Protein 7WVT (pdb70)

InterPro domains:
  IPR001251 CRAL-TRIO lipid binding domain [PF00650] (166-311)
  IPR001251 CRAL-TRIO lipid binding domain [PS50191] (157-317)
  IPR001251 CRAL-TRIO lipid binding domain [SM00516] (163-314)
  IPR001251 CRAL-TRIO lipid binding domain [cd00170] (171-312)
  IPR011074 CRAL/TRIO, N-terminal domain [PF03765] (83-130)
  IPR011074 CRAL/TRIO, N-terminal domain [SM01100] (108-133)
  IPR036273 CRAL/TRIO, N-terminal domain superfamily [SSF46938] (5-139)
  IPR036865 CRAL-TRIO lipid binding domain superfamily [G3DSA:3.40.525.10] (35-350)
  IPR036865 CRAL-TRIO lipid binding domain superfamily [SSF52087] (162-326)
  IPR052432 Phosphatidylinositol transfer protein/CRAL-TRIO domain [PTHR46590] (6-407)

Nearest PDB structures (foldseek):
  7wvt-assembly1_A  TM=1.003E+00  e=1.029E-65  Saccharomyces cerevisiae S288C
  7wwg-assembly1_A  TM=9.730E-01  e=5.328E-55  Saccharomyces cerevisiae S288C
  6sld-assembly1_A  TM=7.954E-01  e=5.433E-10  Saccharomyces cerevisiae S288C
  3q8g-assembly1_A  TM=7.957E-01  e=5.433E-10  Saccharomyces cerevisiae
  6w32-assembly1_B  TM=6.820E-01  e=3.862E-09  Saccharomyces cerevisiae YJM789

Organism: Saccharomyces cerevisiae (strain ATCC 204508 / S288c) (NCBI:txid559292)

Secondary structure (DSSP, 8-state):
---HHHHHHHHHHHHHHHHHHT-----GGG-----TTPPPGGGTTS-HHHHHHHHHHH--SS-HHHHHHHHHHHTTT-HHHHHHHHHHHHHHHTTHHHHHHHHHHHHHHHTT-HHHHHHHHHTSEEEEEE-TTS-EEEEE-GGG--GGGS-HHHHHHHHHHHHHHHHHT--TTS---EEEEEE-TT--GGG--HHHHHHIIIIIHHHSTT-EEEEEEES--TTHHHHHHHHGGGS-HHHHHTEEEE-SHHHHHTTS-TTTSBGGGTSSB---SSS-----STT-TTTT-HHHHHHHHHHHHHHHHHHHHHHHHHHH--STTSHHHHHHHHHHHHHHHHHHHHHHHHHHHHSPPPHHHHTT----

Sequence (364 aa):
QLTEDQEVVLKQIWTHLFHLWQVPVDGTHIFHLYEKGKIHKALANLDPQTTKKQFWHDIKNETPDATILKFIRARKWNADKTIAMLGHDLYWRKDTINKIINGGERAVYENNETGVIKNLELQKATIQGYDNDMRPVILVRPRLHHSSDQTEQELEKFSLLVIEQSKLFFKENYPASTTILFDLNGFSMSNMDYAPVKFLITCFEAHYPESLGHLLIHKAPWIFNPIWNIIKNWLDPVVASKIVFTKNIDELHKFIQPQYIPRYLGGENDNDLDHYTPPDGSLDVHLKDTETRAMIEKEREELVEQFLTVTAQWIEHQPLNDPAYIQLQEKRVQLSTALCENYSKLDPYIRSRSVYDYNGSLKV

B-factor: mean 21.2,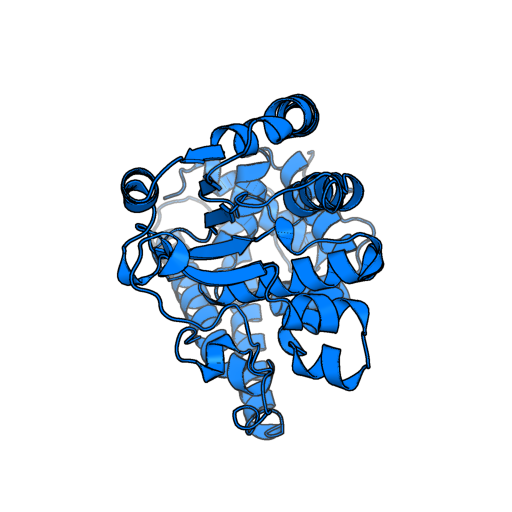 std 10.66, range [7.85, 59.89]

Solvent-accessible surface area: 17771 Å² total; per-residue (Å²): 220,39,77,110,117,50,20,52,20,4,3,27,0,0,0,4,0,0,14,0,9,133,9,117,10,44,0,72,108,22,74,93,170,44,113,130,43,142,50,8,159,34,0,60,152,15,68,26,126,61,4,66,127,29,9,15,85,35,6,13,40,30,46,0,30,38,39,0,18,31,15,0,106,12,70,126,63,70,18,39,119,0,0,31,21,4,2,132,7,14,140,72,18,93,54,73,3,25,134,17,3,26,20,3,1,80,43,4,56,128,100,117,28,103,2,1,34,84,0,12,74,41,18,11,15,10,6,15,7,20,6,66,62,59,30,0,5,8,0,24,6,21,101,31,14,72,72,105,41,18,65,65,119,42,13,51,62,6,19,8,0,7,15,5,3,0,42,7,2,22,83,143,142,121,52,31,12,2,0,22,1,47,2,6,68,53,22,40,149,75,8,73,34,61,51,10,39,111,26,62,25,92,31,36,55,38,18,17,10,69,16,34,11,49,24,0,9,1,82,21,38,220,93,16,68,86,10,47,79,79,19,86,114,88,28,41,110,66,29,41,91,48,26,55,71,1,93,62,45,96,63,0,62,160,36,2,79,42,112,79,0,5,126,106,17,44,1,93,16,118,74,76,19,112,133,31,111,47,6,98,17,71,80,22,84,76,66,162,50,87,150,38,76,52,105,7,48,110,54,18,79,80,31,11,104,74,0,6,83,15,0,9,94,4,1,62,42,110,91,63,108,42,98,48,5,103,122,22,76,83,82,12,89,95,5,11,81,33,2,33,102,2,4,42,97,4,1,38,35,36,1,9,22,2,22,13,23,68,88,40,53,8,167,59

Structure (mmCIF, N/CA/C/O backbone):
data_7WVT
#
_entry.id   7WVT
#
_cell.length_a   74.541
_cell.length_b   117.132
_cell.length_c   42.555
_cell.angle_alpha   90.000
_cell.angle_beta   90.000
_cell.angle_gamma   90.000
#
_symmetry.space_group_name_H-M   'P 21 21 2'
#
loop_
_entity.id
_entity.type
_entity.pdbx_description
1 polymer 'Phosphatidylinositol transfer protein CSR1'
2 non-polymer '(1R)-2-{[(S)-hydroxy{[(1S,2R,3R,4S,5S,6R)-2,3,4,5,6-pentahydroxycyclohexyl]oxy}phosphoryl]oxy}-1-[(octadecanoyloxy)methyl]ethyl (9Z)-octadec-9-enoate'
3 water water
#
loop_
_atom_site.group_PDB
_atom_site.id
_atom_site.type_symbol
_atom_site.label_atom_id
_atom_site.label_alt_id
_atom_site.label_comp_id
_atom_site.label_asym_id
_atom_site.label_entity_id
_atom_site.label_seq_id
_atom_site.pdbx_PDB_ins_code
_atom_site.Cartn_x
_atom_site.Cartn_y
_atom_site.Cartn_z
_atom_site.occupancy
_atom_site.B_iso_or_equiv
_atom_site.auth_seq_id
_atom_site.auth_comp_id
_atom_site.auth_asym_id
_atom_site.auth_atom_id
_atom_site.pdbx_PDB_model_num
ATOM 1 N N . GLN A 1 10 ? -10.64500 16.80500 -1.20300 1.000 39.68739 6 GLN A N 1
ATOM 2 C CA . GLN A 1 10 ? -10.76000 15.42400 -0.74500 1.000 39.90912 6 GLN A CA 1
ATOM 3 C C . GLN A 1 10 ? -12.18600 15.11500 -0.30000 1.000 37.84975 6 GLN A C 1
ATOM 4 O O . GLN A 1 10 ? -12.77400 15.84800 0.49800 1.000 38.67036 6 GLN A O 1
ATOM 10 N N . LEU A 1 11 ? -12.73800 14.02400 -0.82200 1.000 32.80345 7 LEU A N 1
ATOM 11 C CA . LEU A 1 11 ? -14.10500 13.64100 -0.50500 1.000 29.03950 7 LEU A CA 1
ATOM 12 C C . LEU A 1 11 ? -14.17600 12.98500 0.86700 1.000 32.02749 7 LEU A C 1
ATOM 13 O O . LEU A 1 11 ? -13.32000 12.17200 1.22900 1.000 35.11299 7 LEU A O 1
ATOM 18 N N . THR A 1 12 ? -15.21000 13.34200 1.62500 1.000 30.31888 8 THR A N 1
ATOM 19 C CA . THR A 1 12 ? -15.53600 12.63200 2.84600 1.000 30.50064 8 THR A CA 1
ATOM 20 C C . THR A 1 12 ? -16.15400 11.27600 2.49900 1.000 30.42472 8 THR A C 1
ATOM 21 O O . THR A 1 12 ? -16.45600 10.97800 1.34100 1.000 28.87574 8 THR A O 1
ATOM 25 N N . GLU A 1 13 ? -16.33000 10.43900 3.52300 1.000 31.66319 9 GLU A N 1
ATOM 26 C CA . GLU A 1 13 ? -16.94200 9.11800 3.38600 1.000 33.08812 9 GLU A CA 1
ATOM 27 C C . GLU A 1 13 ? -18.34100 9.21100 2.78800 1.000 31.29394 9 GLU A C 1
ATOM 28 O O . GLU A 1 13 ? -18.70100 8.42500 1.90000 1.000 29.69797 9 GLU A O 1
ATOM 34 N N . ASP A 1 14 ? -19.14000 10.10500 3.37800 1.000 30.30217 10 ASP A N 1
ATOM 35 C CA . ASP A 1 14 ? -20.51000 10.32900 2.91700 1.000 30.04855 10 ASP A CA 1
ATOM 36 C C . ASP A 1 14 ? -20.54400 10.83000 1.47200 1.000 26.56375 10 ASP A C 1
ATOM 37 O O . ASP A 1 14 ? -21.42900 10.46000 0.69600 1.000 26.73871 10 ASP A O 1
ATOM 42 N N . GLN A 1 15 ? -19.60400 11.69600 1.09600 1.000 21.80004 11 GLN A N 1
ATOM 43 C CA . GLN A 1 15 ? -19.55400 12.17900 -0.28000 1.000 20.63951 11 GLN A CA 1
ATOM 44 C C . GLN A 1 15 ? -19.10800 11.07400 -1.22500 1.000 18.13526 11 GLN A C 1
ATOM 45 O O . GLN A 1 15 ? -19.57700 10.99600 -2.36500 1.000 16.68550 11 GLN A O 1
ATOM 51 N N . GLU A 1 16 ? -18.20200 10.21100 -0.76300 1.000 19.51668 12 GLU A N 1
ATOM 52 C CA . GLU A 1 16 ? -17.79300 9.14500 -1.66800 1.000 21.51162 12 GLU A CA 1
ATOM 53 C C . GLU A 1 16 ? -18.94000 8.18100 -1.92800 1.000 18.10190 12 GLU A C 1
ATOM 54 O O . GLU A 1 16 ? -19.12600 7.70600 -3.06100 1.000 17.46303 12 GLU A O 1
ATOM 60 N N . VAL A 1 17 ? -19.85600 7.98200 -0.97900 1.000 17.60615 13 VAL A N 1
ATOM 61 C CA . VAL A 1 17 ? -21.05200 7.18300 -1.21400 1.000 17.68334 13 VAL A CA 1
ATOM 62 C C . VAL A 1 17 ? -21.86500 7.74700 -2.37200 1.000 17.18979 13 VAL A C 1
ATOM 63 O O . VAL A 1 17 ? -22.29900 7.01300 -3.26600 1.000 16.02449 13 VAL A O 1
ATOM 67 N N . VAL A 1 18 ? -22.08200 9.06300 -2.38000 1.000 15.91077 14 VAL A N 1
ATOM 68 C CA . VAL A 1 18 ? -22.86200 9.67800 -3.45500 1.000 13.80518 14 VAL A CA 1
ATOM 69 C C . VAL A 1 18 ? -22.17300 9.48500 -4.79700 1.000 13.08873 14 VAL A C 1
ATOM 70 O O . VAL A 1 18 ? -22.82400 9.18900 -5.80800 1.000 13.14979 14 VAL A O 1
ATOM 74 N N . LEU A 1 19 ? -20.85400 9.70600 -4.84200 1.000 12.27858 15 LEU A N 1
ATOM 75 C CA . LEU A 1 19 ? -20.10300 9.48300 -6.07400 1.000 12.01583 15 LEU A CA 1
ATOM 76 C C . LEU A 1 19 ? -20.29200 8.05400 -6.57600 1.000 14.03165 15 LEU A C 1
ATOM 77 O O . LEU A 1 19 ? -20.57300 7.83900 -7.76400 1.000 13.22666 15 LEU A O 1
ATOM 82 N N . LYS A 1 20 ? -20.16700 7.06900 -5.67300 1.000 12.74172 16 LYS A N 1
ATOM 83 C CA . LYS A 1 20 ? -20.38200 5.66900 -6.05400 1.000 13.23098 16 LYS A CA 1
ATOM 84 C C . LYS A 1 20 ? -21.80400 5.43400 -6.55700 1.000 13.18196 16 LYS A C 1
ATOM 85 O O . LYS A 1 20 ? -22.00800 4.69400 -7.52600 1.000 14.28061 16 LYS A O 1
ATOM 91 N N . GLN A 1 21 ? -22.80200 6.06200 -5.92600 1.000 13.31776 17 GLN A N 1
ATOM 92 C CA . GLN A 1 21 ? -24.17600 5.90600 -6.39800 1.000 13.68188 17 GLN A CA 1
ATOM 93 C C . GLN A 1 21 ? -24.34200 6.41800 -7.82400 1.000 13.78448 17 GLN A C 1
ATOM 94 O O . GLN A 1 21 ? -25.01600 5.78100 -8.64200 1.000 13.66583 17 GLN A O 1
ATOM 100 N N . ILE A 1 22 ? -23.75200 7.57000 -8.14400 1.000 13.09692 18 ILE A N 1
ATOM 101 C CA . ILE A 1 22 ? -23.90600 8.10500 -9.49400 1.000 12.16642 18 ILE A CA 1
ATOM 102 C C . ILE A 1 22 ? -23.26500 7.17700 -10.51500 1.000 12.53546 18 ILE A C 1
ATOM 103 O O . ILE A 1 22 ? -23.84500 6.89600 -11.57200 1.000 12.66045 18 ILE A O 1
ATOM 108 N N . TRP A 1 23 ? -22.04700 6.70200 -10.23200 1.000 12.26835 19 TRP A N 1
ATOM 109 C CA . TRP A 1 23 ? -21.41200 5.79000 -11.17600 1.000 9.86005 19 TRP A CA 1
ATOM 110 C C . TRP A 1 23 ? -22.26600 4.54800 -11.36800 1.000 11.39767 19 TRP A C 1
ATOM 111 O O . TRP A 1 23 ? -22.40000 4.05000 -12.49300 1.000 12.39768 19 TRP A O 1
ATOM 122 N N . THR A 1 24 ? -22.88100 4.05000 -10.28200 1.000 12.29043 20 THR A N 1
ATOM 123 C CA . THR A 1 24 ? -23.71000 2.84900 -10.37600 1.000 13.17951 20 THR A CA 1
ATOM 124 C C . THR A 1 24 ? -24.87200 3.06800 -11.33100 1.000 14.29384 20 THR A C 1
ATOM 125 O O . THR A 1 24 ? -25.15600 2.21500 -12.17900 1.000 14.60578 20 THR A O 1
ATOM 129 N N . HIS A 1 25 ? -25.54600 4.21700 -11.22000 1.000 12.23101 21 HIS A N 1
ATOM 130 C CA . HIS A 1 25 ? -26.65000 4.49900 -12.12900 1.000 12.52670 21 HIS A CA 1
ATOM 131 C C . HIS A 1 25 ? -26.17000 4.53500 -13.57300 1.000 12.60953 21 HIS A C 1
ATOM 132 O O . HIS A 1 25 ? -26.81900 3.98000 -14.47200 1.000 14.24468 21 HIS A O 1
ATOM 139 N N . LEU A 1 26 ? -25.04200 5.19400 -13.82000 1.000 13.20060 22 LEU A N 1
ATOM 140 C CA . LEU A 1 26 ? -24.51400 5.24900 -15.17300 1.000 13.11311 22 LEU A CA 1
ATOM 141 C C . LEU A 1 26 ? -24.13300 3.85500 -15.65900 1.000 13.15057 22 LEU A C 1
ATOM 142 O O . LEU A 1 26 ? -24.38500 3.50600 -16.81800 1.000 12.98019 22 LEU A O 1
ATOM 147 N N . PHE A 1 27 ? -23.54800 3.04500 -14.77200 1.000 15.02465 23 PHE A N 1
ATOM 148 C CA . PHE A 1 27 ? -23.14400 1.69300 -15.14500 1.000 14.26982 23 PHE A CA 1
ATOM 149 C C . PHE A 1 27 ? -24.35200 0.83700 -15.50900 1.000 14.63581 23 PHE A C 1
ATOM 150 O O . PHE A 1 27 ? -24.30100 0.06800 -16.47500 1.000 15.85585 23 PHE A O 1
ATOM 158 N N . HIS A 1 28 ? -25.46100 0.96500 -14.76700 1.000 15.45761 24 HIS A N 1
ATOM 159 C CA . HIS A 1 28 ? -26.64500 0.17900 -15.11300 1.000 15.76019 24 HIS A CA 1
ATOM 160 C C . HIS A 1 28 ? -27.22200 0.59400 -16.46300 1.000 18.75852 24 HIS A C 1
ATOM 161 O O . HIS A 1 28 ? -27.65900 -0.26100 -17.24400 1.000 20.91357 24 HIS A O 1
ATOM 168 N N . LEU A 1 29 ? -27.25000 1.89900 -16.75000 1.000 17.16737 25 LEU A N 1
ATOM 169 C CA . LEU A 1 29 ? -27.64300 2.35900 -18.08100 1.000 19.18948 25 LEU A CA 1
ATOM 170 C C . LEU A 1 29 ? -26.75200 1.74400 -19.15100 1.000 16.62803 25 LEU A C 1
ATOM 171 O O . LEU A 1 29 ? -27.23400 1.23600 -20.16700 1.000 18.31699 25 LEU A O 1
ATOM 176 N N . TRP A 1 30 ? -25.43800 1.79900 -18.94100 1.000 15.55624 26 TRP A N 1
ATOM 177 C CA . TRP A 1 30 ? -24.46700 1.34400 -19.92500 1.000 15.54012 26 TRP A CA 1
ATOM 178 C C . TRP A 1 30 ? -24.29800 -0.17100 -19.94500 1.000 17.98926 26 TRP A C 1
ATOM 179 O O . TRP A 1 30 ? -23.59700 -0.67400 -20.82800 1.000 20.88210 26 TRP A O 1
ATOM 190 N N . GLN A 1 31 ? -24.91400 -0.88900 -19.00100 1.000 18.82275 27 GLN A N 1
ATOM 191 C CA . GLN A 1 31 ? -24.78400 -2.34600 -18.87400 1.000 19.01015 27 GLN A CA 1
ATOM 192 C C . GLN A 1 31 ? -23.35900 -2.77600 -18.53700 1.000 16.92755 27 GLN A C 1
ATOM 193 O O . GLN A 1 31 ? -22.88500 -3.83100 -18.97600 1.000 22.51910 27 GLN A O 1
ATOM 199 N N . VAL A 1 32 ? -22.67300 -1.94500 -17.75800 1.000 14.39467 28 VAL A N 1
ATOM 200 C CA . VAL A 1 32 ? -21.38600 -2.24900 -17.13900 1.000 14.13113 28 VAL A CA 1
ATOM 201 C C . VAL A 1 32 ? -21.71500 -3.02100 -15.86500 1.000 14.76237 28 VAL A C 1
ATOM 202 O O . VAL A 1 32 ? -22.41000 -2.48500 -14.98800 1.000 17.36835 28 VAL A O 1
ATOM 206 N N . PRO A 1 33 ? -21.27200 -4.26900 -15.72200 1.000 14.73268 29 PRO A N 1
ATOM 207 C CA . PRO A 1 33 ? -21.62300 -5.05000 -14.52800 1.000 15.63163 29 PRO A CA 1
ATOM 208 C C . PRO A 1 33 ? -21.14300 -4.38500 -13.24500 1.000 15.14699 29 PRO A C 1
ATOM 209 O O . PRO A 1 33 ? -19.97600 -4.01400 -13.11400 1.000 16.37877 29 PRO A O 1
ATOM 213 N N . VAL A 1 34 ? -22.05200 -4.26800 -12.28300 1.000 16.28020 30 VAL A N 1
ATOM 214 C CA . VAL A 1 34 ? -21.75800 -3.68000 -10.98000 1.000 17.66658 30 VAL A CA 1
ATOM 215 C C . VAL A 1 34 ? -22.83100 -4.07600 -9.97000 1.000 19.32654 30 VAL A C 1
ATOM 216 O O . VAL A 1 34 ? -23.99100 -4.31000 -10.33200 1.000 20.40871 30 VAL A O 1
ATOM 220 N N . ASP A 1 35 ? -22.45200 -4.17900 -8.69800 1.000 19.94999 31 ASP A N 1
ATOM 221 C CA . ASP A 1 35 ? -23.39300 -4.40000 -7.60700 1.000 20.60007 31 ASP A CA 1
ATOM 222 C C . ASP A 1 35 ? -23.24300 -3.25700 -6.61300 1.000 21.58203 31 ASP A C 1
ATOM 223 O O . ASP A 1 35 ? -22.28900 -3.23600 -5.82900 1.000 23.09053 31 ASP A O 1
ATOM 228 N N . GLY A 1 36 ? -24.19800 -2.33000 -6.62600 1.000 21.03007 32 GLY A N 1
ATOM 229 C CA . GLY A 1 36 ? -24.20800 -1.20700 -5.71200 1.000 20.16098 32 GLY A CA 1
ATOM 230 C C . GLY A 1 36 ? -25.00100 -1.42300 -4.44300 1.000 22.50674 32 GLY A C 1
ATOM 231 O O . GLY A 1 36 ? -25.28200 -0.44300 -3.74300 1.000 23.99329 32 GLY A O 1
ATOM 232 N N . THR A 1 37 ? -25.35700 -2.66900 -4.11700 1.000 24.08861 33 THR A N 1
ATOM 233 C CA . THR A 1 37 ? -26.24100 -2.93700 -2.98300 1.000 26.94926 33 THR A CA 1
ATOM 234 C C . THR A 1 37 ? -25.71100 -2.32000 -1.69200 1.000 29.69821 33 THR A C 1
ATOM 235 O O . THR A 1 37 ? -26.45300 -1.65900 -0.95600 1.000 30.74716 33 THR A O 1
ATOM 239 N N . HIS A 1 38 ? -24.41800 -2.49200 -1.41800 1.000 30.46939 34 HIS A N 1
ATOM 240 C CA . HIS A 1 38 ? -23.79100 -2.06000 -0.17200 1.000 33.01174 34 HIS A CA 1
ATOM 241 C C . HIS A 1 38 ? -23.74300 -0.54100 0.00300 1.000 30.69912 34 HIS A C 1
ATOM 242 O O . HIS A 1 38 ? -23.47800 -0.07900 1.11900 1.000 31.51040 34 HIS A O 1
ATOM 249 N N . ILE A 1 39 ? -23.89900 0.23100 -1.07300 1.000 25.58143 35 ILE A N 1
ATOM 250 C CA . ILE A 1 39 ? -23.78500 1.68600 -0.99500 1.000 26.89065 35 ILE A CA 1
ATOM 251 C C . ILE A 1 39 ? -25.11100 2.39100 -1.25600 1.000 26.05856 35 ILE A C 1
ATOM 252 O O . ILE A 1 39 ? -25.14300 3.62100 -1.37100 1.000 28.89470 35 ILE A O 1
ATOM 257 N N . PHE A 1 40 ? -26.20500 1.64400 -1.33900 1.000 25.54880 36 PHE A N 1
ATOM 258 C CA . PHE A 1 40 ? -27.54100 2.22600 -1.32100 1.000 26.00558 36 PHE A CA 1
ATOM 259 C C . PHE A 1 40 ? -28.27000 1.82600 -0.04100 1.000 28.24818 36 PHE A C 1
ATOM 260 O O . PHE A 1 40 ? -27.85300 0.90000 0.65700 1.000 30.47087 36 PHE A O 1
ATOM 268 N N . HIS A 1 68 ? -34.44300 7.03700 -3.69900 1.000 49.22136 76 HIS A N 1
ATOM 269 C CA . HIS A 1 68 ? -34.32400 5.94400 -4.65900 1.000 47.60575 76 HIS A CA 1
ATOM 270 C C . HIS A 1 68 ? -34.24800 4.59100 -3.96500 1.000 45.63423 76 HIS A C 1
ATOM 271 O O . HIS A 1 68 ? -33.45100 4.39300 -3.04400 1.000 45.18030 76 HIS A O 1
ATOM 278 N N . LEU A 1 69 ? -35.08500 3.66100 -4.41600 1.000 43.05303 77 LEU A N 1
ATOM 279 C CA . LEU A 1 69 ? -35.03400 2.28600 -3.93700 1.000 41.49668 77 LEU A CA 1
ATOM 280 C C . LEU A 1 69 ? -34.16300 1.50100 -4.90700 1.000 39.62642 77 LEU A C 1
ATOM 281 O O . LEU A 1 69 ? -34.59100 1.19400 -6.02500 1.000 39.88963 77 LEU A O 1
ATOM 286 N N . TYR A 1 70 ? -32.94200 1.19000 -4.47100 1.000 37.13043 78 TYR A N 1
ATOM 287 C CA . TYR A 1 70 ? -31.97000 0.56800 -5.35700 1.000 36.11827 78 TYR A CA 1
ATOM 288 C C . TYR A 1 70 ? -32.42000 -0.83200 -5.69700 1.000 38.82557 78 TYR A C 1
ATOM 289 O O . TYR A 1 70 ? -32.71800 -1.63700 -4.80900 1.000 38.03053 78 TYR A O 1
ATOM 298 N N . GLU A 1 71 ? -32.49900 -1.08900 -7.00500 1.000 42.70095 79 GLU A N 1
ATOM 299 C CA . GLU A 1 71 ? -32.76600 -2.46000 -7.50700 1.000 45.38983 79 GLU A CA 1
ATOM 300 C C . GLU A 1 71 ? -31.66800 -2.74200 -8.53400 1.000 43.34758 79 GLU A C 1
ATOM 301 O O . GLU A 1 71 ? -31.67600 -2.07600 -9.58500 1.000 43.83501 79 GLU A O 1
ATOM 307 N N . LYS A 1 72 ? -30.85500 -3.73900 -8.18000 1.000 40.22052 80 LYS A N 1
ATOM 308 C CA . LYS A 1 72 ? -29.65100 -4.04700 -8.99800 1.000 39.00154 80 LYS A CA 1
ATOM 309 C C . LYS A 1 72 ? -30.02900 -4.27100 -10.46600 1.000 37.88578 80 LYS A C 1
ATOM 310 O O . LYS A 1 72 ? -30.88600 -5.12800 -10.73200 1.000 37.95660 80 LYS A O 1
ATOM 316 N N . GLY A 1 73 ? -29.34900 -3.52500 -11.34100 1.000 35.63521 81 GLY A N 1
ATOM 317 C CA . GLY A 1 73 ? -29.55000 -3.60500 -12.80100 1.000 36.24568 81 GLY A CA 1
ATOM 318 C C . GLY A 1 73 ? -30.69400 -2.75200 -13.32200 1.000 36.25847 81 GLY A C 1
ATOM 319 O O . GLY A 1 73 ? -30.82300 -2.64800 -14.54300 1.000 34.62577 81 GLY A O 1
ATOM 320 N N . LYS A 1 74 ? -31.50100 -2.15700 -12.44100 1.000 38.64522 82 LYS A N 1
ATOM 321 C CA . LYS A 1 74 ? -32.60300 -1.39900 -13.09600 1.000 41.31039 82 LYS A CA 1
ATOM 322 C C . LYS A 1 74 ? -32.14900 0.03700 -13.37900 1.000 40.01395 82 LYS A C 1
ATOM 323 O O . LYS A 1 74 ? -31.67600 0.69400 -12.44500 1.000 42.70372 82 LYS A O 1
ATOM 329 N N . ILE A 1 75 ? -32.50400 0.43500 -14.60300 1.000 38.22279 83 ILE A N 1
ATOM 330 C CA . ILE A 1 75 ? -32.09400 1.76100 -15.15400 1.000 35.55128 83 ILE A CA 1
ATOM 331 C C . ILE A 1 75 ? -32.93700 2.85300 -14.48600 1.000 33.43810 83 ILE A C 1
ATOM 332 O O . ILE A 1 75 ? -34.17600 2.73400 -14.49700 1.000 34.36909 83 ILE A O 1
ATOM 337 N N . HIS A 1 76 ? -32.27300 3.87700 -13.94100 1.000 31.78513 84 HIS A N 1
ATOM 338 C CA . HIS A 1 76 ? -32.94000 5.01500 -13.25000 1.000 29.91244 84 HIS A CA 1
ATOM 339 C C . HIS A 1 76 ? -33.90600 5.71300 -14.21000 1.000 29.27237 84 HIS A C 1
ATOM 340 O O . HIS A 1 76 ? -33.56800 5.86800 -15.39300 1.000 30.37942 84 HIS A O 1
ATOM 347 N N . LYS A 1 77 ? -35.05500 6.15800 -13.69700 1.000 30.28652 85 LYS A N 1
ATOM 348 C CA . LYS A 1 77 ? -36.05600 6.81600 -14.57500 1.000 31.91345 85 LYS A CA 1
ATOM 349 C C . LYS A 1 77 ? -35.42200 8.01600 -15.28500 1.000 30.46120 85 LYS A C 1
ATOM 350 O O . LYS A 1 77 ? -35.76600 8.25500 -16.44900 1.000 33.14136 85 LYS A O 1
ATOM 356 N N . ALA A 1 78 ? -34.43800 8.68200 -14.67600 1.000 28.40112 86 ALA A N 1
ATOM 357 C CA . ALA A 1 78 ? -33.81400 9.82300 -15.32000 1.000 29.78826 86 ALA A CA 1
ATOM 358 C C . ALA A 1 78 ? -33.05200 9.40000 -16.56200 1.000 31.53119 86 ALA A C 1
ATOM 359 O O . ALA A 1 78 ? -32.81200 10.22600 -17.44800 1.000 33.82966 86 ALA A O 1
ATOM 361 N N . LEU A 1 79 ? -32.71600 8.11600 -16.66000 1.000 30.48174 87 LEU A N 1
ATOM 362 C CA . LEU A 1 79 ? -31.90900 7.58000 -17.74000 1.000 28.38780 87 LEU A CA 1
ATOM 363 C C . LEU A 1 79 ? -32.65100 6.57700 -18.61000 1.000 31.78723 87 LEU A C 1
ATOM 364 O O . LEU A 1 79 ? -32.06900 6.07600 -19.57900 1.000 32.13965 87 LEU A O 1
ATOM 369 N N . ALA A 1 80 ? -33.91600 6.27700 -18.30100 1.000 34.78609 88 ALA A N 1
ATOM 370 C CA . ALA A 1 80 ? -34.57300 5.09500 -18.85300 1.000 36.60460 88 ALA A CA 1
ATOM 371 C C . ALA A 1 80 ? -34.75300 5.14300 -20.36600 1.000 38.69583 88 ALA A C 1
ATOM 372 O O . ALA A 1 80 ? -34.95500 4.08900 -20.97900 1.000 39.24403 88 ALA A O 1
ATOM 374 N N . ASN A 1 81 ? -34.68400 6.31700 -20.99100 1.000 38.40330 89 ASN A N 1
ATOM 375 C CA . ASN A 1 81 ? -34.89700 6.41000 -22.43000 1.000 39.20670 89 ASN A CA 1
ATOM 376 C C . ASN A 1 81 ? -33.65100 6.81500 -23.21600 1.000 34.13729 89 ASN A C 1
ATOM 377 O O . ASN A 1 81 ? -33.76100 7.16500 -24.39500 1.000 34.95786 89 ASN A O 1
ATOM 382 N N . LEU A 1 82 ? -32.47300 6.76000 -22.60400 1.000 27.02804 90 LEU A N 1
ATOM 383 C CA . LEU A 1 82 ? -31.23100 6.93300 -23.34100 1.000 24.74442 90 LEU A CA 1
ATOM 384 C C . LEU A 1 82 ? -30.75700 5.57800 -23.84500 1.000 25.17245 90 LEU A C 1
ATOM 385 O O . LEU A 1 82 ? -30.94900 4.54900 -23.19000 1.000 26.58793 90 LEU A O 1
ATOM 390 N N . ASP A 1 83 ? -30.13700 5.58600 -25.01800 1.000 23.51944 91 ASP A N 1
ATOM 391 C CA . ASP A 1 83 ? -29.66200 4.32200 -25.56200 1.000 24.41923 91 ASP A CA 1
ATOM 392 C C . ASP A 1 83 ? -28.37500 3.91700 -24.86100 1.000 23.10555 91 ASP A C 1
ATOM 393 O O . ASP A 1 83 ? -27.40900 4.69600 -24.85300 1.000 21.20375 91 ASP A O 1
ATOM 398 N N . PRO A 1 84 ? -28.32800 2.71400 -24.29300 1.000 22.09208 92 PRO A N 1
ATOM 399 C CA . PRO A 1 84 ? -27.13200 2.26100 -23.56900 1.000 20.87492 92 PRO A CA 1
ATOM 400 C C . PRO A 1 84 ? -25.82300 2.41100 -24.33300 1.000 21.80725 92 PRO A C 1
ATOM 401 O O . PRO A 1 84 ? -24.88300 3.03500 -23.83100 1.000 21.26538 92 PRO A O 1
ATOM 405 N N . GLN A 1 85 ? -25.73800 1.84200 -25.53800 1.000 23.75945 93 GLN A N 1
ATOM 406 C CA . GLN A 1 85 ? -24.46200 1.83400 -26.24900 1.000 25.51249 93 GLN A CA 1
ATOM 407 C C . GLN A 1 85 ? -24.08400 3.21800 -26.76500 1.000 24.87200 93 GLN A C 1
ATOM 408 O O . GLN A 1 85 ? -22.90400 3.58700 -26.75600 1.000 23.12218 93 GLN A O 1
ATOM 414 N N . THR A 1 86 ? -25.06200 3.99500 -27.23100 1.000 23.99997 94 THR A N 1
ATOM 415 C CA . THR A 1 86 ? -24.80200 5.33200 -27.75500 1.000 25.29913 94 THR A CA 1
ATOM 416 C C . THR A 1 86 ? -24.25000 6.24600 -26.67200 1.000 23.66983 94 THR A C 1
ATOM 417 O O . THR A 1 86 ? -23.25400 6.94400 -26.88300 1.000 24.32628 94 THR A O 1
ATOM 421 N N . THR A 1 87 ? -24.95300 6.29800 -25.54000 1.000 22.02775 95 THR A N 1
ATOM 422 C CA . THR A 1 87 ? -24.52900 7.19100 -24.46800 1.000 21.64168 95 THR A CA 1
ATOM 423 C C . THR A 1 87 ? -23.21600 6.74500 -23.84200 1.000 22.01969 95 THR A C 1
ATOM 424 O O . THR A 1 87 ? -22.42400 7.58900 -23.40700 1.000 21.59485 95 THR A O 1
ATOM 428 N N . LYS A 1 88 ? -22.96600 5.43700 -23.76700 1.000 21.00586 96 LYS A N 1
ATOM 429 C CA . LYS A 1 88 ? -21.68600 4.99500 -23.22700 1.000 23.50316 96 LYS A CA 1
ATOM 430 C C . LYS A 1 88 ? -20.53200 5.53100 -24.06800 1.000 24.77471 96 LYS A C 1
ATOM 431 O O . LYS A 1 88 ? -19.56600 6.09500 -23.53400 1.000 25.74276 96 LYS A O 1
ATOM 437 N N . LYS A 1 89 ? -20.64100 5.40800 -25.39800 1.000 23.21628 97 LYS A N 1
ATOM 438 C CA . LYS A 1 89 ? -19.56900 5.92300 -26.24500 1.000 24.54698 97 LYS A CA 1
ATOM 439 C C . LYS A 1 89 ? -19.52300 7.44800 -26.22600 1.000 26.19814 97 LYS A C 1
ATOM 440 O O . LYS A 1 89 ? -18.44300 8.04200 -26.12100 1.000 26.65112 97 LYS A O 1
ATOM 446 N N . GLN A 1 90 ? -20.67500 8.12600 -26.27800 1.000 24.60443 98 GLN A N 1
ATOM 447 C CA . GLN A 1 90 ? -20.66100 9.59000 -26.28500 1.000 25.29078 98 GLN A CA 1
ATOM 448 C C . GLN A 1 90 ? -20.04200 10.15900 -25.01100 1.000 22.71183 98 GLN A C 1
ATOM 449 O O . GLN A 1 90 ? -19.26200 11.11200 -25.07000 1.000 22.79680 98 GLN A O 1
ATOM 455 N N . PHE A 1 91 ? -20.37400 9.58700 -23.85100 1.000 21.67579 99 PHE A N 1
ATOM 456 C CA . PHE A 1 91 ? -19.83500 10.08900 -22.58900 1.000 19.13803 99 PHE A CA 1
ATOM 457 C C . PHE A 1 91 ? -18.31500 10.11700 -22.62300 1.000 18.23712 99 PHE A C 1
ATOM 458 O O . PHE A 1 91 ? -17.69100 11.11300 -22.24300 1.000 17.64251 99 PHE A O 1
ATOM 466 N N . TRP A 1 92 ? -17.70200 9.03700 -23.10000 1.000 18.74128 100 TRP A N 1
ATOM 467 C CA . TRP A 1 92 ? -16.25000 8.92700 -23.07900 1.000 21.66676 100 TRP A CA 1
ATOM 468 C C . TRP A 1 92 ? -15.57100 9.74900 -24.17100 1.000 24.42534 100 TRP A C 1
ATOM 469 O O . TRP A 1 92 ? -14.37400 10.03000 -24.05900 1.000 28.62963 100 TRP A O 1
ATOM 480 N N . HIS A 1 93 ? -16.31300 10.17000 -25.20500 1.000 22.69073 101 HIS A N 1
ATOM 481 C CA . HIS A 1 93 ? -15.71900 11.12600 -26.13500 1.000 26.07823 101 HIS A CA 1
ATOM 482 C C . HIS A 1 93 ? -15.81200 12.55300 -25.62200 1.000 27.41951 101 HIS A C 1
ATOM 483 O O . HIS A 1 93 ? -14.95100 13.37700 -25.94600 1.000 28.89901 101 HIS A O 1
ATOM 490 N N . ASP A 1 94 ? -16.77800 12.86600 -24.75500 1.000 25.57562 102 ASP A N 1
ATOM 491 C CA . ASP A 1 94 ? -16.83700 14.19800 -24.16300 1.000 27.69558 102 ASP A CA 1
ATOM 492 C C . ASP A 1 94 ? -15.76600 14.38200 -23.09300 1.000 29.87793 102 ASP A C 1
ATOM 493 O O . ASP A 1 94 ? -15.31300 15.50800 -22.85800 1.000 34.75296 102 ASP A O 1
ATOM 498 N N . ILE A 1 95 ? -15.33700 13.29700 -22.45400 1.000 26.22034 103 ILE A N 1
ATOM 499 C CA . ILE A 1 95 ? -14.25400 13.23500 -21.47500 1.000 28.26525 103 ILE A CA 1
ATOM 500 C C . ILE A 1 95 ? -12.96200 13.65700 -22.16900 1.000 27.23643 103 ILE A C 1
ATOM 501 O O . ILE A 1 95 ? -12.45500 12.92900 -23.02400 1.000 30.29364 103 ILE A O 1
ATOM 506 N N . LYS A 1 96 ? -12.41400 14.85900 -21.97700 1.000 21.50561 104 LYS A N 1
ATOM 507 C CA . LYS A 1 96 ? -11.12800 15.08700 -22.62400 1.000 20.09362 104 LYS A CA 1
ATOM 508 C C . LYS A 1 96 ? -9.99200 15.33500 -21.63700 1.000 14.95395 104 LYS A C 1
ATOM 509 O O . LYS A 1 96 ? -9.30300 14.38300 -21.26000 1.000 19.17846 104 LYS A O 1
ATOM 515 N N . ASN A 1 97 ? -9.91400 16.53300 -21.05800 1.000 15.55809 105 ASN A N 1
ATOM 516 C CA . ASN A 1 97 ? -8.79800 16.93000 -20.21700 1.000 15.79339 105 ASN A CA 1
ATOM 517 C C . ASN A 1 97 ? -9.14400 17.00300 -18.73500 1.000 16.25248 105 ASN A C 1
ATOM 518 O O . ASN A 1 97 ? -8.33000 17.47600 -17.93900 1.000 19.57524 105 ASN A O 1
ATOM 523 N N . GLU A 1 98 ? -10.33000 16.56600 -18.34300 1.000 15.36756 106 GLU A N 1
ATOM 524 C CA . GLU A 1 98 ? -10.71100 16.50500 -16.94400 1.000 14.49439 106 GLU A CA 1
ATOM 525 C C . GLU A 1 98 ? -10.94400 15.04600 -16.58700 1.000 13.14378 106 GLU A C 1
ATOM 526 O O . GLU A 1 98 ? -11.32800 14.24000 -17.43900 1.000 16.86445 106 GLU A O 1
ATOM 532 N N . THR A 1 99 ? -10.73800 14.71300 -15.31900 1.000 12.09155 107 THR A N 1
ATOM 533 C CA . THR A 1 99 ? -10.90300 13.32200 -14.91800 1.000 12.71655 107 THR A CA 1
ATOM 534 C C . THR A 1 99 ? -12.37400 12.91700 -14.93700 1.000 12.40413 107 THR A C 1
ATOM 535 O O . THR A 1 99 ? -13.27000 13.75500 -14.83700 1.000 13.17679 107 THR A O 1
ATOM 539 N N . PRO A 1 100 ? -12.64800 11.62300 -15.05400 1.000 10.69043 108 PRO A N 1
ATOM 540 C CA . PRO A 1 100 ? -14.05000 11.18100 -14.94900 1.000 10.98821 108 PRO A CA 1
ATOM 541 C C . PRO A 1 100 ? -14.72700 11.58800 -13.65400 1.000 10.50242 108 PRO A C 1
ATOM 542 O O . PRO A 1 100 ? -15.86900 12.07300 -13.69500 1.000 10.98327 108 PRO A O 1
ATOM 546 N N . ASP A 1 101 ? -14.06900 11.40700 -12.50200 1.000 10.09030 109 ASP A N 1
ATOM 547 C CA . ASP A 1 101 ? -14.68100 11.82300 -11.24400 1.000 9.62108 109 ASP A CA 1
ATOM 548 C C . ASP A 1 101 ? -14.94800 13.32100 -11.21600 1.000 12.58887 109 ASP A C 1
ATOM 549 O O . ASP A 1 101 ? -16.01800 13.75100 -10.77300 1.000 12.03269 109 ASP A O 1
ATOM 554 N N . ALA A 1 102 ? -13.99500 14.13300 -11.69700 1.000 12.04495 110 ALA A N 1
ATOM 555 C CA . ALA A 1 102 ? -14.20000 15.58400 -11.67300 1.000 11.07796 110 ALA A CA 1
ATOM 556 C C . ALA A 1 102 ? -15.39100 15.98700 -12.53400 1.000 10.15375 110 ALA A C 1
ATOM 557 O O . ALA A 1 102 ? -16.15300 16.90200 -12.17400 1.000 12.34526 110 ALA A O 1
ATOM 559 N N . THR A 1 103 ? -15.58400 15.29900 -13.65900 1.000 11.53125 111 THR A N 1
ATOM 560 C CA . THR A 1 103 ? -16.69800 15.59600 -14.55700 1.000 10.85441 111 THR A CA 1
ATOM 561 C C . THR A 1 103 ? -18.03900 15.37700 -13.86700 1.000 11.27709 111 THR A C 1
ATOM 562 O O . THR A 1 103 ? -18.92000 16.24800 -13.92000 1.000 13.77330 111 THR A O 1
ATOM 566 N N . ILE A 1 104 ? -18.19200 14.24200 -13.17500 1.000 11.48310 112 ILE A N 1
ATOM 567 C CA . ILE A 1 104 ? -19.43800 13.91800 -12.48400 1.000 13.37996 112 ILE A CA 1
ATOM 568 C C . ILE A 1 104 ? -19.62200 14.80400 -11.26100 1.000 11.53345 112 ILE A C 1
ATOM 569 O O . ILE A 1 104 ? -20.75000 15.19700 -10.92000 1.000 10.84604 112 ILE A O 1
ATOM 574 N N . LEU A 1 105 ? -18.53000 15.09100 -10.54500 1.000 9.58643 113 LEU A N 1
ATOM 575 C CA . LEU A 1 105 ? -18.63700 15.87200 -9.31500 1.000 11.06916 113 LEU A CA 1
ATOM 576 C C . LEU A 1 105 ? -19.18800 17.26700 -9.55600 1.000 11.05529 113 LEU A C 1
ATOM 577 O O . LEU A 1 105 ? -19.77800 17.84100 -8.63900 1.000 11.65426 113 LEU A O 1
ATOM 582 N N . LYS A 1 106 ? -19.03200 17.81400 -10.75900 1.000 10.98945 114 LYS A N 1
ATOM 583 C CA . LYS A 1 106 ? -19.61400 19.12200 -11.04500 1.000 10.04690 114 LYS A CA 1
ATOM 584 C C . LYS A 1 106 ? -21.13900 19.06000 -11.01000 1.000 10.28347 114 LYS A C 1
ATOM 585 O O . LYS A 1 106 ? -21.79000 19.99900 -10.53600 1.000 12.13412 114 LYS A O 1
ATOM 591 N N . PHE A 1 107 ? -21.72500 17.95100 -11.48000 1.000 11.45513 115 PHE A N 1
ATOM 592 C CA . PHE A 1 107 ? -23.18000 17.78900 -11.39500 1.000 11.63132 115 PHE A CA 1
ATOM 593 C C . PHE A 1 107 ? -23.62100 17.50300 -9.97000 1.000 13.07036 115 PHE A C 1
ATOM 594 O O . PHE A 1 107 ? -24.65300 18.01800 -9.52000 1.000 12.83230 115 PHE A O 1
ATOM 602 N N . ILE A 1 108 ? -22.84000 16.69500 -9.24800 1.000 11.39985 116 ILE A N 1
ATOM 603 C CA . ILE A 1 108 ? -23.14000 16.36800 -7.85900 1.000 11.99060 116 ILE A CA 1
ATOM 604 C C . ILE A 1 108 ? -23.14300 17.62300 -6.99900 1.000 12.30685 116 ILE A C 1
ATOM 605 O O . ILE A 1 108 ? -24.05600 17.84800 -6.19700 1.000 14.02593 116 ILE A O 1
ATOM 610 N N . ARG A 1 109 ? -22.11200 18.45800 -7.14400 1.000 12.40407 117 ARG A N 1
ATOM 611 C CA . ARG A 1 109 ? -22.05500 19.66500 -6.33000 1.000 13.15321 117 ARG A CA 1
ATOM 612 C C . ARG A 1 109 ? -23.14000 20.65200 -6.72500 1.000 14.38525 117 ARG A C 1
ATOM 613 O O . ARG A 1 109 ? -23.66700 21.35300 -5.85600 1.000 13.67784 117 ARG A O 1
ATOM 621 N N . ALA A 1 110 ? -23.50300 20.69400 -8.01400 1.000 12.96422 118 ALA A N 1
ATOM 622 C CA . ALA A 1 110 ? -24.56000 21.59700 -8.46500 1.000 13.47964 118 ALA A CA 1
ATOM 623 C C . ALA A 1 110 ? -25.89400 21.24400 -7.82500 1.000 14.76798 118 ALA A C 1
ATOM 624 O O . ALA A 1 110 ? -26.69200 22.13200 -7.51300 1.000 14.39795 118 ALA A O 1
ATOM 626 N N . ARG A 1 111 ? -26.10700 19.94300 -7.60600 1.000 14.59454 119 ARG A N 1
ATOM 627 C CA . ARG A 1 111 ? -27.38100 19.44900 -7.02200 1.000 16.21267 119 ARG A CA 1
ATOM 628 C C . ARG A 1 111 ? -27.25000 19.21200 -5.51100 1.000 17.58215 119 ARG A C 1
ATOM 629 O O . ARG A 1 111 ? -28.08300 18.47500 -4.97100 1.000 18.91923 119 ARG A O 1
ATOM 637 N N . LYS A 1 112 ? -26.20000 19.75400 -4.88600 1.000 17.33000 120 LYS A N 1
ATOM 638 C CA . LYS A 1 112 ? -26.07500 19.77700 -3.42700 1.000 18.63343 120 LYS A CA 1
ATOM 639 C C . LYS A 1 112 ? -25.99300 18.37500 -2.82200 1.000 17.40666 120 LYS A C 1
ATOM 640 O O . LYS A 1 112 ? -26.54100 18.09900 -1.75100 1.000 20.27547 120 LYS A O 1
ATOM 646 N N . TRP A 1 113 ? -25.30100 17.47600 -3.51400 1.000 15.26735 121 TRP A N 1
ATOM 647 C CA . TRP A 1 113 ? -25.04700 16.12300 -3.02600 1.000 14.63035 121 TRP A CA 1
ATOM 648 C C . TRP A 1 113 ? -26.30100 15.26200 -2.93400 1.000 15.10725 121 TRP A C 1
ATOM 649 O O . TRP A 1 113 ? -26.29900 14.23700 -2.24100 1.000 16.81683 121 TRP A O 1
ATOM 660 N N . ASN A 1 114 ? -27.36700 15.65300 -3.63400 1.000 16.89506 122 ASN A N 1
ATOM 661 C CA . ASN A 1 114 ? -28.57600 14.84600 -3.74600 1.000 16.49547 122 ASN A CA 1
ATOM 662 C C . ASN A 1 114 ? -28.40100 13.94000 -4.95900 1.000 15.73593 122 ASN A C 1
ATOM 663 O O . ASN A 1 114 ? -28.30300 14.43000 -6.09100 1.000 17.36502 122 ASN A O 1
ATOM 668 N N . ALA A 1 115 ? -28.35600 12.62400 -4.72700 1.000 15.33556 123 ALA A N 1
ATOM 669 C CA . ALA A 1 115 ? -28.05300 11.70900 -5.82200 1.000 14.62359 123 ALA A CA 1
ATOM 670 C C . ALA A 1 115 ? -29.17800 11.67300 -6.84900 1.000 15.53220 123 ALA A C 1
ATOM 671 O O . ALA A 1 115 ? -28.92100 11.66000 -8.06000 1.000 15.20468 123 ALA A O 1
ATOM 673 N N . ASP A 1 116 ? -30.43200 11.64200 -6.39100 1.000 19.14203 124 ASP A N 1
ATOM 674 C CA . ASP A 1 116 ? -31.54300 11.56400 -7.33300 1.000 19.52790 124 ASP A CA 1
ATOM 675 C C . ASP A 1 116 ? -31.63000 12.81500 -8.20600 1.000 19.57772 124 ASP A C 1
ATOM 676 O O . ASP A 1 116 ? -31.85700 12.71600 -9.41800 1.000 18.71216 124 ASP A O 1
ATOM 681 N N . LYS A 1 117 ? -31.43500 14.00200 -7.61900 1.000 17.84663 125 LYS A N 1
ATOM 682 C CA . LYS A 1 117 ? -31.47400 15.19500 -8.45800 1.000 17.85625 125 LYS A CA 1
ATOM 683 C C . LYS A 1 117 ? -30.23200 15.31100 -9.33300 1.000 15.13315 125 LYS A C 1
ATOM 684 O O . LYS A 1 117 ? -30.31900 15.80400 -10.46600 1.000 14.98891 125 LYS A O 1
ATOM 690 N N . THR A 1 118 ? -29.07500 14.81300 -8.87300 1.000 13.98613 126 THR A N 1
ATOM 691 C CA . THR A 1 118 ? -27.87200 14.83200 -9.70400 1.000 12.74989 126 THR A CA 1
ATOM 692 C C . THR A 1 118 ? -28.06300 13.96400 -10.93700 1.000 13.70680 126 THR A C 1
ATOM 693 O O . THR A 1 118 ? -27.72700 14.36900 -12.05500 1.000 14.35175 126 THR A O 1
ATOM 697 N N . ILE A 1 119 ? -28.59900 12.75400 -10.74900 1.000 13.50473 127 ILE A N 1
ATOM 698 C CA . ILE A 1 119 ? -28.72200 11.85000 -11.88300 1.000 14.47936 127 ILE A CA 1
ATOM 699 C C . ILE A 1 119 ? -29.77300 12.35900 -12.85100 1.000 15.77775 127 ILE A C 1
ATOM 700 O O . ILE A 1 119 ? -29.64400 12.16800 -14.06200 1.000 15.49171 127 ILE A O 1
ATOM 705 N N . ALA A 1 120 ? -30.79300 13.06900 -12.35200 1.000 14.55632 128 ALA A N 1
ATOM 706 C CA . ALA A 1 120 ? -31.73700 13.71000 -13.25800 1.000 15.77421 128 ALA A CA 1
ATOM 707 C C . ALA A 1 120 ? -31.03700 14.75000 -14.12500 1.000 16.43928 128 ALA A C 1
ATOM 708 O O . ALA A 1 120 ? -31.24000 14.79700 -15.34500 1.000 17.58795 128 ALA A O 1
ATOM 710 N N . MET A 1 121 ? -30.18900 15.57800 -13.50500 1.000 14.87067 129 MET A N 1
ATOM 711 C CA . MET A 1 121 ? -29.46300 16.61900 -14.22600 1.000 14.34705 129 MET A CA 1
ATOM 712 C C . MET A 1 121 ? -28.51200 16.01400 -15.25100 1.000 15.05283 129 MET A C 1
ATOM 713 O O . MET A 1 121 ? -28.41700 16.49900 -16.38800 1.000 14.15057 129 MET A O 1
ATOM 718 N N . LEU A 1 122 ? -27.80100 14.94900 -14.87200 1.000 15.28433 130 LEU A N 1
ATOM 719 C CA . LEU A 1 122 ? -26.89600 14.27900 -15.80100 1.000 16.87337 130 LEU A CA 1
ATOM 720 C C . LEU A 1 122 ? -27.66500 13.67400 -16.96400 1.000 16.06641 130 LEU A C 1
ATOM 721 O O . LEU A 1 122 ? -27.22100 13.74900 -18.11400 1.000 14.97746 130 LEU A O 1
ATOM 726 N N . GLY A 1 123 ? -28.81500 13.06600 -16.67600 1.000 16.50106 131 GLY A N 1
ATOM 727 C CA . GLY A 1 123 ? -29.61400 12.48300 -17.74000 1.000 17.31994 131 GLY A CA 1
ATOM 728 C C . GLY A 1 123 ? -30.09400 13.51500 -18.74700 1.000 17.83774 131 GLY A C 1
ATOM 729 O O . GLY A 1 123 ? -30.02900 13.29400 -19.95900 1.000 19.40893 131 GLY A O 1
ATOM 730 N N . HIS A 1 124 ? -30.59900 14.64400 -18.25800 1.000 16.72705 132 HIS A N 1
ATOM 731 C CA . HIS A 1 124 ? -31.01000 15.70900 -19.17000 1.000 18.97866 132 HIS A CA 1
ATOM 732 C C . HIS A 1 124 ? -29.82200 16.21600 -19.97400 1.000 17.62666 132 HIS A C 1
ATOM 733 O O . HIS A 1 124 ? -29.95500 16.55400 -21.15600 1.000 18.36825 132 HIS A O 1
ATOM 740 N N . ASP A 1 125 ? -28.64700 16.27100 -19.35500 1.000 14.99022 133 ASP A N 1
ATOM 741 C CA . ASP A 1 125 ? -27.49100 16.74200 -20.09900 1.000 14.28240 133 ASP A CA 1
ATOM 742 C C . ASP A 1 125 ? -27.11300 15.77400 -21.20700 1.000 16.44625 133 ASP A C 1
ATOM 743 O O . ASP A 1 125 ? -26.83900 16.19500 -22.33500 1.000 16.15352 133 ASP A O 1
ATOM 748 N N . LEU A 1 126 ? -27.09600 14.47300 -20.90800 1.000 15.76363 134 LEU A N 1
ATOM 749 C CA . LEU A 1 126 ? -26.73400 13.49300 -21.92700 1.000 18.93972 134 LEU A CA 1
ATOM 750 C C . LEU A 1 126 ? -27.75000 13.46600 -23.06300 1.000 17.76670 134 LEU A C 1
ATOM 751 O O . LEU A 1 126 ? -27.38500 13.28700 -24.22900 1.000 19.88167 134 LEU A O 1
ATOM 756 N N . TYR A 1 127 ? -29.03000 13.64900 -22.75000 1.000 18.80509 135 TYR A N 1
ATOM 757 C CA . TYR A 1 127 ? -30.02200 13.70800 -23.81600 1.000 20.26257 135 TYR A CA 1
ATOM 758 C C . TYR A 1 127 ? -29.80300 14.92400 -24.71400 1.000 20.34417 135 TYR A C 1
ATOM 759 O O . TYR A 1 127 ? -29.93200 14.83400 -25.93900 1.000 21.67323 135 TYR A O 1
ATOM 768 N N . TRP A 1 128 ? -29.47200 16.07000 -24.11700 1.000 17.35523 136 TRP A N 1
ATOM 769 C CA . TRP A 1 128 ? -29.32900 17.31000 -24.87100 1.000 16.96431 136 TRP A CA 1
ATOM 770 C C . TRP A 1 128 ? -28.04700 17.32300 -25.69200 1.000 16.68685 136 TRP A C 1
ATOM 771 O O . TRP A 1 128 ? -28.01500 17.88900 -26.79000 1.000 20.44737 136 TRP A O 1
ATOM 782 N N . ARG A 1 129 ? -26.97600 16.83000 -25.07200 1.000 15.92689 137 ARG A N 1
ATOM 783 C CA . ARG A 1 129 ? -25.60200 16.91000 -25.62500 1.000 17.09884 137 ARG A CA 1
ATOM 784 C C . ARG A 1 129 ? -25.40800 15.96800 -26.81100 1.000 18.10405 137 ARG A C 1
ATOM 785 O O . ARG A 1 129 ? -24.97400 16.45500 -27.87100 1.000 19.42963 137 ARG A O 1
ATOM 793 N N . LYS A 1 130 ? -25.68700 14.67800 -26.59800 1.000 20.58714 138 LYS A N 1
ATOM 794 C CA . LYS A 1 130 ? -25.47600 13.61700 -27.61800 1.000 22.32044 138 LYS A CA 1
ATOM 795 C C . LYS A 1 130 ? -24.07200 13.80000 -28.20700 1.000 20.40860 138 LYS A C 1
ATOM 796 O O . LYS A 1 130 ? -23.11300 13.79500 -27.42400 1.000 20.17505 138 LYS A O 1
ATOM 802 N N . ASP A 1 131 ? -23.96700 13.98600 -29.52200 1.000 18.91777 139 ASP A N 1
ATOM 803 C CA . ASP A 1 131 ? -22.64000 14.19400 -30.15700 1.000 17.15283 139 ASP A CA 1
ATOM 804 C C . ASP A 1 131 ? -22.55100 15.60800 -30.73900 1.000 16.65741 139 ASP A C 1
ATOM 805 O O . ASP A 1 131 ? -21.58700 15.86300 -31.47500 1.000 17.52740 139 ASP A O 1
ATOM 810 N N . THR A 1 132 ? -23.51600 16.48600 -30.44300 1.000 16.76167 140 THR A N 1
ATOM 811 C CA . THR A 1 132 ? -23.56700 17.81900 -31.03000 1.000 18.65371 140 THR A CA 1
ATOM 812 C C . THR A 1 132 ? -22.37000 18.65400 -30.60300 1.000 15.13753 140 THR A C 1
ATOM 813 O O . THR A 1 132 ? -21.80400 19.40100 -31.41200 1.000 16.47848 140 THR A O 1
ATOM 817 N N . ILE A 1 133 ? -22.06900 18.59900 -29.30800 1.000 14.12495 141 ILE A N 1
ATOM 818 C CA . ILE A 1 133 ? -21.04700 19.47800 -28.75200 1.000 14.40278 141 ILE A CA 1
ATOM 819 C C . ILE A 1 133 ? -19.65600 18.99600 -29.13900 1.000 14.14706 141 ILE A C 1
ATOM 820 O O . ILE A 1 133 ? -18.78000 19.79600 -29.48100 1.000 14.45134 141 ILE A O 1
ATOM 825 N N . ASN A 1 134 ? -19.43100 17.68300 -29.09800 1.000 14.25229 142 ASN A N 1
ATOM 826 C CA . ASN A 1 134 ? -18.14800 17.14900 -29.53700 1.000 16.18867 142 ASN A CA 1
ATOM 827 C C . ASN A 1 134 ? -17.86000 17.53800 -30.98100 1.000 13.96567 142 ASN A C 1
ATOM 828 O O . ASN A 1 134 ? -16.72900 17.90600 -31.32500 1.000 14.02838 142 ASN A O 1
ATOM 833 N N . LYS A 1 135 ? -18.87700 17.47500 -31.84100 1.000 12.93972 143 LYS A N 1
ATOM 834 C CA . LYS A 1 135 ? -18.68000 17.88200 -33.22300 1.000 11.46080 143 LYS A CA 1
ATOM 835 C C . LYS A 1 135 ? -18.33200 19.36200 -33.32500 1.000 11.68368 143 LYS A C 1
ATOM 836 O O . LYS A 1 135 ? -17.51800 19.75400 -34.16600 1.000 13.10261 143 LYS A O 1
ATOM 842 N N . ILE A 1 136 ? -18.93400 20.20400 -32.48600 1.000 11.41680 144 ILE A N 1
ATOM 843 C CA . ILE A 1 136 ? -18.63600 21.62900 -32.56900 1.000 12.17066 144 ILE A CA 1
ATOM 844 C C . ILE A 1 136 ? -17.16900 21.88700 -32.25400 1.000 10.96009 144 ILE A C 1
ATOM 845 O O . ILE A 1 136 ? -16.47100 22.57300 -33.01100 1.000 10.81907 144 ILE A O 1
ATOM 850 N N . ILE A 1 137 ? -16.67400 21.34200 -31.13700 1.000 10.71422 145 ILE A N 1
ATOM 851 C CA . ILE A 1 137 ? -15.32000 21.68200 -30.71400 1.000 9.46626 145 ILE A CA 1
ATOM 852 C C . ILE A 1 137 ? -14.28300 21.01500 -31.60900 1.000 10.38939 145 ILE A C 1
ATOM 853 O O . ILE A 1 137 ? -13.25100 21.61300 -31.92700 1.000 9.92278 145 ILE A O 1
ATOM 858 N N . ASN A 1 138 ? -14.53100 19.77400 -32.03900 1.000 10.95785 146 ASN A N 1
ATOM 859 C CA . ASN A 1 138 ? -13.58700 19.13000 -32.94700 1.000 11.45293 146 ASN A CA 1
ATOM 860 C C . ASN A 1 138 ? -13.57100 19.80200 -34.31300 1.000 10.79926 146 ASN A C 1
ATOM 861 O O . ASN A 1 138 ? -12.52600 19.83800 -34.97200 1.000 11.61443 146 ASN A O 1
ATOM 866 N N . GLY A 1 139 ? -14.70000 20.34700 -34.75700 1.000 10.66589 147 GLY A N 1
ATOM 867 C CA . GLY A 1 139 ? -14.71300 21.02100 -36.04600 1.000 11.47210 147 GLY A CA 1
ATOM 868 C C . GLY A 1 139 ? -14.07400 22.38800 -35.99900 1.000 10.90322 147 GLY A C 1
ATOM 869 O O . GLY A 1 139 ? -13.50600 22.84600 -36.99900 1.000 11.23168 147 GLY A O 1
ATOM 870 N N . GLY A 1 140 ? -14.16300 23.05700 -34.85700 1.000 11.63454 148 GLY A N 1
ATOM 871 C CA . GLY A 1 140 ? -13.55700 24.35100 -34.65700 1.000 11.29049 148 GLY A CA 1
ATOM 872 C C . GLY A 1 140 ? -14.13300 25.41800 -35.56900 1.000 10.71327 148 GLY A C 1
ATOM 873 O O . GLY A 1 140 ? -15.17300 25.25800 -36.21700 1.000 12.10225 148 GLY A O 1
ATOM 874 N N . GLU A 1 141 ? -13.41000 26.54000 -35.61100 1.000 11.00924 149 GLU A N 1
ATOM 875 C CA . GLU A 1 141 ? -13.78900 27.63600 -36.50100 1.000 10.08287 149 GLU A CA 1
ATOM 876 C C . GLU A 1 141 ? -13.77600 27.20500 -37.95800 1.000 12.91589 149 GLU A C 1
ATOM 877 O O . GLU A 1 141 ? -14.60400 27.66700 -38.75000 1.000 12.86662 149 GLU A O 1
ATOM 883 N N . ARG A 1 142 ? -12.84000 26.33500 -38.33600 1.000 14.27410 150 ARG A N 1
ATOM 884 C CA . ARG A 1 142 ? -12.72600 25.93500 -39.73600 1.000 14.98697 150 ARG A CA 1
ATOM 885 C C . ARG A 1 142 ? -14.02500 25.33100 -40.23900 1.000 13.33044 150 ARG A C 1
ATOM 886 O O . ARG A 1 142 ? -14.47500 25.65200 -41.34100 1.000 15.69699 150 ARG A O 1
ATOM 894 N N . ALA A 1 143 ? -14.66000 24.46700 -39.43900 1.000 13.59787 151 ALA A N 1
ATOM 895 C CA . ALA A 1 143 ? -15.91000 23.85900 -39.89500 1.000 14.99435 151 ALA A CA 1
ATOM 896 C C . ALA A 1 143 ? -16.99700 24.90900 -40.09000 1.000 15.11564 151 ALA A C 1
ATOM 897 O O . ALA A 1 143 ? -17.76700 24.84100 -41.05300 1.000 16.72016 151 ALA A O 1
ATOM 899 N N . VAL A 1 144 ? -17.08500 25.87300 -39.17100 1.000 14.98756 152 VAL A N 1
ATOM 900 C CA . VAL A 1 144 ? -18.03700 26.97900 -39.28600 1.000 16.04908 152 VAL A CA 1
ATOM 901 C C . VAL A 1 144 ? -17.83500 27.74300 -40.59600 1.000 15.40931 152 VAL A C 1
ATOM 902 O O . VAL A 1 144 ? -18.79800 28.08300 -41.29900 1.000 16.47241 152 VAL A O 1
ATOM 906 N N . TYR A 1 145 ? -16.58100 28.06600 -40.91500 1.000 15.25949 153 TYR A N 1
ATOM 907 C CA . TYR A 1 145 ? -16.30800 28.85600 -42.11600 1.000 16.00331 153 TYR A CA 1
ATOM 908 C C . TYR A 1 145 ? -16.57400 28.05400 -43.38400 1.000 18.89564 153 TYR A C 1
ATOM 909 O O . TYR A 1 145 ? -17.11100 28.58600 -44.36800 1.000 19.16386 153 TYR A O 1
ATOM 918 N N . GLU A 1 146 ? -16.17500 26.78000 -43.38900 1.000 19.97044 154 GLU A N 1
ATOM 919 C CA . GLU A 1 146 ? -16.37200 25.92500 -44.55200 1.000 22.82669 154 GLU A CA 1
ATOM 920 C C . GLU A 1 146 ? -17.85100 25.71900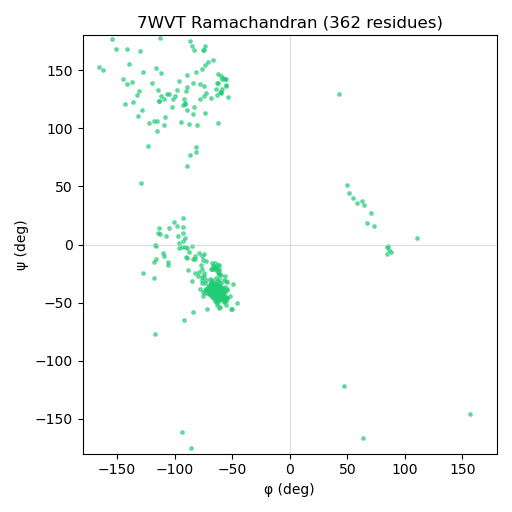 -44.85000 1.000 21.13011 154 GLU A C 1
ATOM 921 O O . GLU A 1 146 ? -18.22600 25.53600 -46.01200 1.000 22.15107 154 GLU A O 1
ATOM 927 N N . ASN A 1 147 ? -18.68900 25.72000 -43.81400 1.000 19.91631 155 ASN A N 1
ATOM 928 C CA . ASN A 1 147 ? -20.12400 25.51100 -43.95300 1.000 22.05341 155 ASN A CA 1
ATOM 929 C C . ASN A 1 147 ? -20.90900 26.81300 -44.09800 1.000 19.10696 155 ASN A C 1
ATOM 930 O O . ASN A 1 147 ? -22.14000 26.78900 -44.03900 1.000 21.88254 155 ASN A O 1
ATOM 935 N N . ASN A 1 148 ? -20.22700 27.94700 -44.28800 1.000 19.71362 156 ASN A N 1
ATOM 936 C CA . ASN A 1 148 ? -20.89000 29.22300 -44.58500 1.000 17.82903 156 ASN A CA 1
ATOM 937 C C . ASN A 1 148 ? -21.94200 29.59300 -43.53900 1.000 17.80957 156 ASN A C 1
ATOM 938 O O . ASN A 1 148 ? -23.01400 30.11600 -43.85600 1.000 20.36051 156 ASN A O 1
ATOM 943 N N . GLU A 1 149 ? -21.62300 29.34300 -42.26900 1.000 16.60013 157 GLU A N 1
ATOM 944 C CA . GLU A 1 149 ? -22.53400 29.64700 -41.16600 1.000 16.52150 157 GLU A CA 1
ATOM 945 C C . GLU A 1 149 ? -22.38900 31.13200 -40.85100 1.000 16.55925 157 GLU A C 1
ATOM 946 O O . GLU A 1 149 ? -21.73100 31.53900 -39.88900 1.000 15.58939 157 GLU A O 1
ATOM 952 N N . THR A 1 150 ? -23.05200 31.94100 -41.69200 1.000 15.77068 158 THR A N 1
ATOM 953 C CA . THR A 1 150 ? -22.83300 33.38700 -41.72900 1.000 18.32895 158 THR A CA 1
ATOM 954 C C . THR A 1 150 ? -22.94200 34.02200 -40.35200 1.000 17.28324 158 THR A C 1
ATOM 955 O O . THR A 1 150 ? -22.11300 34.86500 -39.98700 1.000 16.27982 158 THR A O 1
ATOM 959 N N . GLY A 1 151 ? -23.96500 33.63500 -39.57800 1.000 17.11079 159 GLY A N 1
ATOM 960 C CA . GLY A 1 151 ? -24.17200 34.24300 -38.27300 1.000 14.41552 159 GLY A CA 1
ATOM 961 C C . GLY A 1 151 ? -23.09800 33.87900 -37.26300 1.000 13.34985 159 GLY A C 1
ATOM 962 O O . GLY A 1 151 ? -22.66600 34.72700 -36.47600 1.000 14.10038 159 GLY A O 1
ATOM 963 N N . VAL A 1 152 ? -22.63500 32.62300 -37.27900 1.000 13.92898 160 VAL A N 1
ATOM 964 C CA . VAL A 1 152 ? -21.54000 32.22600 -36.39600 1.000 12.38125 160 VAL A CA 1
ATOM 965 C C . VAL A 1 152 ? -20.23500 32.89900 -36.81700 1.000 12.22848 160 VAL A C 1
ATOM 966 O O . VAL A 1 152 ? -19.48600 33.42100 -35.97900 1.000 12.09291 160 VAL A O 1
ATOM 970 N N . ILE A 1 153 ? -19.95800 32.92100 -38.12600 1.000 12.35510 161 ILE A N 1
ATOM 971 C CA . ILE A 1 153 ? -18.79500 33.63300 -38.64800 1.000 13.57103 161 ILE A CA 1
ATOM 972 C C . ILE A 1 153 ? -18.79600 35.08700 -38.19100 1.000 13.84020 161 ILE A C 1
ATOM 973 O O . ILE A 1 153 ? -17.76700 35.61200 -37.74600 1.000 12.79969 161 ILE A O 1
ATOM 978 N N . LYS A 1 154 ? -19.95200 35.76000 -38.28900 1.000 12.60877 162 LYS A N 1
ATOM 979 C CA . LYS A 1 154 ? -20.01500 37.17100 -37.92400 1.000 14.95018 162 LYS A CA 1
ATOM 980 C C . LYS A 1 154 ? -19.59900 37.37000 -36.47300 1.000 13.62203 162 LYS A C 1
ATOM 981 O O . LYS A 1 154 ? -18.85700 38.30700 -36.15000 1.000 12.90813 162 LYS A O 1
ATOM 987 N N . ASN A 1 155 ? -20.05600 36.48300 -35.58900 1.000 12.24061 163 ASN A N 1
ATOM 988 C CA . ASN A 1 155 ? -19.70500 36.59300 -34.18000 1.000 10.38237 163 ASN A CA 1
ATOM 989 C C . ASN A 1 155 ? -18.21700 36.34200 -33.93900 1.000 11.93939 163 ASN A C 1
ATOM 990 O O . ASN A 1 155 ? -17.59500 37.03000 -33.11800 1.000 12.58123 163 ASN A O 1
ATOM 995 N N . LEU A 1 156 ? -17.63500 35.35200 -34.62700 1.000 11.91689 164 LEU A N 1
ATOM 996 C CA . LEU A 1 156 ? -16.19300 35.12000 -34.54100 1.000 11.78629 164 LEU A CA 1
ATOM 997 C C . LEU A 1 156 ? -15.41100 36.33300 -35.03100 1.000 10.80249 164 LEU A C 1
ATOM 998 O O . LEU A 1 156 ? -14.47200 36.78600 -34.36300 1.000 12.16218 164 LEU A O 1
ATOM 1003 N N . GLU A 1 157 ? -15.79900 36.87900 -36.19700 1.000 11.37538 165 GLU A N 1
ATOM 1004 C CA . GLU A 1 157 ? -15.10600 38.02900 -36.76800 1.000 11.94371 165 GLU A CA 1
ATOM 1005 C C . GLU A 1 157 ? -15.25100 39.27400 -35.90600 1.000 12.27842 165 GLU A C 1
ATOM 1006 O O . GLU A 1 157 ? -14.33700 40.10700 -35.88200 1.000 14.55621 165 GLU A O 1
ATOM 1012 N N . LEU A 1 158 ? -16.39100 39.44500 -35.22300 1.000 11.63711 166 LEU A N 1
ATOM 1013 C CA . LEU A 1 158 ? -16.53600 40.58800 -34.33200 1.000 12.59424 166 LEU A CA 1
ATOM 1014 C C . LEU A 1 158 ? -15.71600 40.44700 -33.06600 1.000 8.84519 166 LEU A C 1
ATOM 1015 O O . LEU A 1 158 ? -15.53700 41.44500 -32.36000 1.000 12.47647 166 LEU A O 1
ATOM 1020 N N . GLN A 1 159 ? -15.20800 39.24300 -32.76600 1.000 10.46471 167 GLN A N 1
ATOM 1021 C CA . GLN A 1 159 ? -14.54900 38.97400 -31.49300 1.000 12.14637 167 GLN A CA 1
ATOM 1022 C C . GLN A 1 159 ? -15.43700 39.42100 -30.33600 1.000 11.49814 167 GLN A C 1
ATOM 1023 O O . GLN A 1 159 ? -14.99900 40.08000 -29.39100 1.000 12.08561 167 GLN A O 1
ATOM 1029 N N . LYS A 1 160 ? -16.72900 39.08700 -30.45300 1.000 11.42255 168 LYS A N 1
ATOM 1030 C CA . LYS A 1 160 ? -17.72400 39.45300 -29.45100 1.000 10.15493 168 LYS A CA 1
ATOM 1031 C C . LYS A 1 160 ? -17.45800 38.76000 -28.11700 1.000 11.28102 168 LYS A C 1
ATOM 1032 O O . LYS A 1 160 ? -17.70100 39.34200 -27.05400 1.000 11.71459 168 LYS A O 1
ATOM 1038 N N . ALA A 1 161 ? -16.94500 37.53200 -28.15900 1.000 10.57733 169 ALA A N 1
ATOM 1039 C CA . ALA A 1 161 ? -16.56100 36.78100 -26.96600 1.000 8.08834 169 ALA A CA 1
ATOM 1040 C C . ALA A 1 161 ? -15.31400 36.01100 -27.35600 1.000 11.86991 169 ALA A C 1
ATOM 1041 O O . ALA A 1 161 ? -15.35200 35.22900 -28.31600 1.000 12.94640 169 ALA A O 1
ATOM 1043 N N . THR A 1 162 ? -14.22100 36.25600 -26.64100 1.000 11.81640 170 THR A N 1
ATOM 1044 C CA . THR A 1 162 ? -12.92000 35.67500 -26.94800 1.000 11.33191 170 THR A CA 1
ATOM 1045 C C . THR A 1 162 ? -12.23700 35.28100 -25.64600 1.000 8.30807 170 THR A C 1
ATOM 1046 O O . THR A 1 162 ? -12.50700 35.85900 -24.58800 1.000 11.56167 170 THR A O 1
ATOM 1050 N N . ILE A 1 163 ? -11.32200 34.31300 -25.72100 1.000 8.91633 171 ILE A N 1
ATOM 1051 C CA . ILE A 1 163 ? -10.54000 33.91900 -24.55700 1.000 8.57718 171 ILE A CA 1
ATOM 1052 C C . ILE A 1 163 ? -9.25700 34.73000 -24.57200 1.000 9.68439 171 ILE A C 1
ATOM 1053 O O . ILE A 1 163 ? -8.46100 34.62100 -25.50900 1.000 13.20941 171 ILE A O 1
ATOM 1058 N N . GLN A 1 164 ? -9.03700 35.51400 -23.51900 1.000 10.69684 172 GLN A N 1
ATOM 1059 C CA . GLN A 1 164 ? -7.96500 36.50300 -23.52500 1.000 12.46496 172 GLN A CA 1
ATOM 1060 C C . GLN A 1 164 ? -6.79800 36.19200 -22.60100 1.000 18.21538 172 GLN A C 1
ATOM 1061 O O . GLN A 1 164 ? -5.78400 36.89600 -22.65700 1.000 23.29126 172 GLN A O 1
ATOM 1067 N N . GLY A 1 165 ? -6.89700 35.16500 -21.77600 1.000 15.84785 173 GLY A N 1
ATOM 1068 C CA . GLY A 1 165 ? -5.80200 34.78400 -20.89700 1.000 15.45112 173 GLY A CA 1
ATOM 1069 C C . GLY A 1 165 ? -6.33200 34.00000 -19.70700 1.000 13.22730 173 GLY A C 1
ATOM 1070 O O . GLY A 1 165 ? -7.31300 33.26100 -19.81900 1.000 12.14283 173 GLY A O 1
ATOM 1071 N N . TYR A 1 166 ? -5.67000 34.19700 -18.57300 1.000 14.00228 174 TYR A N 1
ATOM 1072 C CA . TYR A 1 166 ? -5.98100 33.49300 -17.34000 1.000 12.95314 174 TYR A CA 1
ATOM 1073 C C . TYR A 1 166 ? -6.17400 34.50100 -16.21300 1.000 14.76126 174 TYR A C 1
ATOM 1074 O O . TYR A 1 166 ? -5.55900 35.57600 -16.20300 1.000 16.82287 174 TYR A O 1
ATOM 1083 N N . ASP A 1 167 ? -7.04500 34.15100 -15.26300 1.000 14.44247 175 ASP A N 1
ATOM 1084 C CA . ASP A 1 167 ? -7.24600 34.96000 -14.06800 1.000 14.84884 175 ASP A CA 1
ATOM 1085 C C . ASP A 1 167 ? -6.22500 34.58900 -12.98900 1.000 16.02563 175 ASP A C 1
ATOM 1086 O O . ASP A 1 167 ? -5.33000 33.77300 -13.20800 1.000 15.34359 175 ASP A O 1
ATOM 1091 N N . ASN A 1 168 ? -6.36800 35.19300 -11.80300 1.000 15.81491 176 ASN A N 1
ATOM 1092 C CA . ASN A 1 168 ? -5.34300 35.04600 -10.77000 1.000 15.31768 176 ASN A CA 1
ATOM 1093 C C . ASN A 1 168 ? -5.20100 33.60300 -10.28900 1.000 16.54356 176 ASN A C 1
ATOM 1094 O O . ASN A 1 168 ? -4.14300 33.23500 -9.77000 1.000 19.68448 176 ASN A O 1
ATOM 1099 N N . ASP A 1 169 ? -6.23100 32.77700 -10.46900 1.000 17.44036 177 ASP A N 1
ATOM 1100 C CA . ASP A 1 169 ? -6.24500 31.38100 -10.05100 1.000 18.09549 177 ASP A CA 1
ATOM 1101 C C . ASP A 1 169 ? -6.07600 30.40600 -11.22000 1.000 13.19557 177 ASP A C 1
ATOM 1102 O O . ASP A 1 169 ? -6.34100 29.21200 -11.06500 1.000 16.34251 177 ASP A O 1
ATOM 1107 N N . MET A 1 170 ? -5.65900 30.89300 -12.39100 1.000 13.06281 178 MET A N 1
ATOM 1108 C CA . MET A 1 170 ? -5.42000 30.07400 -13.58000 1.000 15.19490 178 MET A CA 1
ATOM 1109 C C . MET A 1 170 ? -6.70200 29.53900 -14.21100 1.000 13.87068 178 MET A C 1
ATOM 1110 O O . MET A 1 170 ? -6.67700 28.51100 -14.88900 1.000 15.54772 178 MET A O 1
ATOM 1115 N N . ARG A 1 171 ? -7.83200 30.26400 -14.02000 1.000 12.36014 179 ARG A N 1
ATOM 1116 C CA . ARG A 1 171 ? -9.04400 30.03000 -14.79900 1.000 10.44359 179 ARG A CA 1
ATOM 1117 C C . ARG A 1 171 ? -8.94700 30.78700 -16.12100 1.000 11.44507 179 ARG A C 1
ATOM 1118 O O . ARG A 1 171 ? -8.50100 31.93400 -16.14000 1.000 12.36729 179 ARG A O 1
ATOM 1126 N N . PRO A 1 172 ? -9.37000 30.19400 -17.23400 1.000 10.82404 180 PRO A N 1
ATOM 1127 C CA . PRO A 1 172 ? -9.47100 30.97700 -18.47600 1.000 9.32682 180 PRO A CA 1
ATOM 1128 C C . PRO A 1 172 ? -10.43900 32.13900 -18.31100 1.000 8.63861 180 PRO A C 1
ATOM 1129 O O . PRO A 1 172 ? -11.45500 32.03700 -17.61200 1.000 10.03255 180 PRO A O 1
ATOM 1133 N N . VAL A 1 173 ? -10.11700 33.24400 -18.97400 1.000 9.37189 181 VAL A N 1
ATOM 1134 C CA . VAL A 1 173 ? -10.94200 34.45200 -18.98000 1.000 10.67694 181 VAL A CA 1
ATOM 1135 C C . VAL A 1 173 ? -11.57400 34.61100 -20.35300 1.000 10.07383 181 VAL A C 1
ATOM 1136 O O . VAL A 1 173 ? -10.86300 34.65200 -21.36600 1.000 11.57928 181 VAL A O 1
ATOM 1140 N N . ILE A 1 174 ? -12.90100 34.73300 -20.38600 1.000 9.12544 182 ILE A N 1
ATOM 1141 C CA . ILE A 1 174 ? -13.64500 35.05800 -21.59700 1.000 8.24803 182 ILE A CA 1
ATOM 1142 C C . ILE A 1 174 ? -14.02700 36.52700 -21.51500 1.000 8.73538 182 ILE A C 1
ATOM 1143 O O . ILE A 1 174 ? -14.74100 36.93300 -20.58600 1.000 10.64732 182 ILE A O 1
ATOM 1148 N N . LEU A 1 175 ? -13.54700 37.32200 -22.46800 1.000 8.20727 183 LEU A N 1
ATOM 1149 C CA . LEU A 1 175 ? -13.92600 38.73300 -22.58100 1.000 9.13007 183 LEU A CA 1
ATOM 1150 C C . LEU A 1 175 ? -15.13300 38.84100 -23.50300 1.000 9.20645 183 LEU A C 1
ATOM 1151 O O . LEU A 1 175 ? -15.06400 38.42100 -24.66300 1.000 10.14968 183 LEU A O 1
ATOM 1156 N N . VAL A 1 176 ? -16.23600 39.38300 -22.98300 1.000 8.53076 184 VAL A N 1
ATOM 1157 C CA . VAL A 1 176 ? -17.46200 39.59600 -23.75300 1.000 8.85483 184 VAL A CA 1
ATOM 1158 C C . VAL A 1 176 ? -17.69100 41.10000 -23.87300 1.000 8.55633 184 VAL A C 1
ATOM 1159 O O . VAL A 1 176 ? -17.60300 41.82600 -22.87300 1.000 10.93093 184 VAL A O 1
ATOM 1163 N N . ARG A 1 177 ? -17.99000 41.56500 -25.09200 1.000 9.74023 185 ARG A N 1
ATOM 1164 C CA . ARG A 1 177 ? -18.15500 42.99200 -25.39400 1.000 10.42642 185 ARG A CA 1
ATOM 1165 C C . ARG A 1 177 ? -19.54100 43.21900 -25.99600 1.000 11.02823 185 ARG A C 1
ATOM 1166 O O . ARG A 1 177 ? -19.70600 43.23400 -27.22600 1.000 10.62365 185 ARG A O 1
ATOM 1174 N N . PRO A 1 178 ? -20.57400 43.38500 -25.15800 1.000 9.12841 186 PRO A N 1
ATOM 1175 C CA . PRO A 1 178 ? -21.94700 43.48300 -25.69600 1.000 11.79492 186 PRO A CA 1
ATOM 1176 C C . PRO A 1 178 ? -22.21000 44.69300 -26.56500 1.000 12.18126 186 PRO A C 1
ATOM 1177 O O . PRO A 1 178 ? -23.22300 44.69000 -27.27300 1.000 12.09096 186 PRO A O 1
ATOM 1181 N N . ARG A 1 179 ? -21.35000 45.72100 -26.54200 1.000 11.90450 187 ARG A N 1
ATOM 1182 C CA . ARG A 1 179 ? -21.54300 46.84500 -27.46500 1.000 10.90884 187 ARG A CA 1
ATOM 1183 C C . ARG A 1 179 ? -21.45900 46.40300 -28.91800 1.000 10.50580 187 ARG A C 1
ATOM 1184 O O . ARG A 1 179 ? -21.91400 47.13200 -29.81000 1.000 11.42758 187 ARG A O 1
ATOM 1192 N N . LEU A 1 180 ? -20.89600 45.22400 -29.17800 1.000 10.79030 188 LEU A N 1
ATOM 1193 C CA . LEU A 1 180 ? -20.80200 44.69000 -30.52700 1.000 10.37967 188 LEU A CA 1
ATOM 1194 C C . LEU A 1 180 ? -22.02000 43.86300 -30.91300 1.000 11.56322 188 LEU A C 1
ATOM 1195 O O . LEU A 1 180 ? -22.08100 43.37100 -32.04900 1.000 12.93042 188 LEU A O 1
ATOM 1200 N N . HIS A 1 181 ? -22.97400 43.67900 -29.99600 1.000 13.16583 189 HIS A N 1
ATOM 1201 C CA . HIS A 1 181 ? -24.08300 42.75800 -30.22000 1.000 10.96505 189 HIS A CA 1
ATOM 1202 C C . HIS A 1 181 ? -25.29700 43.43300 -30.83600 1.000 11.73179 189 HIS A C 1
ATOM 1203 O O . HIS A 1 181 ? -25.84800 44.38700 -30.27200 1.000 13.95755 189 HIS A O 1
ATOM 1210 N N . HIS A 1 182 ? -25.74800 42.88500 -31.96200 1.000 11.36934 190 HIS A N 1
ATOM 1211 C CA . HIS A 1 182 ? -26.97500 43.30700 -32.61900 1.000 12.11258 190 HIS A CA 1
ATOM 1212 C C . HIS A 1 182 ? -27.77400 42.06400 -32.96100 1.000 13.26230 190 HIS A C 1
ATOM 1213 O O . HIS A 1 182 ? -27.23600 41.11700 -33.55000 1.000 14.05215 190 HIS A O 1
ATOM 1220 N N . SER A 1 183 ? -29.05300 42.06400 -32.56100 1.000 15.45284 191 SER A N 1
ATOM 1221 C CA . SER A 1 183 ? -29.97700 40.96700 -32.82500 1.000 17.44003 191 SER A CA 1
ATOM 1222 C C . SER A 1 183 ? -29.96000 40.54700 -34.29100 1.000 17.48932 191 SER A C 1
ATOM 1223 O O . SER A 1 183 ? -30.20500 39.37600 -34.59800 1.000 19.64290 191 SER A O 1
ATOM 1226 N N . SER A 1 184 ? -29.76100 41.51900 -35.18700 1.000 18.64145 192 SER A N 1
ATOM 1227 C CA . SER A 1 184 ? -29.85300 41.28100 -36.62300 1.000 20.58600 192 SER A CA 1
ATOM 1228 C C . SER A 1 184 ? -28.64900 40.55100 -37.20700 1.000 21.14003 192 SER A C 1
ATOM 1229 O O . SER A 1 184 ? -28.70500 40.13900 -38.37100 1.000 22.40993 192 SER A O 1
ATOM 1232 N N . ASP A 1 185 ? -27.56900 40.37800 -36.45300 1.000 19.72359 193 ASP A N 1
ATOM 1233 C CA . ASP A 1 185 ? -26.36200 39.78400 -37.01400 1.000 18.52151 193 ASP A CA 1
ATOM 1234 C C . ASP A 1 185 ? -26.39200 38.26200 -37.05500 1.000 19.30216 193 ASP A C 1
ATOM 1235 O O . ASP A 1 185 ? -25.50500 37.65700 -37.67200 1.000 22.17571 193 ASP A O 1
ATOM 1240 N N . GLN A 1 186 ? -27.33800 37.62600 -36.37300 1.000 19.90593 194 GLN A N 1
ATOM 1241 C CA . GLN A 1 186 ? -27.35000 36.17600 -36.27900 1.000 19.15067 194 GLN A CA 1
ATOM 1242 C C . GLN A 1 186 ? -28.70600 35.74000 -35.75800 1.000 20.01005 194 GLN A C 1
ATOM 1243 O O . GLN A 1 186 ? -29.38000 36.48700 -35.04000 1.000 22.04419 194 GLN A O 1
ATOM 1249 N N . THR A 1 187 ? -29.09000 34.52200 -36.12000 1.000 18.82852 195 THR A N 1
ATOM 1250 C CA . THR A 1 187 ? -30.24900 33.92400 -35.48700 1.000 20.66419 195 THR A CA 1
ATOM 1251 C C . THR A 1 187 ? -29.90000 33.48600 -34.07000 1.000 21.21604 195 THR A C 1
ATOM 1252 O O . THR A 1 187 ? -28.72900 33.42000 -33.66600 1.000 21.45186 195 THR A O 1
ATOM 1256 N N . GLU A 1 188 ? -30.94100 33.16700 -33.30700 1.000 22.63239 196 GLU A N 1
ATOM 1257 C CA . GLU A 1 188 ? -30.73000 32.69400 -31.94700 1.000 23.20957 196 GLU A CA 1
ATOM 1258 C C . GLU A 1 188 ? -30.01400 31.34900 -31.93600 1.000 22.84782 196 GLU A C 1
ATOM 1259 O O . GLU A 1 188 ? -29.14200 31.11200 -31.09200 1.000 22.25032 196 GLU A O 1
ATOM 1265 N N . GLN A 1 189 ? -30.34500 30.48000 -32.88900 1.000 22.67022 197 GLN A N 1
ATOM 1266 C CA . GLN A 1 189 ? -29.65900 29.16500 -32.94000 1.000 23.96488 197 GLN A CA 1
ATOM 1267 C C . GLN A 1 189 ? -28.17200 29.39400 -33.23900 1.000 20.88784 197 GLN A C 1
ATOM 1268 O O . GLN A 1 189 ? -27.34000 28.67000 -32.67100 1.000 21.29470 197 GLN A O 1
ATOM 1274 N N . GLU A 1 190 ? -27.84500 30.38500 -34.07300 1.000 16.48494 198 GLU A N 1
ATOM 1275 C CA . GLU A 1 190 ? -26.44500 30.64800 -34.40700 1.000 15.13120 198 GLU A CA 1
ATOM 1276 C C . GLU A 1 190 ? -25.69800 31.23400 -33.22000 1.000 15.18690 198 GLU A C 1
ATOM 1277 O O . GLU A 1 190 ? -24.54200 30.86600 -32.95600 1.000 13.90811 198 GLU A O 1
ATOM 1283 N N . LEU A 1 191 ? -26.33200 32.16200 -32.49900 1.000 14.48358 199 LEU A N 1
ATOM 1284 C CA . LEU A 1 191 ? -25.71400 32.67600 -31.28200 1.000 13.00939 199 LEU A CA 1
ATOM 1285 C C . LEU A 1 191 ? -25.48800 31.55600 -30.27400 1.000 14.71356 199 LEU A C 1
ATOM 1286 O O . LEU A 1 191 ? -24.46600 31.53400 -29.57500 1.000 14.54025 199 LEU A O 1
ATOM 1291 N N . GLU A 1 192 ? -26.41300 30.59900 -30.20700 1.000 16.34075 200 GLU A N 1
ATOM 1292 C CA . GLU A 1 192 ? -26.26300 29.48500 -29.27600 1.000 17.19839 200 GLU A CA 1
ATOM 1293 C C . GLU A 1 192 ? -25.05500 28.63400 -29.63900 1.000 16.26733 200 GLU A C 1
ATOM 1294 O O . GLU A 1 192 ? -24.24000 28.29100 -28.77600 1.000 15.44715 200 GLU A O 1
ATOM 1300 N N . LYS A 1 193 ? -24.91400 28.30500 -30.92500 1.000 14.71904 201 LYS A N 1
ATOM 1301 C CA . LYS A 1 193 ? -23.80100 27.48600 -31.37700 1.000 13.92399 201 LYS A CA 1
ATOM 1302 C C . LYS A 1 193 ? -22.47900 28.19300 -31.13300 1.000 12.64651 201 LYS A C 1
ATOM 1303 O O . LYS A 1 193 ? -21.50400 27.56700 -30.70200 1.000 12.42441 201 LYS A O 1
ATOM 1309 N N . PHE A 1 194 ? -22.44800 29.50600 -31.38200 1.000 10.91047 202 PHE A N 1
ATOM 1310 C CA . PHE A 1 194 ? -21.25600 30.30700 -31.12900 1.000 10.16242 202 PHE A CA 1
ATOM 1311 C C . PHE A 1 194 ? -20.86000 30.25600 -29.65700 1.000 8.86638 202 PHE A C 1
ATOM 1312 O O . PHE A 1 194 ? -19.68500 30.05500 -29.32200 1.000 9.79123 202 PHE A O 1
ATOM 1320 N N . SER A 1 195 ? -21.83400 30.44600 -28.76000 1.000 9.94017 203 SER A N 1
ATOM 1321 C CA . SER A 1 195 ? -21.57100 30.43700 -27.32100 1.000 10.90244 203 SER A CA 1
ATOM 1322 C C . SER A 1 195 ? -21.00900 29.09500 -26.87400 1.000 11.28881 203 SER A C 1
ATOM 1323 O O . SER A 1 195 ? -20.14800 29.03700 -25.98400 1.000 9.56279 203 SER A O 1
ATOM 1326 N N . LEU A 1 196 ? -21.55200 28.01500 -27.44200 1.000 9.22224 204 LEU A N 1
ATOM 1327 C CA . LEU A 1 196 ? -21.09100 26.67500 -27.09400 1.000 10.42236 204 LEU 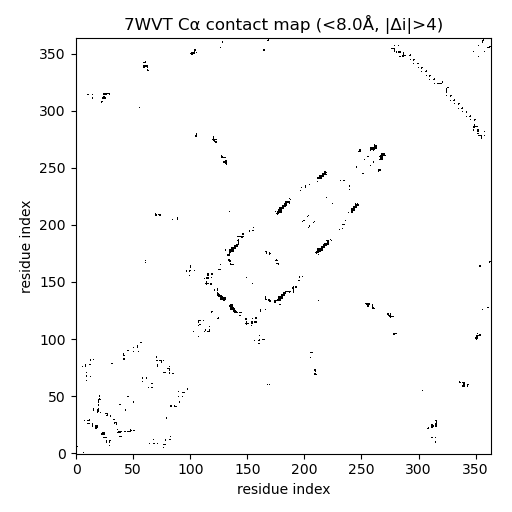A CA 1
ATOM 1328 C C . LEU A 1 196 ? -19.67400 26.41700 -27.59600 1.000 9.85199 204 LEU A C 1
ATOM 1329 O O . LEU A 1 196 ? -18.88100 25.75600 -26.91700 1.000 11.01695 204 LEU A O 1
ATOM 1334 N N . LEU A 1 197 ? -19.33300 26.91900 -28.78000 1.000 9.76829 205 LEU A N 1
ATOM 1335 C CA . LEU A 1 197 ? -17.95200 26.78400 -29.23700 1.000 9.32396 205 LEU A CA 1
ATOM 1336 C C . LEU A 1 197 ? -17.00200 27.49200 -28.27700 1.000 8.47218 205 LEU A C 1
ATOM 1337 O O . LEU A 1 197 ? -15.96400 26.94500 -27.88600 1.000 9.66115 205 LEU A O 1
ATOM 1342 N N . VAL A 1 198 ? -17.37100 28.70000 -27.85900 1.000 8.79256 206 VAL A N 1
ATOM 1343 C CA . VAL A 1 198 ? -16.51200 29.48500 -26.97900 1.000 8.36593 206 VAL A CA 1
ATOM 1344 C C . VAL A 1 198 ? -16.30900 28.79000 -25.63000 1.000 8.63396 206 VAL A C 1
ATOM 1345 O O . VAL A 1 198 ? -15.17500 28.68200 -25.15100 1.000 8.00440 206 VAL A O 1
ATOM 1349 N N . ILE A 1 199 ? -17.39600 28.31700 -25.01600 1.000 7.85440 207 ILE A N 1
ATOM 1350 C CA . ILE A 1 199 ? -17.24200 27.64700 -23.68900 1.000 8.26381 207 ILE A CA 1
ATOM 1351 C C . ILE A 1 199 ? -16.42100 26.36000 -23.85000 1.000 8.20903 207 ILE A C 1
ATOM 1352 O O . ILE A 1 199 ? -15.61800 26.06500 -22.95500 1.000 9.09856 207 ILE A O 1
ATOM 1357 N N . GLU A 1 200 ? -16.59800 25.63400 -24.95600 1.000 8.74404 208 GLU A N 1
ATOM 1358 C CA . GLU A 1 200 ? -15.82100 24.41200 -25.14800 1.000 8.38358 208 GLU A CA 1
ATOM 1359 C C . GLU A 1 200 ? -14.34600 24.71100 -25.38900 1.000 9.42430 208 GLU A C 1
ATOM 1360 O O . GLU A 1 200 ? -13.47400 23.97200 -24.90500 1.000 10.24629 208 GLU A O 1
ATOM 1366 N N . GLN A 1 201 ? -14.04000 25.79700 -26.11600 1.000 9.30893 209 GLN A N 1
ATOM 1367 C CA . GLN A 1 201 ? -12.65000 26.23000 -26.22300 1.000 9.33864 209 GLN A CA 1
ATOM 1368 C C . GLN A 1 201 ? -12.07200 26.55100 -24.84800 1.000 8.86170 209 GLN A C 1
ATOM 1369 O O . GLN A 1 201 ? -10.92100 26.19200 -24.54400 1.000 10.32807 209 GLN A O 1
ATOM 1375 N N . SER A 1 202 ? -12.85400 27.24300 -24.00100 1.000 8.75915 210 SER A N 1
ATOM 1376 C CA . SER A 1 202 ? -12.33600 27.64300 -22.69600 1.000 8.09115 210 SER A CA 1
ATOM 1377 C C . SER A 1 202 ? -11.99000 26.43500 -21.84100 1.000 9.63045 210 SER A C 1
ATOM 1378 O O . SER A 1 202 ? -10.99900 26.47100 -21.10400 1.000 9.68357 210 SER A O 1
ATOM 1381 N N . LYS A 1 203 ? -12.75300 25.34300 -21.96100 1.000 8.57868 211 LYS A N 1
ATOM 1382 C CA . LYS A 1 203 ? -12.48500 24.14900 -21.16500 1.000 8.66399 211 LYS A CA 1
ATOM 1383 C C . LYS A 1 203 ? -11.13900 23.54900 -21.51900 1.000 9.42620 211 LYS A C 1
ATOM 1384 O O . LYS A 1 203 ? -10.48200 22.94100 -20.66600 1.000 10.12406 211 LYS A O 1
ATOM 1390 N N . LEU A 1 204 ? -10.69300 23.73900 -22.76000 1.000 9.58398 212 LEU A N 1
ATOM 1391 C CA . LEU A 1 204 ? -9.39900 23.20700 -23.14600 1.000 9.90960 212 LEU A CA 1
ATOM 1392 C C . LEU A 1 204 ? -8.26100 23.90900 -22.42400 1.000 9.71124 212 LEU A C 1
ATOM 1393 O O . LEU A 1 204 ? -7.17000 23.34000 -22.32500 1.000 10.13254 212 LEU A O 1
ATOM 1398 N N . PHE A 1 205 ? -8.49400 25.12600 -21.91100 1.000 9.28512 213 PHE A N 1
ATOM 1399 C CA . PHE A 1 205 ? -7.49300 25.89500 -21.17800 1.000 10.06794 213 PHE A CA 1
ATOM 1400 C C . PHE A 1 205 ? -7.38000 25.48600 -19.71600 1.000 11.15723 213 PHE A C 1
ATOM 1401 O O . PHE A 1 205 ? -6.48000 25.98200 -19.03600 1.000 12.92154 213 PHE A O 1
ATOM 1409 N N . PHE A 1 206 ? -8.29300 24.66100 -19.19400 1.000 10.78756 214 PHE A N 1
ATOM 1410 C CA . PHE A 1 206 ? -8.23000 24.30300 -17.77700 1.000 10.66585 214 PHE A CA 1
ATOM 1411 C C . PHE A 1 206 ? -6.85500 23.72100 -17.43800 1.000 12.47055 214 PHE A C 1
ATOM 1412 O O . PHE A 1 206 ? -6.29000 22.92700 -18.19500 1.000 14.44887 214 PHE A O 1
ATOM 1420 N N . LYS A 1 207 ? -6.31800 24.13400 -16.29900 1.000 12.99688 215 LYS A N 1
ATOM 1421 C CA . LYS A 1 207 ? -4.99700 23.71600 -15.84100 1.000 14.29509 215 LYS A CA 1
ATOM 1422 C C . LYS A 1 207 ? -5.12900 22.70100 -14.71000 1.000 15.40419 215 LYS A C 1
ATOM 1423 O O . LYS A 1 207 ? -5.86700 22.93000 -13.74600 1.000 16.37501 215 LYS A O 1
ATOM 1429 N N . GLU A 1 208 ? -4.42200 21.57700 -14.83300 1.000 17.15437 216 GLU A N 1
ATOM 1430 C CA . GLU A 1 208 ? -4.45300 20.56300 -13.78400 1.000 21.03451 216 GLU A CA 1
ATOM 1431 C C . GLU A 1 208 ? -4.05700 21.17800 -12.44700 1.000 20.30843 216 GLU A C 1
ATOM 1432 O O . GLU A 1 208 ? -3.12400 21.97700 -12.37300 1.000 21.10403 216 GLU A O 1
ATOM 1438 N N . ASN A 1 209 ? -4.80000 20.81700 -11.39400 1.000 19.03327 217 ASN A N 1
ATOM 1439 C CA . ASN A 1 209 ? -4.57800 21.27900 -10.01900 1.000 20.27220 217 ASN A CA 1
ATOM 1440 C C . ASN A 1 209 ? -4.98900 22.72900 -9.79100 1.000 18.09609 217 ASN A C 1
ATOM 1441 O O . ASN A 1 209 ? -4.58900 23.34300 -8.79700 1.000 20.65003 217 ASN A O 1
ATOM 1446 N N . TYR A 1 210 ? -5.77100 23.30300 -10.69200 1.000 16.05984 218 TYR A N 1
ATOM 1447 C CA . TYR A 1 210 ? -6.32200 24.64100 -10.54800 1.000 15.36192 218 TYR A CA 1
ATOM 1448 C C . TYR A 1 210 ? -7.80600 24.54100 -10.81300 1.000 14.05148 218 TYR A C 1
ATOM 1449 O O . TYR A 1 210 ? -8.29500 23.49800 -11.27900 1.000 15.98114 218 TYR A O 1
ATOM 1458 N N . PRO A 1 211 ? -8.58700 25.57300 -10.48000 1.000 14.77980 219 PRO A N 1
ATOM 1459 C CA . PRO A 1 211 ? -10.04400 25.47300 -10.63900 1.000 14.37853 219 PRO A CA 1
ATOM 1460 C C . PRO A 1 211 ? -10.43000 25.23700 -12.09100 1.000 12.02474 219 PRO A C 1
ATOM 1461 O O . PRO A 1 211 ? -9.96200 25.93800 -12.99100 1.000 13.08015 219 PRO A O 1
ATOM 1465 N N . ALA A 1 212 ? -11.29300 24.24000 -12.31100 1.000 12.64837 220 ALA A N 1
ATOM 1466 C CA . ALA A 1 212 ? -11.80200 23.93900 -13.64800 1.000 10.14221 220 ALA A CA 1
ATOM 1467 C C . ALA A 1 212 ? -13.06300 24.75700 -13.89800 1.000 9.23274 220 ALA A C 1
ATOM 1468 O O . ALA A 1 212 ? -14.18400 24.24800 -14.02400 1.000 10.46521 220 ALA A O 1
ATOM 1470 N N . SER A 1 213 ? -12.84900 26.06100 -13.98100 1.000 8.96601 221 SER A N 1
ATOM 1471 C CA . SER A 1 213 ? -13.95200 26.98500 -14.17800 1.000 8.45477 221 SER A CA 1
ATOM 1472 C C . SER A 1 213 ? -13.41600 28.19900 -14.91900 1.000 10.10694 221 SER A C 1
ATOM 1473 O O . SER A 1 213 ? -12.20400 28.39000 -15.05600 1.000 10.35106 221 SER A O 1
ATOM 1476 N N . THR A 1 214 ? -14.34600 29.02500 -15.38900 1.000 13.03799 222 THR A N 1
ATOM 1477 C CA . THR A 1 214 ? -14.04500 30.13700 -16.27400 1.000 13.68835 222 THR A CA 1
ATOM 1478 C C . THR A 1 214 ? -14.46800 31.43900 -15.60800 1.000 17.56345 222 THR A C 1
ATOM 1479 O O . THR A 1 214 ? -15.51700 31.50100 -14.95700 1.000 25.06490 222 THR A O 1
ATOM 1483 N N . THR A 1 215 ? -13.63500 32.46700 -15.75100 1.000 10.56746 223 THR A N 1
ATOM 1484 C CA . THR A 1 215 ? -13.96900 33.82600 -15.34000 1.000 11.04791 223 THR A CA 1
ATOM 1485 C C . THR A 1 215 ? -14.44800 34.59800 -16.56300 1.000 11.96022 223 THR A C 1
ATOM 1486 O O . THR A 1 215 ? -13.85000 34.50000 -17.63700 1.000 14.58795 223 THR A O 1
ATOM 1490 N N . ILE A 1 216 ? -15.55900 35.30900 -16.42200 1.000 10.53824 224 ILE A N 1
ATOM 1491 C CA . ILE A 1 216 ? -16.13500 36.05900 -17.53400 1.000 10.51439 224 ILE A CA 1
ATOM 1492 C C . ILE A 1 216 ? -15.99600 37.54700 -17.24400 1.000 10.10828 224 ILE A C 1
ATOM 1493 O O . ILE A 1 216 ? -16.37500 38.01400 -16.16200 1.000 13.25444 224 ILE A O 1
ATOM 1498 N N . LEU A 1 217 ? -15.43100 38.28600 -18.19900 1.000 9.66225 225 LEU A N 1
ATOM 1499 C CA . LEU A 1 217 ? -15.35200 39.74700 -18.11100 1.000 9.74613 225 LEU A CA 1
ATOM 1500 C C . LEU A 1 217 ? -16.32100 40.30800 -19.14300 1.000 8.91242 225 LEU A C 1
ATOM 1501 O O . LEU A 1 217 ? -16.02100 40.32200 -20.34100 1.000 10.66496 225 LEU A O 1
ATOM 1506 N N . PHE A 1 218 ? -17.48000 40.77500 -18.66700 1.000 9.45163 226 PHE A N 1
ATOM 1507 C CA . PHE A 1 218 ? -18.44500 41.49700 -19.49700 1.000 9.03548 226 PHE A CA 1
ATOM 1508 C C . PHE A 1 218 ? -18.04300 42.96900 -19.45600 1.000 9.03826 226 PHE A C 1
ATOM 1509 O O . PHE A 1 218 ? -18.26900 43.65900 -18.45700 1.000 11.93264 226 PHE A O 1
ATOM 1517 N N . ASP A 1 219 ? -17.42700 43.44700 -20.53200 1.000 10.25833 227 ASP A N 1
ATOM 1518 C CA . ASP A 1 219 ? -17.10800 44.86200 -20.66200 1.000 11.12030 227 ASP A CA 1
ATOM 1519 C C . ASP A 1 219 ? -18.34100 45.58100 -21.19500 1.000 10.50928 227 ASP A C 1
ATOM 1520 O O . ASP A 1 219 ? -18.72900 45.38000 -22.34800 1.000 12.27522 227 ASP A O 1
ATOM 1525 N N . LEU A 1 220 ? -18.95000 46.43100 -20.36400 1.000 8.87157 228 LEU A N 1
ATOM 1526 C CA . LEU A 1 220 ? -20.14000 47.17100 -20.75300 1.000 10.13595 228 LEU A CA 1
ATOM 1527 C C . LEU A 1 220 ? -19.85100 48.58500 -21.22900 1.000 11.78388 228 LEU A C 1
ATOM 1528 O O . LEU A 1 220 ? -20.80100 49.33200 -21.49500 1.000 12.99567 228 LEU A O 1
ATOM 1533 N N . ASN A 1 221 ? -18.58700 48.96000 -21.39400 1.000 12.41641 229 ASN A N 1
ATOM 1534 C CA . ASN A 1 221 ? -18.31900 50.27600 -21.95700 1.000 14.26009 229 ASN A CA 1
ATOM 1535 C C . ASN A 1 221 ? -18.94800 50.36500 -23.34100 1.000 13.58094 229 ASN A C 1
ATOM 1536 O O . ASN A 1 221 ? -18.77100 49.47600 -24.17600 1.000 16.76113 229 ASN A O 1
ATOM 1541 N N . GLY A 1 222 ? -19.68500 51.44800 -23.58400 1.000 11.98437 230 GLY A N 1
ATOM 1542 C CA . GLY A 1 222 ? -20.27100 51.62800 -24.89000 1.000 10.91131 230 GLY A CA 1
ATOM 1543 C C . GLY A 1 222 ? -21.60100 50.94300 -25.10700 1.000 10.87107 230 GLY A C 1
ATOM 1544 O O . GLY A 1 222 ? -22.17100 51.08100 -26.19700 1.000 12.57992 230 GLY A O 1
ATOM 1545 N N . PHE A 1 223 ? -22.12000 50.22500 -24.11200 1.000 12.28179 231 PHE A N 1
ATOM 1546 C CA . PHE A 1 223 ? -23.41400 49.56500 -24.25500 1.000 13.89103 231 PHE A CA 1
ATOM 1547 C C . PHE A 1 223 ? -24.50400 50.57800 -24.58400 1.000 13.31677 231 PHE A C 1
ATOM 1548 O O . PHE A 1 223 ? -24.50500 51.69900 -24.06600 1.000 15.02222 231 PHE A O 1
ATOM 1556 N N . SER A 1 224 ? -25.44700 50.17400 -25.43900 1.000 11.96249 232 SER A N 1
ATOM 1557 C CA . SER A 1 224 ? -26.53700 51.01100 -25.93700 1.000 13.19934 232 SER A CA 1
ATOM 1558 C C . SER A 1 224 ? -27.82100 50.20100 -26.03500 1.000 14.35272 232 SER A C 1
ATOM 1559 O O . SER A 1 224 ? -27.82800 48.98100 -25.87100 1.000 14.43669 232 SER A O 1
ATOM 1562 N N . MET A 1 225 ? -28.94900 50.89400 -26.24800 1.000 17.98094 233 MET A N 1
ATOM 1563 C CA . MET A 1 225 ? -30.20100 50.18400 -26.48300 1.000 20.24303 233 MET A CA 1
ATOM 1564 C C . MET A 1 225 ? -30.15700 49.33500 -27.74700 1.000 18.57025 233 MET A C 1
ATOM 1565 O O . MET A 1 225 ? -30.87600 48.33600 -27.83400 1.000 18.65111 233 MET A O 1
ATOM 1570 N N . SER A 1 226 ? -29.29500 49.68100 -28.70300 1.000 18.05339 234 SER A N 1
ATOM 1571 C CA . SER A 1 226 ? -29.07600 48.84800 -29.88100 1.000 19.52672 234 SER A CA 1
ATOM 1572 C C . SER A 1 226 ? -28.66900 47.42900 -29.49500 1.000 17.08167 234 SER A C 1
ATOM 1573 O O . SER A 1 226 ? -28.88100 46.48400 -30.26500 1.000 19.15086 234 SER A O 1
ATOM 1576 N N . ASN A 1 227 ? -28.04400 47.26900 -28.32800 1.000 14.11552 235 ASN A N 1
ATOM 1577 C CA . ASN A 1 227 ? -27.51900 45.98800 -27.88400 1.000 11.70310 235 ASN A CA 1
ATOM 1578 C C . ASN A 1 227 ? -28.47100 45.23300 -26.96800 1.000 14.61890 235 ASN A C 1
ATOM 1579 O O . ASN A 1 227 ? -28.14100 44.11700 -26.55000 1.000 17.76949 235 ASN A O 1
ATOM 1584 N N . MET A 1 228 ? -29.62500 45.81400 -26.62500 1.000 16.32082 236 MET A N 1
ATOM 1585 C CA . MET A 1 228 ? -30.48800 45.27700 -25.57300 1.000 20.05980 236 MET A CA 1
ATOM 1586 C C . MET A 1 228 ? -31.33900 44.14500 -26.13500 1.000 21.30762 236 MET A C 1
ATOM 1587 O O . MET A 1 228 ? -32.48900 44.33100 -26.53200 1.000 26.88747 236 MET A O 1
ATOM 1592 N N . ASP A 1 229 ? -30.73300 42.95900 -26.14900 1.000 17.07899 237 ASP A N 1
ATOM 1593 C CA . ASP A 1 229 ? -31.34200 41.70300 -26.65800 1.000 16.25212 237 ASP A CA 1
ATOM 1594 C C . ASP A 1 229 ? -31.47700 40.75300 -25.46400 1.000 15.85942 237 ASP A C 1
ATOM 1595 O O . ASP A 1 229 ? -30.45200 40.22000 -25.02900 1.000 17.89577 237 ASP A O 1
ATOM 1600 N N . TYR A 1 230 ? -32.69700 40.55900 -24.96000 1.000 17.09429 238 TYR A N 1
ATOM 1601 C CA . TYR A 1 230 ? -32.90400 39.70800 -23.75800 1.000 18.14095 238 TYR A CA 1
ATOM 1602 C C . TYR A 1 230 ? -32.90500 38.21100 -24.10700 1.000 20.07876 238 TYR A C 1
ATOM 1603 O O . TYR A 1 230 ? -32.56500 37.41100 -23.22800 1.000 18.75347 238 TYR A O 1
ATOM 1612 N N . ALA A 1 231 ? -33.27000 37.85000 -25.34000 1.000 22.74364 239 ALA A N 1
ATOM 1613 C CA . ALA A 1 231 ? -33.33100 36.42800 -25.76400 1.000 23.32387 239 ALA A CA 1
ATOM 1614 C C . ALA A 1 231 ? -32.03300 35.68300 -25.42300 1.000 24.57608 239 ALA A C 1
ATOM 1615 O O . ALA A 1 231 ? -32.11000 34.64400 -24.74900 1.000 23.81731 239 ALA A O 1
ATOM 1617 N N . PRO A 1 232 ? -30.84300 36.13900 -25.86900 1.000 23.64057 240 PRO A N 1
ATOM 1618 C CA . PRO A 1 232 ? -29.58400 35.45800 -25.55200 1.000 23.00492 240 PRO A CA 1
ATOM 1619 C C . PRO A 1 232 ? -29.28300 35.40000 -24.04600 1.000 21.08710 240 PRO A C 1
ATOM 1620 O O . PRO A 1 232 ? -28.65800 34.45900 -23.62300 1.000 22.21539 240 PRO A O 1
ATOM 1624 N N . VAL A 1 233 ? -29.71200 36.41200 -23.28700 1.000 17.76268 241 VAL A N 1
ATOM 1625 C CA . VAL A 1 233 ? -29.47600 36.42300 -21.81500 1.000 15.83746 241 VAL A CA 1
ATOM 1626 C C . VAL A 1 233 ? -30.28300 35.27900 -21.19200 1.000 16.94566 241 VAL A C 1
ATOM 1627 O O . VAL A 1 233 ? -29.72300 34.55000 -20.36700 1.000 17.44638 241 VAL A O 1
ATOM 1631 N N . LYS A 1 234 ? -31.54900 35.13300 -21.59000 1.000 16.25684 242 LYS A N 1
ATOM 1632 C CA . LYS A 1 234 ? -32.40300 34.04600 -21.04100 1.000 15.85688 242 LYS A CA 1
ATOM 1633 C C . LYS A 1 234 ? -31.80600 32.69000 -21.42700 1.000 17.10200 242 LYS A C 1
ATOM 1634 O O . LYS A 1 234 ? -31.82800 31.78100 -20.59200 1.000 15.09620 242 LYS A O 1
ATOM 1640 N N . PHE A 1 235 ? -31.30600 32.57700 -22.66100 1.000 16.93326 243 PHE A N 1
ATOM 1641 C CA . PHE A 1 235 ? -30.70400 31.30700 -23.15600 1.000 17.78283 243 PHE A CA 1
ATOM 1642 C C . PHE A 1 235 ? -29.44600 30.97500 -22.35300 1.000 21.51449 243 PHE A C 1
ATOM 1643 O O . PHE A 1 235 ? -29.28200 29.82800 -21.91500 1.000 21.33629 243 PHE A O 1
ATOM 1651 N N . LEU A 1 236 ? -28.56400 31.95900 -22.19700 1.000 22.20816 244 LEU A N 1
ATOM 1652 C CA . LEU A 1 236 ? -27.33300 31.72200 -21.45100 1.000 20.38994 244 LEU A CA 1
ATOM 1653 C C . LEU A 1 236 ? -27.63700 31.27300 -20.02800 1.000 18.74433 244 LEU A C 1
ATOM 1654 O O . LEU A 1 236 ? -27.06000 30.30100 -19.53100 1.000 20.24547 244 LEU A O 1
ATOM 1659 N N . ILE A 1 237 ? -28.56400 31.96200 -19.36100 1.000 16.42158 245 ILE A N 1
ATOM 1660 C CA . ILE A 1 237 ? -28.93100 31.57900 -18.00300 1.000 18.68081 245 ILE A CA 1
ATOM 1661 C C . ILE A 1 237 ? -29.50800 30.17200 -17.98600 1.000 18.64717 245 ILE A C 1
ATOM 1662 O O . ILE A 1 237 ? -29.03700 29.29600 -17.25100 1.000 21.04365 245 ILE A O 1
ATOM 1667 N N . THR A 1 238 ? -30.53700 29.92800 -18.80000 1.000 15.23298 246 THR A N 1
ATOM 1668 C CA . THR A 1 238 ? -31.24000 28.65000 -18.80300 1.000 16.33255 246 THR A CA 1
ATOM 1669 C C . THR A 1 238 ? -30.31300 27.49500 -19.16700 1.000 16.02358 246 THR A C 1
ATOM 1670 O O . THR A 1 238 ? -30.28800 26.47000 -18.47400 1.000 18.61709 246 THR A O 1
ATOM 1674 N N . CYS A 1 239 ? -29.64100 27.63600 -20.31400 1.000 16.40574 247 CYS A N 1
ATOM 1675 C CA . CYS A 1 239 ? -28.89700 26.52300 -20.90400 1.000 16.99164 247 CYS A CA 1
ATOM 1676 C C . CYS A 1 239 ? -27.55400 26.27900 -20.22000 1.000 12.41166 247 CYS A C 1
ATOM 1677 O O . CYS A 1 239 ? -27.12600 25.12500 -20.10400 1.000 12.79707 247 CYS A O 1
ATOM 1680 N N . PHE A 1 240 ? -26.85200 27.34900 -19.83000 1.000 12.82666 248 PHE A N 1
ATOM 1681 C CA . PHE A 1 240 ? -25.55600 27.15600 -19.18700 1.000 12.24423 248 PHE A CA 1
ATOM 1682 C C . PHE A 1 240 ? -25.70700 26.70700 -17.74100 1.000 10.37020 248 PHE A C 1
ATOM 1683 O O . PHE A 1 240 ? -24.87800 25.94200 -17.25200 1.000 11.67060 248 PHE A O 1
ATOM 1691 N N . GLU A 1 241 ? -26.80600 27.09000 -17.09900 1.000 13.05292 249 GLU A N 1
ATOM 1692 C CA . GLU A 1 241 ? -27.02500 26.59800 -15.71700 1.000 13.94692 249 GLU A CA 1
ATOM 1693 C C . 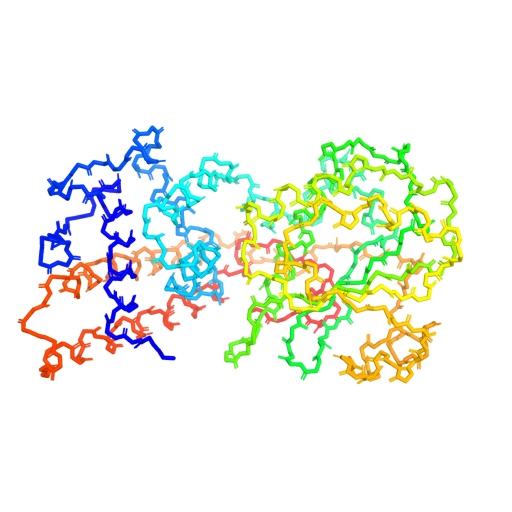GLU A 1 241 ? -27.29600 25.08700 -15.78100 1.000 13.53785 249 GLU A C 1
ATOM 1694 O O . GLU A 1 241 ? -26.83000 24.37700 -14.88700 1.000 17.49531 249 GLU A O 1
ATOM 1700 N N . ALA A 1 242 ? -27.93200 24.60700 -16.85600 1.000 13.27527 250 ALA A N 1
ATOM 1701 C CA . ALA A 1 242 ? -28.31300 23.20600 -16.95900 1.000 14.89939 250 ALA A CA 1
ATOM 1702 C C . ALA A 1 242 ? -27.18800 22.32200 -17.48700 1.000 14.69134 250 ALA A C 1
ATOM 1703 O O . ALA A 1 242 ? -27.10100 21.14000 -17.11700 1.000 16.63701 250 ALA A O 1
ATOM 1705 N N . HIS A 1 243 ? -26.32800 22.85600 -18.35000 1.000 13.03651 251 HIS A N 1
ATOM 1706 C CA . HIS A 1 243 ? -25.40100 22.03300 -19.10000 1.000 11.38216 251 HIS A CA 1
ATOM 1707 C C . HIS A 1 243 ? -23.93400 22.28600 -18.78000 1.000 10.27378 251 HIS A C 1
ATOM 1708 O O . HIS A 1 243 ? -23.09200 21.47000 -19.15700 1.000 13.48914 251 HIS A O 1
ATOM 1715 N N . TYR A 1 244 ? -23.60900 23.36000 -18.06700 1.000 10.24875 252 TYR A N 1
ATOM 1716 C CA . TYR A 1 244 ? -22.23800 23.64100 -17.62800 1.000 9.41213 252 TYR A CA 1
ATOM 1717 C C . TYR A 1 244 ? -22.21500 23.93100 -16.13300 1.000 10.01603 252 TYR A C 1
ATOM 1718 O O . TYR A 1 244 ? -21.70000 24.95600 -15.68800 1.000 10.68690 252 TYR A O 1
ATOM 1727 N N . PRO A 1 245 ? -22.77200 23.03300 -15.31200 1.000 10.25777 253 PRO A N 1
ATOM 1728 C CA . PRO A 1 245 ? -22.77000 23.27000 -13.87100 1.000 10.10647 253 PRO A CA 1
ATOM 1729 C C . PRO A 1 245 ? -21.35300 23.33400 -13.32300 1.000 9.88903 253 PRO A C 1
ATOM 1730 O O . PRO A 1 245 ? -20.43700 22.65400 -13.80400 1.000 9.90125 253 PRO A O 1
ATOM 1734 N N . GLU A 1 246 ? -21.18000 24.17800 -12.30500 1.000 9.77931 254 GLU A N 1
ATOM 1735 C CA . GLU A 1 246 ? -19.91300 24.30400 -11.58300 1.000 10.60850 254 GLU A CA 1
ATOM 1736 C C . GLU A 1 246 ? -18.75900 24.68900 -12.50100 1.000 10.71016 254 GLU A C 1
ATOM 1737 O O . GLU A 1 246 ? -17.61200 24.28800 -12.28600 1.000 13.82885 254 GLU A O 1
ATOM 1743 N N . SER A 1 247 ? -19.06700 25.52100 -13.49700 1.000 10.74010 255 SER A N 1
ATOM 1744 C CA . SER A 1 247 ? -18.15900 25.98900 -14.52900 1.000 10.48291 255 SER A CA 1
ATOM 1745 C C . SER A 1 247 ? -17.80700 27.45800 -14.37500 1.000 10.98870 255 SER A C 1
ATOM 1746 O O . SER A 1 247 ? -16.98500 27.96000 -15.15200 1.000 10.96884 255 SER A O 1
ATOM 1749 N N . LEU A 1 248 ? -18.48300 28.18700 -13.48200 1.000 9.32936 256 LEU A N 1
ATOM 1750 C CA . LEU A 1 248 ? -18.29900 29.62900 -13.35500 1.000 8.89139 256 LEU A CA 1
ATOM 1751 C C . LEU A 1 248 ? -17.41600 29.93500 -12.15600 1.000 11.66932 256 LEU A C 1
ATOM 1752 O O . LEU A 1 248 ? -17.71000 29.49800 -11.03600 1.000 13.25255 256 LEU A O 1
ATOM 1757 N N . GLY A 1 249 ? -16.32800 30.68100 -12.39200 1.000 12.70779 257 GLY A N 1
ATOM 1758 C CA . GLY A 1 249 ? -15.55700 31.20000 -11.28000 1.000 15.44502 257 GLY A CA 1
ATOM 1759 C C . GLY A 1 249 ? -15.94400 32.58200 -10.79700 1.000 15.65535 257 GLY A C 1
ATOM 1760 O O . GLY A 1 249 ? -16.40900 32.75100 -9.66400 1.000 20.54935 257 GLY A O 1
ATOM 1761 N N . HIS A 1 250 ? -15.74700 33.57400 -11.65500 1.000 12.86296 258 HIS A N 1
ATOM 1762 C CA . HIS A 1 250 ? -16.11500 34.95100 -11.37400 1.000 12.31383 258 HIS A CA 1
ATOM 1763 C C . HIS A 1 250 ? -16.77100 35.52900 -12.61400 1.000 12.23249 258 HIS A C 1
ATOM 1764 O O . HIS A 1 250 ? -16.33900 35.26700 -13.73900 1.000 12.93807 258 HIS A O 1
ATOM 1771 N N . LEU A 1 251 ? -17.81700 36.31400 -12.40400 1.000 11.72109 259 LEU A N 1
ATOM 1772 C CA . LEU A 1 251 ? -18.50200 37.00500 -13.48600 1.000 11.89196 259 LEU A CA 1
ATOM 1773 C C . LEU A 1 251 ? -18.35500 38.49300 -13.20300 1.000 10.21551 259 LEU A C 1
ATOM 1774 O O . LEU A 1 251 ? -18.98600 39.02100 -12.28100 1.000 11.41800 259 LEU A O 1
ATOM 1779 N N . LEU A 1 252 ? -17.50500 39.15700 -13.97000 1.000 9.62210 260 LEU A N 1
ATOM 1780 C CA . LEU A 1 252 ? -17.21200 40.56400 -13.75800 1.000 10.10175 260 LEU A CA 1
ATOM 1781 C C . LEU A 1 252 ? -18.03100 41.37800 -14.74900 1.000 10.61217 260 LEU A C 1
ATOM 1782 O O . LEU A 1 252 ? -18.00600 41.10400 -15.95600 1.000 12.24053 260 LEU A O 1
ATOM 1787 N N . ILE A 1 253 ? -18.77000 42.36000 -14.23400 1.000 9.79625 261 ILE A N 1
ATOM 1788 C CA . ILE A 1 253 ? -19.49700 43.32600 -15.05500 1.000 9.52731 261 ILE A CA 1
ATOM 1789 C C . ILE A 1 253 ? -18.77100 44.65500 -14.92100 1.000 9.99300 261 ILE A C 1
ATOM 1790 O O . ILE A 1 253 ? -18.80900 45.28800 -13.85600 1.000 10.46412 261 ILE A O 1
ATOM 1795 N N . HIS A 1 254 ? -18.12000 45.07500 -16.00700 1.000 10.59596 262 HIS A N 1
ATOM 1796 C CA . HIS A 1 254 ? -17.14200 46.16100 -15.99300 1.000 11.54020 262 HIS A CA 1
ATOM 1797 C C . HIS A 1 254 ? -17.68800 47.43000 -16.63600 1.000 10.17031 262 HIS A C 1
ATOM 1798 O O . HIS A 1 254 ? -18.20900 47.39800 -17.75900 1.000 11.75671 262 HIS A O 1
ATOM 1805 N N . LYS A 1 255 ? -17.54900 48.54400 -15.92200 1.000 11.83878 263 LYS A N 1
ATOM 1806 C CA . LYS A 1 255 ? -17.97200 49.87500 -16.37000 1.000 14.04706 263 LYS A CA 1
ATOM 1807 C C . LYS A 1 255 ? -19.41000 49.89300 -16.90400 1.000 13.38356 263 LYS A C 1
ATOM 1808 O O . LYS A 1 255 ? -19.69700 50.44400 -17.97000 1.000 15.23681 263 LYS A O 1
ATOM 1814 N N . ALA A 1 256 ? -20.31500 49.36000 -16.09800 1.000 11.42796 264 ALA A N 1
ATOM 1815 C CA . ALA A 1 256 ? -21.72600 49.39600 -16.46900 1.000 11.35387 264 ALA A CA 1
ATOM 1816 C C . ALA A 1 256 ? -22.19000 50.84800 -16.54100 1.000 10.72205 264 ALA A C 1
ATOM 1817 O O . ALA A 1 256 ? -21.96500 51.62000 -15.59500 1.000 12.34672 264 ALA A O 1
ATOM 1819 N N . PRO A 1 257 ? -22.81800 51.26700 -17.62900 1.000 11.79466 265 PRO A N 1
ATOM 1820 C CA . PRO A 1 257 ? -23.38300 52.61800 -17.68800 1.000 10.29767 265 PRO A CA 1
ATOM 1821 C C . PRO A 1 257 ? -24.66300 52.69600 -16.86400 1.000 12.17938 265 PRO A C 1
ATOM 1822 O O . PRO A 1 257 ? -25.22900 51.68900 -16.44100 1.000 12.10193 265 PRO A O 1
ATOM 1826 N N . TRP A 1 258 ? -25.11000 53.93300 -16.62700 1.000 10.75499 266 TRP A N 1
ATOM 1827 C CA . TRP A 1 258 ? -26.35000 54.14200 -15.88600 1.000 9.63543 266 TRP A CA 1
ATOM 1828 C C . TRP A 1 258 ? -27.52500 53.45600 -16.56700 1.000 10.18256 266 TRP A C 1
ATOM 1829 O O . TRP A 1 258 ? -28.42100 52.92800 -15.89300 1.000 10.86232 266 TRP A O 1
ATOM 1840 N N . ILE A 1 259 ? -27.55600 53.47300 -17.90200 1.000 11.95317 267 ILE A N 1
ATOM 1841 C CA . ILE A 1 259 ? -28.67800 52.85700 -18.60900 1.000 11.18254 267 ILE A CA 1
ATOM 1842 C C . ILE A 1 259 ? -28.75400 51.36300 -18.33900 1.000 10.53773 267 ILE A C 1
ATOM 1843 O O . ILE A 1 259 ? -29.79700 50.74700 -18.58300 1.000 12.98291 267 ILE A O 1
ATOM 1848 N N . PHE A 1 260 ? -27.66900 50.75700 -17.84200 1.000 10.84583 268 PHE A N 1
ATOM 1849 C CA . PHE A 1 260 ? -27.6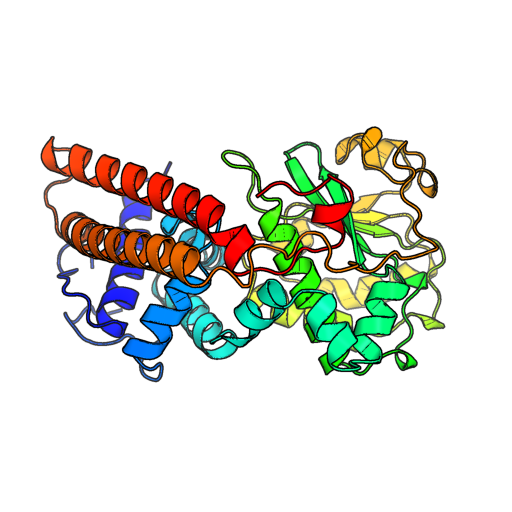9200 49.33800 -17.50900 1.000 10.60264 268 PHE A CA 1
ATOM 1850 C C . PHE A 1 260 ? -28.42600 49.05600 -16.21400 1.000 11.52816 268 PHE A C 1
ATOM 1851 O O . PHE A 1 260 ? -28.88000 47.92000 -16.02300 1.000 11.99832 268 PHE A O 1
ATOM 1859 N N . ASN A 1 261 ? -28.57700 50.04500 -15.33200 1.000 12.52859 269 ASN A N 1
ATOM 1860 C CA . ASN A 1 261 ? -29.21900 49.77700 -14.04400 1.000 12.97003 269 ASN A CA 1
ATOM 1861 C C . ASN A 1 261 ? -30.61800 49.16100 -14.16900 1.000 11.53576 269 ASN A C 1
ATOM 1862 O O . ASN A 1 261 ? -30.87900 48.12100 -13.54400 1.000 13.12492 269 ASN A O 1
ATOM 1867 N N . PRO A 1 262 ? -31.55200 49.73300 -14.94500 1.000 11.57966 270 PRO A N 1
ATOM 1868 C CA . PRO A 1 262 ? -32.87600 49.09300 -15.05400 1.000 13.60888 270 PRO A CA 1
ATOM 1869 C C . PRO A 1 262 ? -32.85000 47.76500 -15.78400 1.000 10.94272 270 PRO A C 1
ATOM 1870 O O . PRO A 1 262 ? -33.74300 46.94100 -15.57000 1.000 14.64143 270 PRO A O 1
ATOM 1874 N N . ILE A 1 263 ? -31.83000 47.51000 -16.60300 1.000 10.82402 271 ILE A N 1
ATOM 1875 C CA . ILE A 1 263 ? -31.70000 46.22600 -17.28000 1.000 10.59408 271 ILE A CA 1
ATOM 1876 C C . ILE A 1 263 ? -31.23100 45.16000 -16.30100 1.000 10.87059 271 ILE A C 1
ATOM 1877 O O . ILE A 1 263 ? -31.76800 44.04200 -16.27200 1.000 10.52482 271 ILE A O 1
ATOM 1882 N N . TRP A 1 264 ? -30.23300 45.49900 -15.47700 1.000 12.68390 272 TRP A N 1
ATOM 1883 C CA . TRP A 1 264 ? -29.75400 44.58300 -14.44400 1.000 13.10693 272 TRP A CA 1
ATOM 1884 C C . TRP A 1 264 ? -30.85600 44.24500 -13.44400 1.000 12.47271 272 TRP A C 1
ATOM 1885 O O . TRP A 1 264 ? -30.95400 43.09900 -12.97600 1.000 13.21907 272 TRP A O 1
ATOM 1896 N N . ASN A 1 265 ? -31.70700 45.22100 -13.10800 1.000 12.48988 273 ASN A N 1
ATOM 1897 C CA . ASN A 1 265 ? -32.80600 44.96500 -12.17700 1.000 13.64903 273 ASN A CA 1
ATOM 1898 C C . ASN A 1 265 ? -33.85900 44.02300 -12.74400 1.000 13.96246 273 ASN A C 1
ATOM 1899 O O . ASN A 1 265 ? -34.67700 43.50000 -11.98100 1.000 18.21793 273 ASN A O 1
ATOM 1904 N N . ILE A 1 266 ? -33.86300 43.79400 -14.05600 1.000 11.92948 274 ILE A N 1
ATOM 1905 C CA . ILE A 1 266 ? -34.62700 42.68400 -14.62100 1.000 11.97403 274 ILE A CA 1
ATOM 1906 C C . ILE A 1 266 ? -33.82700 41.38900 -14.54700 1.000 10.60614 274 ILE A C 1
ATOM 1907 O O . ILE A 1 266 ? -34.26800 40.40100 -13.94000 1.000 11.86581 274 ILE A O 1
ATOM 1912 N N . ILE A 1 267 ? -32.63200 41.39300 -15.15900 1.000 11.06310 275 ILE A N 1
ATOM 1913 C CA . ILE A 1 267 ? -31.86400 40.17000 -15.39800 1.000 11.65831 275 ILE A CA 1
ATOM 1914 C C . ILE A 1 267 ? -31.54700 39.45700 -14.09100 1.000 12.26030 275 ILE A C 1
ATOM 1915 O O . ILE A 1 267 ? -31.56500 38.22000 -14.02300 1.000 13.05053 275 ILE A O 1
ATOM 1920 N N . LYS A 1 268 ? -31.25900 40.22600 -13.03400 1.000 11.10651 276 LYS A N 1
ATOM 1921 C CA . LYS A 1 268 ? -30.73200 39.64000 -11.80300 1.000 12.08275 276 LYS A CA 1
ATOM 1922 C C . LYS A 1 268 ? -31.71500 38.65800 -11.18400 1.000 13.28544 276 LYS A C 1
ATOM 1923 O O . LYS A 1 268 ? -31.30300 37.69100 -10.53200 1.000 13.40551 276 LYS A O 1
ATOM 1929 N N . ASN A 1 269 ? -33.01100 38.87900 -11.38500 1.000 13.05228 277 ASN A N 1
ATOM 1930 C CA . ASN A 1 269 ? -34.01700 38.00800 -10.79300 1.000 14.10941 277 ASN A CA 1
ATOM 1931 C C . ASN A 1 269 ? -34.13600 36.67500 -11.50200 1.000 14.02052 277 ASN A C 1
ATOM 1932 O O . ASN A 1 269 ? -34.74900 35.76300 -10.94700 1.000 15.60366 277 ASN A O 1
ATOM 1937 N N . TRP A 1 270 ? -33.55100 36.53300 -12.68900 1.000 12.74190 278 TRP A N 1
ATOM 1938 C CA . TRP A 1 270 ? -33.57400 35.27300 -13.40900 1.000 12.48424 278 TRP A CA 1
ATOM 1939 C C . TRP A 1 270 ? -32.47600 34.32400 -12.95700 1.000 11.36999 278 TRP A C 1
ATOM 1940 O O . TRP A 1 270 ? -32.51800 33.14900 -13.31900 1.000 16.11984 278 TRP A O 1
ATOM 1951 N N . LEU A 1 271 ? -31.50000 34.80400 -12.18800 1.000 13.69582 279 LEU A N 1
ATOM 1952 C CA . LEU A 1 271 ? -30.31000 34.02400 -11.88800 1.000 13.09834 279 LEU A CA 1
ATOM 1953 C C . LEU A 1 271 ? -30.53000 33.03200 -10.75500 1.000 12.83615 279 LEU A C 1
ATOM 1954 O O . LEU A 1 271 ? -31.31100 33.25800 -9.82500 1.000 15.06001 279 LEU A O 1
ATOM 1959 N N . ASP A 1 272 ? -29.82100 31.91800 -10.86300 1.000 14.26269 280 ASP A N 1
ATOM 1960 C CA . ASP A 1 272 ? -29.62100 31.02200 -9.74200 1.000 13.15865 280 ASP A CA 1
ATOM 1961 C C . ASP A 1 272 ? -28.86800 31.78700 -8.65400 1.000 13.53757 280 ASP A C 1
ATOM 1962 O O . ASP A 1 272 ? -27.95500 32.55800 -8.96000 1.000 13.76843 280 ASP A O 1
ATOM 1967 N N . PRO A 1 273 ? -29.22600 31.61900 -7.37900 1.000 14.73450 281 PRO A N 1
ATOM 1968 C CA . PRO A 1 273 ? -28.54200 32.40800 -6.33900 1.000 14.32881 281 PRO A CA 1
ATOM 1969 C C . PRO A 1 273 ? -27.03700 32.17400 -6.27100 1.000 13.86988 281 PRO A C 1
ATOM 1970 O O . PRO A 1 273 ? -26.29800 33.11500 -5.94000 1.000 14.27300 281 PRO A O 1
ATOM 1974 N N . VAL A 1 274 ? -26.57000 30.95500 -6.56400 1.000 12.21398 282 VAL A N 1
ATOM 1975 C CA . VAL A 1 274 ? -25.13200 30.69700 -6.55200 1.000 12.41511 282 VAL A CA 1
ATOM 1976 C C . VAL A 1 274 ? -24.44200 31.47600 -7.66500 1.000 11.39824 282 VAL A C 1
ATOM 1977 O O . VAL A 1 274 ? -23.39700 32.10300 -7.44900 1.000 11.94131 282 VAL A O 1
ATOM 1981 N N . VAL A 1 275 ? -25.02100 31.46600 -8.86800 1.000 11.78941 283 VAL A N 1
ATOM 1982 C CA . VAL A 1 275 ? -24.48500 32.27200 -9.96500 1.000 11.32965 283 VAL A CA 1
ATOM 1983 C C . VAL A 1 275 ? -24.48100 33.75200 -9.59700 1.000 10.36816 283 VAL A C 1
ATOM 1984 O O . VAL A 1 275 ? -23.48100 34.45100 -9.79100 1.000 11.35305 283 VAL A O 1
ATOM 1988 N N . ALA A 1 276 ? -25.59400 34.24600 -9.04400 1.000 10.30635 284 ALA A N 1
ATOM 1989 C CA . ALA A 1 276 ? -25.65800 35.64200 -8.63600 1.000 10.79987 284 ALA A CA 1
ATOM 1990 C C . ALA A 1 276 ? -24.55000 36.00800 -7.65100 1.000 12.26862 284 ALA A C 1
ATOM 1991 O O . ALA A 1 276 ? -24.00000 37.11800 -7.71400 1.000 13.19264 284 ALA A O 1
ATOM 1993 N N . SER A 1 277 ? -24.19100 35.07700 -6.75600 1.000 11.69563 285 SER A N 1
ATOM 1994 C CA . SER A 1 277 ? -23.20500 35.43500 -5.74200 1.000 11.66226 285 SER A CA 1
ATOM 1995 C C . SER A 1 277 ? -21.79200 35.52000 -6.30200 1.000 11.29318 285 SER A C 1
ATOM 1996 O O . SER A 1 277 ? -20.90100 36.03900 -5.62200 1.000 13.48726 285 SER A O 1
ATOM 1999 N N . LYS A 1 278 ? -21.58000 35.11300 -7.55200 1.000 11.40681 286 LYS A N 1
ATOM 2000 C CA . LYS A 1 278 ? -20.29200 35.17900 -8.22300 1.000 10.72380 286 LYS A CA 1
ATOM 2001 C C . LYS A 1 278 ? -20.14200 36.42800 -9.07800 1.000 10.86835 286 LYS A C 1
ATOM 2002 O O . LYS A 1 278 ? -19.08900 36.62100 -9.69600 1.000 11.97069 286 LYS A O 1
ATOM 2008 N N . ILE A 1 279 ? -21.14400 37.30000 -9.10100 1.000 10.57083 287 ILE A N 1
ATOM 2009 C CA . ILE A 1 279 ? -21.10600 38.49500 -9.93200 1.000 11.49048 287 ILE A CA 1
ATOM 2010 C C . ILE A 1 279 ? -20.49000 39.63900 -9.14000 1.000 10.10817 287 ILE A C 1
ATOM 2011 O O . ILE A 1 279 ? -20.84500 39.86800 -7.97400 1.000 14.49687 287 ILE A O 1
ATOM 2016 N N . VAL A 1 280 ? -19.53700 40.33800 -9.76100 1.000 11.41345 288 VAL A N 1
ATOM 2017 C CA . VAL A 1 280 ? -18.90800 41.52100 -9.18300 1.000 11.40870 288 VAL A CA 1
ATOM 2018 C C . VAL A 1 280 ? -18.92600 42.63700 -10.22000 1.000 12.58898 288 VAL A C 1
ATOM 2019 O O . VAL A 1 280 ? -18.54700 42.42600 -11.37800 1.000 12.43169 288 VAL A O 1
ATOM 2023 N N . PHE A 1 281 ? -19.34400 43.82600 -9.80000 1.000 10.83254 289 PHE A N 1
ATOM 2024 C CA . PHE A 1 281 ? -19.28100 45.00700 -10.64700 1.000 11.08950 289 PHE A CA 1
ATOM 2025 C C . PHE A 1 281 ? -17.95000 45.71500 -10.41100 1.000 11.88191 289 PHE A C 1
ATOM 2026 O O . PHE A 1 281 ? -17.63400 46.10300 -9.28000 1.000 15.77535 289 PHE A O 1
ATOM 2034 N N . THR A 1 282 ? -17.17200 45.86800 -11.47300 1.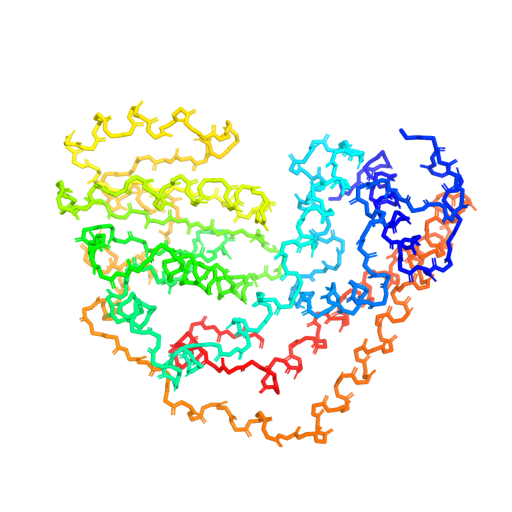000 12.45570 290 THR A N 1
ATOM 2035 C CA . THR A 1 282 ? -15.89800 46.57300 -11.42400 1.000 12.64291 290 THR A CA 1
ATOM 2036 C C . THR A 1 282 ? -15.97800 47.88000 -12.21300 1.000 15.83606 290 THR A C 1
ATOM 2037 O O . THR A 1 282 ? -16.68600 47.97800 -13.22000 1.000 14.87656 290 THR A O 1
ATOM 2041 N N . LYS A 1 283 ? -15.22800 48.88900 -11.75200 1.000 18.48765 291 LYS A N 1
ATOM 2042 C CA . LYS A 1 283 ? -15.25700 50.21200 -12.36800 1.000 22.19498 291 LYS A CA 1
ATOM 2043 C C . LYS A 1 283 ? -13.93800 50.68300 -12.96500 1.000 22.74010 291 LYS A C 1
ATOM 2044 O O . LYS A 1 283 ? -13.94900 51.64300 -13.74900 1.000 26.71090 291 LYS A O 1
ATOM 2050 N N . ASN A 1 284 ? -12.81200 50.05600 -12.64300 1.000 20.21630 292 ASN A N 1
ATOM 2051 C CA . ASN A 1 284 ? -11.52400 50.60000 -13.05100 1.000 21.71771 292 ASN A CA 1
ATOM 2052 C C . ASN A 1 284 ? -10.49300 49.48300 -13.14700 1.000 19.70653 292 ASN A C 1
ATOM 2053 O O . ASN A 1 284 ? -10.77000 48.31900 -12.83500 1.000 17.46590 292 ASN A O 1
ATOM 2058 N N . ILE A 1 285 ? -9.28700 49.85700 -13.58600 1.000 20.52565 293 ILE A N 1
ATOM 2059 C CA . ILE A 1 285 ? -8.22500 48.88000 -13.77200 1.000 21.12729 293 ILE A CA 1
ATOM 2060 C C . ILE A 1 285 ? -7.80200 48.27700 -12.44100 1.000 21.02810 293 ILE A C 1
ATOM 2061 O O . ILE A 1 285 ? -7.49900 47.08100 -12.36300 1.000 21.46831 293 ILE A O 1
ATOM 2066 N N . ASP A 1 286 ? -7.81100 49.07200 -11.36700 1.000 21.49759 294 ASP A N 1
ATOM 2067 C CA . ASP A 1 286 ? -7.36800 48.54500 -10.08100 1.000 24.36748 294 ASP A CA 1
ATOM 2068 C C . ASP A 1 286 ? -8.33100 47.49500 -9.55100 1.000 21.91138 294 ASP A C 1
ATOM 2069 O O . ASP A 1 286 ? -7.90700 46.53800 -8.89300 1.000 24.37372 294 ASP A O 1
ATOM 2074 N N . GLU A 1 287 ? -9.62500 47.65200 -9.82700 1.000 19.60093 295 GLU A N 1
ATOM 2075 C CA . GLU A 1 287 ? -10.57700 46.62600 -9.42300 1.000 19.75221 295 GLU A CA 1
ATOM 2076 C C . GLU A 1 287 ? -10.41400 45.35600 -10.25200 1.000 19.02016 295 GLU A C 1
ATOM 2077 O O . GLU A 1 287 ? -10.59300 44.25000 -9.73100 1.000 18.86413 295 GLU A O 1
ATOM 2083 N N . LEU A 1 288 ? -10.07100 45.48700 -11.54200 1.000 18.83428 296 LEU A N 1
ATOM 2084 C CA . LEU A 1 288 ? -9.82000 44.29500 -12.35300 1.000 16.72314 296 LEU A CA 1
ATOM 2085 C C . LEU A 1 288 ? -8.61600 43.52000 -11.83900 1.000 16.21231 296 LEU A C 1
ATOM 2086 O O . LEU A 1 288 ? -8.59600 42.28400 -11.88400 1.000 16.73257 296 LEU A O 1
ATOM 2091 N N . HIS A 1 289 ? -7.60200 44.23200 -11.34000 1.000 16.09848 297 HIS A N 1
ATOM 2092 C CA . HIS A 1 289 ? -6.38500 43.59000 -10.85100 1.000 17.04701 297 HIS A CA 1
ATOM 2093 C C . HIS A 1 289 ? -6.63800 42.65200 -9.68400 1.000 17.93229 297 HIS A C 1
ATOM 2094 O O . HIS A 1 289 ? -5.81400 41.76800 -9.42500 1.000 18.66368 297 HIS A O 1
ATOM 2101 N N . LYS A 1 290 ? -7.73200 42.84100 -8.94600 1.000 19.58499 298 LYS A N 1
ATOM 2102 C CA . LYS A 1 290 ? -8.08600 41.87900 -7.91400 1.000 19.10692 298 LYS A CA 1
ATOM 2103 C C . LYS A 1 290 ? -8.38200 40.50100 -8.49700 1.000 16.80178 298 LYS A C 1
ATOM 2104 O O . LYS A 1 290 ? -8.29200 39.50000 -7.77800 1.000 19.41773 298 LYS A O 1
ATOM 2110 N N . PHE A 1 291 ? -8.70100 40.42000 -9.79000 1.000 14.15609 299 PHE A N 1
ATOM 2111 C CA . PHE A 1 291 ? -9.10400 39.16600 -10.41100 1.000 13.47757 299 PHE A CA 1
ATOM 2112 C C . PHE A 1 291 ? -8.17700 38.68000 -11.51400 1.000 15.66019 299 PHE A C 1
ATOM 2113 O O . PHE A 1 291 ? -8.08200 37.46500 -11.71700 1.000 13.98197 299 PHE A O 1
ATOM 2121 N N . ILE A 1 292 ? -7.48900 39.58500 -12.22100 1.000 15.31478 300 ILE A N 1
ATOM 2122 C CA . ILE A 1 292 ? -6.71600 39.24600 -13.41400 1.000 14.11304 300 ILE A CA 1
ATOM 2123 C C . ILE A 1 292 ? -5.43100 40.05900 -13.41400 1.000 14.90616 300 ILE A C 1
ATOM 2124 O O . ILE A 1 292 ? -5.44500 41.25800 -13.11700 1.000 16.89535 300 ILE A O 1
ATOM 2129 N N . GLN A 1 293 ? -4.32600 39.40800 -13.78000 1.000 15.53357 301 GLN A N 1
ATOM 2130 C CA . GLN A 1 293 ? -3.04500 40.10100 -13.81300 1.000 18.11600 301 GLN A CA 1
ATOM 2131 C C . GLN A 1 293 ? -2.93900 40.99900 -15.04700 1.000 17.14593 301 GLN A C 1
ATOM 2132 O O . GLN A 1 293 ? -3.53700 40.70900 -16.09500 1.000 18.63868 301 GLN A O 1
ATOM 2138 N N . PRO A 1 294 ? -2.16800 42.08700 -14.94000 1.000 17.33912 302 PRO A N 1
ATOM 2139 C CA . PRO A 1 294 ? -2.08400 43.04200 -16.05900 1.000 18.22364 302 PRO A CA 1
ATOM 2140 C C . PRO A 1 294 ? -1.67900 42.42200 -17.39700 1.000 17.54553 302 PRO A C 1
ATOM 2141 O O . PRO A 1 294 ? -2.15700 42.88500 -18.44200 1.000 16.97966 302 PRO A O 1
ATOM 2145 N N . GLN A 1 295 ? -0.84100 41.37500 -17.40900 1.000 16.78053 303 GLN A N 1
ATOM 2146 C CA . GLN A 1 295 ? -0.43500 40.79000 -18.68300 1.000 17.98123 303 GLN A CA 1
ATOM 2147 C C . GLN A 1 295 ? -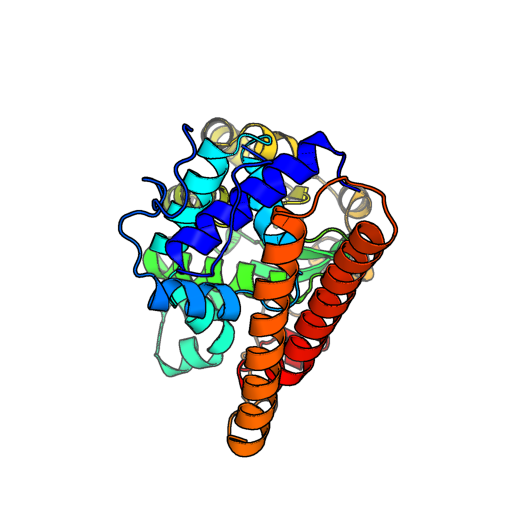1.61000 40.23100 -19.47800 1.000 17.01661 303 GLN A C 1
ATOM 2148 O O . GLN A 1 295 ? -1.51600 40.10000 -20.70400 1.000 19.56797 303 GLN A O 1
ATOM 2154 N N . TYR A 1 296 ? -2.73100 39.92700 -18.82900 1.000 14.95513 304 TYR A N 1
ATOM 2155 C CA . TYR A 1 296 ? -3.85300 39.34800 -19.54700 1.000 15.65409 304 TYR A CA 1
ATOM 2156 C C . TYR A 1 296 ? -4.99100 40.33100 -19.77200 1.000 15.46191 304 TYR A C 1
ATOM 2157 O O . TYR A 1 296 ? -5.83600 40.08400 -20.63800 1.000 18.28122 304 TYR A O 1
ATOM 2166 N N . ILE A 1 297 ? -5.02900 41.42700 -19.02700 1.000 15.52802 305 ILE A N 1
ATOM 2167 C CA . ILE A 1 297 ? -6.08500 42.42900 -19.22000 1.000 14.04171 305 ILE A CA 1
ATOM 2168 C C . ILE A 1 297 ? -5.82400 43.19300 -20.51400 1.000 14.68542 305 ILE A C 1
ATOM 2169 O O . ILE A 1 297 ? -4.70000 43.67300 -20.73000 1.000 16.06019 305 ILE A O 1
ATOM 2174 N N . PRO A 1 298 ? -6.81500 43.33700 -21.39500 1.000 14.04977 306 PRO A N 1
ATOM 2175 C CA . PRO A 1 298 ? -6.59900 44.09400 -22.63800 1.000 16.14403 306 PRO A CA 1
ATOM 2176 C C . PRO A 1 298 ? -6.10500 45.51300 -22.37600 1.000 16.84770 306 PRO A C 1
ATOM 2177 O O . PRO A 1 298 ? -6.52800 46.18200 -21.42900 1.000 16.91211 306 PRO A O 1
ATOM 2181 N N . ARG A 1 299 ? -5.20600 45.96900 -23.25100 1.000 17.89612 307 ARG A N 1
ATOM 2182 C CA . ARG A 1 299 ? -4.62600 47.30200 -23.11600 1.000 18.78385 307 ARG A CA 1
ATOM 2183 C C . ARG A 1 299 ? -5.69900 48.38100 -23.04300 1.000 19.15278 307 ARG A C 1
ATOM 2184 O O . ARG A 1 299 ? -5.56600 49.34700 -22.28100 1.000 20.65700 307 ARG A O 1
ATOM 2192 N N . TYR A 1 300 ? -6.77800 48.23200 -23.82200 1.000 17.67202 308 TYR A N 1
ATOM 2193 C CA . TYR A 1 300 ? -7.79800 49.27900 -23.85900 1.000 16.48515 308 TYR A CA 1
ATOM 2194 C C . TYR A 1 300 ? -8.51300 49.43700 -22.52200 1.000 17.09213 308 TYR A C 1
ATOM 2195 O O . TYR A 1 300 ? -9.11400 50.49000 -22.27900 1.000 18.79183 308 TYR A O 1
ATOM 2204 N N . LEU A 1 301 ? -8.45400 48.42400 -21.65300 1.000 15.26369 309 LEU A N 1
ATOM 2205 C CA . LEU A 1 301 ? -9.00300 48.51200 -20.30500 1.000 15.54806 309 LEU A CA 1
ATOM 2206 C C . LEU A 1 301 ? -7.96800 48.93900 -19.27500 1.000 17.77411 309 LEU A C 1
ATOM 2207 O O . LEU A 1 301 ? -8.30900 49.09300 -18.09700 1.000 20.33710 309 LEU A O 1
ATOM 2212 N N . GLY A 1 302 ? -6.71900 49.13700 -19.69200 1.000 18.09520 310 GLY A N 1
ATOM 2213 C CA . GLY A 1 302 ? -5.65400 49.52000 -18.79800 1.000 18.46407 310 GLY A CA 1
ATOM 2214 C C . GLY A 1 302 ? -4.61800 48.44900 -18.55700 1.000 20.05968 310 GLY A C 1
ATOM 2215 O O . GLY A 1 302 ? -3.72800 48.65400 -17.72200 1.000 23.07434 310 GLY A O 1
ATOM 2216 N N . GLY A 1 303 ? -4.70600 47.31500 -19.24900 1.000 18.51347 311 GLY A N 1
ATOM 2217 C CA . GLY A 1 303 ? -3.76600 46.22400 -19.08200 1.000 19.16658 311 GLY A CA 1
ATOM 2218 C C . GLY A 1 303 ? -2.61200 46.26100 -20.06900 1.000 19.71167 311 GLY A C 1
ATOM 2219 O O . GLY A 1 303 ? -2.32100 47.28100 -20.70100 1.000 21.73281 311 GLY A O 1
ATOM 2220 N N . GLU A 1 304 ? -1.95400 45.10400 -20.20800 1.000 19.94269 312 GLU A N 1
ATOM 2221 C CA . GLU A 1 304 ? -0.82000 45.01200 -21.11700 1.000 21.23297 312 GLU A CA 1
ATOM 2222 C C . GLU A 1 304 ? -1.04200 44.03400 -22.26500 1.000 20.59605 312 GLU A C 1
ATOM 2223 O O . GLU A 1 304 ? -0.19000 43.94300 -23.15700 1.000 21.76608 312 GLU A O 1
ATOM 2229 N N . ASN A 1 305 ? -2.19900 43.37700 -22.32200 1.000 18.03409 313 ASN A N 1
ATOM 2230 C CA . ASN A 1 305 ? -2.54200 42.46200 -23.40500 1.000 17.95522 313 ASN A CA 1
ATOM 2231 C C . ASN A 1 305 ? -2.86100 43.26700 -24.66200 1.000 17.46266 313 ASN A C 1
ATOM 2232 O O . ASN A 1 305 ? -3.87300 43.97500 -24.71700 1.000 19.60618 313 ASN A O 1
ATOM 2237 N N . ASP A 1 306 ? -2.01200 43.13600 -25.68500 1.000 17.24614 314 ASP A N 1
ATOM 2238 C CA . ASP A 1 306 ? -2.11000 43.88100 -26.93100 1.000 18.36901 314 ASP A CA 1
ATOM 2239 C C . ASP A 1 306 ? -2.73000 43.07400 -28.06800 1.000 17.86876 314 ASP A C 1
ATOM 2240 O O . ASP A 1 306 ? -2.51800 43.41000 -29.23800 1.000 19.57334 314 ASP A O 1
ATOM 2245 N N . ASN A 1 307 ? -3.46200 41.99900 -27.76500 1.000 17.87309 315 ASN A N 1
ATOM 2246 C CA . ASN A 1 307 ? -4.16900 41.27700 -28.81500 1.000 16.56010 315 ASN A CA 1
ATOM 2247 C C . ASN A 1 307 ? -5.07100 42.23900 -29.57700 1.000 16.98869 315 ASN A C 1
ATOM 2248 O O . ASN A 1 307 ? -5.69400 43.12900 -28.99200 1.000 17.40639 315 ASN A O 1
ATOM 2253 N N . ASP A 1 308 ? -5.15200 42.04100 -30.88900 1.000 16.24113 316 ASP A N 1
ATOM 2254 C CA . ASP A 1 308 ? -5.93000 42.91900 -31.76100 1.000 16.91271 316 ASP A CA 1
ATOM 2255 C C . ASP A 1 308 ? -7.40100 42.51700 -31.66900 1.000 16.39335 316 ASP A C 1
ATOM 2256 O O . ASP A 1 308 ? -7.82900 41.51800 -32.25300 1.000 16.76642 316 ASP A O 1
ATOM 2261 N N . LEU A 1 309 ? -8.17600 43.29900 -30.92400 1.000 14.19531 317 LEU A N 1
ATOM 2262 C CA . LEU A 1 309 ? -9.60000 43.04100 -30.74400 1.000 13.87921 317 LEU A CA 1
ATOM 2263 C C . LEU A 1 309 ? -10.45000 43.61700 -31.86700 1.000 13.63154 317 LEU A C 1
ATOM 2264 O O . LEU A 1 309 ? -11.67600 43.44200 -31.85900 1.000 14.33093 317 LEU A O 1
ATOM 2269 N N . ASP A 1 310 ? -9.83400 44.28500 -32.84100 1.000 14.20452 318 ASP A N 1
ATOM 2270 C CA . ASP A 1 310 ? -10.57400 44.91800 -33.92600 1.000 16.18991 318 ASP A CA 1
ATOM 2271 C C . ASP A 1 310 ? -10.46500 44.17200 -35.24700 1.000 18.97446 318 ASP A C 1
ATOM 2272 O O . ASP A 1 310 ? -11.25400 44.43900 -36.15900 1.000 21.04557 318 ASP A O 1
ATOM 2277 N N . HIS A 1 311 ? -9.51100 43.25600 -35.37400 1.000 20.49268 319 HIS A N 1
ATOM 2278 C CA . HIS A 1 311 ? -9.31000 42.48500 -36.59300 1.000 21.02520 319 HIS A CA 1
ATOM 2279 C C . HIS A 1 311 ? -9.07000 41.03800 -36.19700 1.000 19.48111 319 HIS A C 1
ATOM 2280 O O . HIS A 1 311 ? -8.15000 40.74800 -35.42700 1.000 19.12595 319 HIS A O 1
ATOM 2287 N N . TYR A 1 312 ? -9.89400 40.14200 -36.71800 1.000 17.78909 320 TYR A N 1
ATOM 2288 C CA . TYR A 1 312 ? -9.85400 38.73000 -36.37200 1.000 15.96809 320 TYR A CA 1
ATOM 2289 C C . TYR A 1 312 ? -9.03400 37.97900 -37.41000 1.000 15.55700 320 TYR A C 1
ATOM 2290 O O . TYR A 1 312 ? -9.12000 38.26700 -38.60600 1.000 18.06978 320 TYR A O 1
ATOM 2299 N N . THR A 1 313 ? -8.24500 37.01400 -36.94800 1.000 16.05012 321 THR A N 1
ATOM 2300 C CA . THR A 1 313 ? -7.45400 36.15600 -37.83300 1.000 16.73901 321 THR A CA 1
ATOM 2301 C C . THR A 1 313 ? -7.98300 34.73400 -37.69400 1.000 15.59586 321 THR A C 1
ATOM 2302 O O . THR A 1 313 ? -7.62600 34.02200 -36.73500 1.000 17.67806 321 THR A O 1
ATOM 2306 N N . PRO A 1 314 ? -8.84500 34.27800 -38.60000 1.000 14.58349 322 PRO A N 1
ATOM 2307 C CA . PRO A 1 314 ? -9.37800 32.91700 -38.48600 1.000 17.47884 322 PRO A CA 1
ATOM 2308 C C . PRO A 1 314 ? -8.28200 31.88600 -38.68900 1.000 15.49283 322 PRO A C 1
ATOM 2309 O O . PRO A 1 314 ? -7.22300 32.20300 -39.24800 1.000 17.11077 322 PRO A O 1
ATOM 2313 N N . PRO A 1 315 ? -8.48400 30.65600 -38.21300 1.000 14.52276 323 PRO A N 1
ATOM 2314 C CA . PRO A 1 315 ? -7.44500 29.62500 -38.36400 1.000 15.36488 323 PRO A CA 1
ATOM 2315 C C . PRO A 1 315 ? -7.20700 29.30100 -39.83100 1.000 16.45336 323 PRO A C 1
ATOM 2316 O O . PRO A 1 315 ? -8.14800 29.09100 -40.60000 1.000 18.71571 323 PRO A O 1
ATOM 2320 N N . ASP A 1 316 ? -5.93200 29.24500 -40.21600 1.000 15.66791 324 ASP A N 1
ATOM 2321 C CA . ASP A 1 316 ? -5.58300 29.00000 -41.61200 1.000 16.69673 324 ASP A CA 1
ATOM 2322 C C . ASP A 1 316 ? -5.39500 27.52400 -41.93300 1.000 19.27212 324 ASP A C 1
ATOM 2323 O O . ASP A 1 316 ? -5.13200 27.18700 -43.09100 1.000 22.74955 324 ASP A O 1
ATOM 2328 N N . GLY A 1 317 ? -5.51900 26.64300 -40.94000 1.000 16.41701 325 GLY A N 1
ATOM 2329 C CA . GLY A 1 317 ? -5.43200 25.21800 -41.16300 1.000 16.06064 325 GLY A CA 1
ATOM 2330 C C . GLY A 1 317 ? -4.03400 24.62600 -41.15100 1.000 16.83354 325 GLY A C 1
ATOM 2331 O O . GLY A 1 317 ? -3.90700 23.39800 -41.23800 1.000 17.61082 325 GLY A O 1
ATOM 2332 N N . SER A 1 318 ? -2.98600 25.45100 -41.03900 1.000 15.60708 326 SER A N 1
ATOM 2333 C CA . SER A 1 318 ? -1.60800 24.95900 -41.15200 1.000 17.72141 326 SER A CA 1
ATOM 2334 C C . SER A 1 318 ? -1.18500 24.03400 -40.01000 1.000 17.52301 326 SER A C 1
ATOM 2335 O O . SER A 1 318 ? -0.22000 23.28400 -40.17300 1.000 20.12920 326 SER A O 1
ATOM 2338 N N . LEU A 1 319 ? -1.85400 24.07500 -38.86100 1.000 15.34013 327 LEU A N 1
ATOM 2339 C CA . LEU A 1 319 ? -1.54800 23.18700 -37.74600 1.000 13.55271 327 LEU A CA 1
ATOM 2340 C C . LEU A 1 319 ? -2.37800 21.90000 -37.75100 1.000 13.13492 327 LEU A C 1
ATOM 2341 O O . LEU A 1 319 ? -2.24500 21.09000 -36.82800 1.000 14.40096 327 LEU A O 1
ATOM 2346 N N . ASP A 1 320 ? -3.22100 21.68600 -38.76600 1.000 12.72006 328 ASP A N 1
ATOM 2347 C CA . ASP A 1 320 ? -4.11300 20.53500 -38.82100 1.000 12.91604 328 ASP A CA 1
ATOM 2348 C C . ASP A 1 320 ? -3.50900 19.35400 -39.56000 1.000 14.68685 328 ASP A C 1
ATOM 2349 O O . ASP A 1 320 ? -4.24700 18.46600 -40.00600 1.000 16.41995 328 ASP A O 1
ATOM 2354 N N . VAL A 1 321 ? -2.17800 19.29800 -39.63500 1.000 15.67395 329 VAL A N 1
ATOM 2355 C CA . VAL A 1 321 ? -1.45900 18.29500 -40.42200 1.000 17.37094 329 VAL A CA 1
ATOM 2356 C C . VAL A 1 321 ? -1.72300 16.86600 -39.95600 1.000 16.41861 329 VAL A C 1
ATOM 2357 O O . VAL A 1 321 ? -1.57200 15.91900 -40.73700 1.000 21.39885 329 VAL A O 1
ATOM 2361 N N . HIS A 1 322 ? -2.07800 16.68000 -38.69300 1.000 13.91686 330 HIS A N 1
ATOM 2362 C CA . HIS A 1 322 ? -2.23200 15.33500 -38.15200 1.000 12.72342 330 HIS A CA 1
ATOM 2363 C C . HIS A 1 322 ? -3.63600 14.77500 -38.30600 1.000 14.20969 330 HIS A C 1
ATOM 2364 O O . HIS A 1 322 ? -3.83800 13.58100 -38.04300 1.000 14.72774 330 HIS A O 1
ATOM 2371 N N . LEU A 1 323 ? -4.61100 15.60300 -38.69900 1.000 13.16665 331 LEU A N 1
ATOM 2372 C CA . LEU A 1 323 ? -5.98600 15.12700 -38.83000 1.000 14.84712 331 LEU A CA 1
ATOM 2373 C C . LEU A 1 323 ? -6.11000 13.98400 -39.83700 1.000 15.20614 331 LEU A C 1
ATOM 2374 O O . LEU A 1 323 ? -7.02600 13.15700 -39.72500 1.000 17.15490 331 LEU A O 1
ATOM 2379 N N . LYS A 1 324 ? -5.20000 13.90800 -40.80700 1.000 15.46155 332 LYS A N 1
ATOM 2380 C CA . LYS A 1 324 ? -5.21600 12.89800 -41.86100 1.000 17.98624 332 LYS A CA 1
ATOM 2381 C C . LYS A 1 324 ? -4.49700 11.61400 -41.46600 1.000 16.49160 332 LYS A C 1
ATOM 2382 O O . LYS A 1 324 ? -4.51500 10.64500 -42.23400 1.000 17.98163 332 LYS A O 1
ATOM 2388 N N . ASP A 1 325 ? -3.84400 11.58500 -40.30400 1.000 17.03995 333 ASP A N 1
ATOM 2389 C CA . ASP A 1 325 ? -3.01300 10.44600 -39.91400 1.000 15.87012 333 ASP A CA 1
ATOM 2390 C C . ASP A 1 325 ? -3.89100 9.40200 -39.22400 1.000 16.09767 333 ASP A C 1
ATOM 2391 O O . ASP A 1 325 ? -3.90300 9.24800 -37.99800 1.000 17.18215 333 ASP A O 1
ATOM 2396 N N . THR A 1 326 ? -4.64000 8.67100 -40.05500 1.000 18.58989 334 THR A N 1
ATOM 2397 C CA . THR A 1 326 ? -5.59200 7.66600 -39.59100 1.000 18.46468 334 THR A CA 1
ATOM 2398 C C . THR A 1 326 ? -4.90900 6.58700 -38.76100 1.000 17.32928 334 THR A C 1
ATOM 2399 O O . THR A 1 326 ? -5.46600 6.11700 -37.75900 1.000 15.24527 334 THR A O 1
ATOM 2403 N N . GLU A 1 327 ? -3.73000 6.15800 -39.20600 1.000 17.26579 335 GLU A N 1
ATOM 2404 C CA . GLU A 1 327 ? -3.03100 5.06900 -38.53500 1.000 17.24004 335 GLU A CA 1
ATOM 2405 C C . GLU A 1 327 ? -2.65400 5.45200 -37.11300 1.000 15.07260 335 GLU A C 1
ATOM 2406 O O . GLU A 1 327 ? -2.86000 4.67700 -36.17300 1.000 16.17763 335 GLU A O 1
ATOM 2412 N N . THR A 1 328 ? -2.11500 6.65400 -36.92800 1.000 15.16999 336 THR A N 1
ATOM 2413 C CA . THR A 1 328 ? -1.73100 7.05800 -35.58300 1.000 14.68923 336 THR A CA 1
ATOM 2414 C C . THR A 1 328 ? -2.95800 7.30900 -34.71500 1.000 13.25042 336 THR A C 1
ATOM 2415 O O . THR A 1 328 ? -2.99400 6.89300 -33.55000 1.000 13.30711 336 THR A O 1
ATOM 2419 N N . ARG A 1 329 ? -3.97700 7.96800 -35.27400 1.000 13.24658 337 ARG A N 1
ATOM 2420 C CA . ARG A 1 329 ? -5.21200 8.19900 -34.53100 1.000 12.62879 337 ARG A CA 1
ATOM 2421 C C . ARG A 1 329 ? -5.81500 6.88700 -34.06400 1.000 12.32071 337 ARG A C 1
ATOM 2422 O O . ARG A 1 329 ? -6.27600 6.77500 -32.92400 1.000 12.63790 337 ARG A O 1
ATOM 2430 N N . ALA A 1 330 ? -5.84300 5.88900 -34.94900 1.000 13.88058 338 ALA A N 1
ATOM 2431 C CA . ALA A 1 330 ? -6.43100 4.60200 -34.59700 1.000 13.66041 338 ALA A CA 1
ATOM 2432 C C . ALA A 1 330 ? -5.67300 3.95200 -33.45200 1.000 13.01679 338 ALA A C 1
ATOM 2433 O O . ALA A 1 330 ? -6.28100 3.33700 -32.56500 1.000 13.47388 338 ALA A O 1
ATOM 2435 N N . MET A 1 331 ? -4.34500 4.08000 -33.44300 1.000 12.27053 339 MET A N 1
ATOM 2436 C CA . MET A 1 331 ? -3.58500 3.51200 -32.34200 1.000 11.74935 339 MET A CA 1
ATOM 2437 C C . MET A 1 331 ? -3.93700 4.18400 -31.02300 1.000 10.77966 339 MET A C 1
ATOM 2438 O O . MET A 1 331 ? -4.10800 3.50500 -30.00200 1.000 11.90832 339 MET A O 1
ATOM 2443 N N . ILE A 1 332 ? -4.04200 5.52000 -31.02200 1.000 10.85357 340 ILE A N 1
ATOM 2444 C CA . ILE A 1 332 ? -4.32100 6.24500 -29.79000 1.000 11.08109 340 ILE A CA 1
ATOM 2445 C C . ILE A 1 332 ? -5.73600 5.96300 -29.31500 1.000 10.29624 340 ILE A C 1
ATOM 2446 O O . ILE A 1 332 ? -5.98700 5.84400 -28.11000 1.000 10.42959 340 ILE A O 1
ATOM 2451 N N . GLU A 1 333 ? -6.68000 5.83300 -30.25600 1.000 10.05284 341 GLU A N 1
ATOM 2452 C CA . GLU A 1 333 ? -8.05800 5.51700 -29.89100 1.000 11.04334 341 GLU A CA 1
ATOM 2453 C C . GLU A 1 333 ? -8.17000 4.11700 -29.31500 1.000 10.91424 341 GLU A C 1
ATOM 2454 O O . GLU A 1 333 ? -8.95400 3.89000 -28.38600 1.000 11.31543 341 GLU A O 1
ATOM 2460 N N . LYS A 1 334 ? -7.37600 3.16800 -29.83100 1.000 10.78470 342 LYS A N 1
ATOM 2461 C CA . LYS A 1 334 ? -7.41800 1.83400 -29.23500 1.000 12.26869 342 LYS A CA 1
ATOM 2462 C C . LYS A 1 334 ? -6.81700 1.84200 -27.83100 1.000 10.66277 342 LYS A C 1
ATOM 2463 O O . LYS A 1 334 ? -7.38000 1.26400 -26.89700 1.000 10.53918 342 LYS A O 1
ATOM 2469 N N . GLU A 1 335 ? -5.72300 2.57000 -27.61000 1.000 10.92648 343 GLU A N 1
ATOM 2470 C CA . GLU A 1 335 ? -5.22000 2.72900 -26.24700 1.000 11.60513 343 GLU A CA 1
ATOM 2471 C C . GLU A 1 335 ? -6.28300 3.33900 -25.33900 1.000 10.53624 343 GLU A C 1
ATOM 2472 O O . GLU A 1 335 ? -6.44000 2.91700 -24.18600 1.000 11.32090 343 GLU A O 1
ATOM 2478 N N . ARG A 1 336 ? -7.04900 4.30700 -25.85600 1.000 8.61323 344 ARG A N 1
ATOM 2479 C CA . ARG A 1 336 ? -8.12200 4.90900 -25.07400 1.000 9.68220 344 ARG A CA 1
ATOM 2480 C C . ARG A 1 336 ? -9.21000 3.89800 -24.72300 1.000 10.92072 344 ARG A C 1
ATOM 2481 O O . ARG A 1 336 ? -9.67900 3.87100 -23.58000 1.000 11.01648 344 ARG A O 1
ATOM 2489 N N . GLU A 1 337 ? -9.62800 3.06700 -25.69000 1.000 10.98339 345 GLU A N 1
ATOM 2490 C CA . GLU A 1 337 ? -10.63800 2.04900 -25.40200 1.000 12.20309 345 GLU A CA 1
ATOM 2491 C C . GLU A 1 337 ? -10.18600 1.15100 -24.26500 1.000 10.69975 345 GLU A C 1
ATOM 2492 O O . GLU A 1 337 ? -10.97800 0.81000 -23.37500 1.000 12.52204 345 GLU A O 1
ATOM 2498 N N . GLU A 1 338 ? -8.90400 0.77600 -24.26400 1.000 11.59814 346 GLU A N 1
ATOM 2499 C CA . GLU A 1 338 ? -8.40100 -0.12300 -23.23300 1.000 11.92247 346 GLU A CA 1
ATOM 2500 C C . GLU A 1 338 ? -8.38000 0.55300 -21.86700 1.000 11.10346 346 GLU A C 1
ATOM 2501 O O . GLU A 1 338 ? -8.71800 -0.07400 -20.85800 1.000 11.24266 346 GLU A O 1
ATOM 2507 N N . LEU A 1 339 ? -8.00500 1.83600 -21.81700 1.000 9.81259 347 LEU A N 1
ATOM 2508 C CA . LEU A 1 339 ? -8.02800 2.58200 -20.55900 1.000 10.15289 347 LEU A CA 1
ATOM 2509 C C . LEU A 1 339 ? -9.44600 2.75600 -20.03200 1.000 10.28138 347 LEU A C 1
ATOM 2510 O O . LEU A 1 339 ? -9.68400 2.61800 -18.82500 1.000 10.73375 347 LEU A O 1
ATOM 2515 N N . VAL A 1 340 ? -10.39800 3.07500 -20.91200 1.000 10.68879 348 VAL A N 1
ATOM 2516 C CA . VAL A 1 340 ? -11.78800 3.20900 -20.47800 1.000 9.91365 348 VAL A CA 1
ATOM 2517 C C . VAL A 1 340 ? -12.28800 1.88600 -19.92100 1.000 9.71169 348 VAL A C 1
ATOM 2518 O O . VAL A 1 340 ? -12.91700 1.84100 -18.85700 1.000 10.97561 348 VAL A O 1
ATOM 2522 N N . GLU A 1 341 ? -11.97500 0.78000 -20.60800 1.000 10.33953 349 GLU A N 1
ATOM 2523 C CA . GLU A 1 341 ? -12.43100 -0.52600 -20.13500 1.000 9.99188 349 GLU A CA 1
ATOM 2524 C C . GLU A 1 341 ? -11.92900 -0.82100 -18.72500 1.000 10.35726 349 GLU A C 1
ATOM 2525 O O . GLU A 1 341 ? -12.70300 -1.27000 -17.87200 1.000 10.90362 349 GLU A O 1
ATOM 2531 N N . GLN A 1 342 ? -10.63900 -0.57100 -18.46600 1.000 10.87870 350 GLN A N 1
ATOM 2532 C CA . GLN A 1 342 ? -10.07300 -0.79000 -17.13700 1.000 11.83254 350 GLN A CA 1
ATOM 2533 C C . GLN A 1 342 ? -10.65800 0.16900 -16.10500 1.000 10.50093 350 GLN A C 1
ATOM 2534 O O . GLN A 1 342 ? -10.93600 -0.23700 -14.97000 1.000 11.70556 350 GLN A O 1
ATOM 2540 N N . PHE A 1 343 ? -10.84400 1.43900 -16.47000 1.000 10.42249 351 PHE A N 1
ATOM 2541 C CA . PHE A 1 343 ? -11.46700 2.37400 -15.53900 1.000 9.98433 351 PHE A CA 1
ATOM 2542 C C . PHE A 1 343 ? -12.84200 1.88700 -15.12000 1.000 9.98121 351 PHE A C 1
ATOM 2543 O O . PHE A 1 343 ? -13.20400 1.98700 -13.94500 1.000 10.20483 351 PHE A O 1
ATOM 2551 N N . LEU A 1 344 ? -13.62300 1.35700 -16.07100 1.000 10.61295 352 LEU A N 1
ATOM 2552 C CA . LEU A 1 344 ? -14.96300 0.86300 -15.74600 1.000 9.86020 352 LEU A CA 1
ATOM 2553 C C . LEU A 1 344 ? -14.91300 -0.31600 -14.77400 1.000 8.87874 352 LEU A C 1
ATOM 2554 O O . LEU A 1 344 ? -15.62600 -0.32500 -13.76500 1.000 11.01822 352 LEU A O 1
ATOM 2559 N N . THR A 1 345 ? -14.06900 -1.32100 -15.04800 1.000 10.78268 353 THR A N 1
ATOM 2560 C CA . THR A 1 345 ? -14.06400 -2.49600 -14.17300 1.000 11.80833 353 THR A CA 1
ATOM 2561 C C . THR A 1 345 ? -13.45500 -2.18600 -12.81100 1.000 11.29622 353 THR A C 1
ATOM 2562 O O . THR A 1 345 ? -13.94600 -2.68000 -11.78800 1.000 12.65070 353 THR A O 1
ATOM 2566 N N . VAL A 1 346 ? -12.40900 -1.35300 -12.76300 1.000 10.99221 354 VAL A N 1
ATOM 2567 C CA . VAL A 1 346 ? -11.84600 -0.98700 -11.46500 1.000 9.81364 354 VAL A CA 1
ATOM 2568 C C . VAL A 1 346 ? -12.84800 -0.16500 -10.66500 1.000 11.15507 354 VAL A C 1
ATOM 2569 O O . VAL A 1 346 ? -12.97500 -0.33100 -9.44400 1.000 12.16176 354 VAL A O 1
ATOM 2573 N N . THR A 1 347 ? -13.57000 0.74400 -11.33100 1.000 11.07378 355 THR A N 1
ATOM 2574 C CA . THR A 1 347 ? -14.58300 1.51800 -10.62100 1.000 10.50218 355 THR A CA 1
ATOM 2575 C C . THR A 1 347 ? -15.68300 0.61300 -10.09200 1.000 11.34580 355 THR A C 1
ATOM 2576 O O . THR A 1 347 ? -16.16700 0.81000 -8.97100 1.000 12.36841 355 THR A O 1
ATOM 2580 N N . ALA A 1 348 ? -16.06800 -0.40400 -10.86900 1.000 10.97301 356 ALA A N 1
ATOM 2581 C CA . ALA A 1 348 ? -17.06300 -1.34600 -10.36500 1.000 13.08943 356 ALA A CA 1
ATOM 2582 C C . ALA A 1 348 ? -16.54100 -2.10300 -9.14900 1.000 13.89835 356 ALA A C 1
ATOM 2583 O O . ALA A 1 348 ? -17.27600 -2.30600 -8.17700 1.000 14.63615 356 ALA A O 1
ATOM 2585 N N . GLN A 1 349 ? -15.27700 -2.53300 -9.18300 1.000 13.51315 357 GLN A N 1
ATOM 2586 C CA . GLN A 1 349 ? -14.69200 -3.18500 -8.01200 1.000 14.42937 357 GLN A CA 1
ATOM 2587 C C . GLN A 1 349 ? -14.72300 -2.26100 -6.80100 1.000 14.40552 357 GLN A C 1
ATOM 2588 O O . GLN A 1 349 ? -14.99800 -2.69800 -5.67500 1.000 15.19476 357 GLN A O 1
ATOM 2594 N N . TRP A 1 350 ? -14.41900 -0.98100 -7.02500 1.000 13.45290 358 TRP A N 1
ATOM 2595 C CA . TRP A 1 350 ? -14.34900 0.00900 -5.95900 1.000 14.42430 358 TRP A CA 1
ATOM 2596 C C . TRP A 1 350 ? -15.73000 0.30100 -5.38500 1.000 14.02643 358 TRP A C 1
ATOM 2597 O O . TRP A 1 350 ? -15.87000 0.48900 -4.17200 1.000 15.43226 358 TRP A O 1
ATOM 2608 N N . ILE A 1 351 ? -16.76300 0.32400 -6.24100 1.000 13.90287 359 ILE A N 1
ATOM 2609 C CA . ILE A 1 351 ? -18.13900 0.49500 -5.76500 1.000 15.61820 359 ILE A CA 1
ATOM 2610 C C . ILE A 1 351 ? -18.52800 -0.61900 -4.80100 1.000 18.03579 359 ILE A C 1
ATOM 2611 O O . ILE A 1 351 ? -19.17700 -0.37400 -3.77700 1.000 19.40440 359 ILE A O 1
ATOM 2616 N N . GLU A 1 352 ? -18.12800 -1.85500 -5.09900 1.000 16.97836 360 GLU A N 1
ATOM 2617 C CA . GLU A 1 352 ? -18.57800 -3.00000 -4.31300 1.000 20.02382 360 GLU A CA 1
ATOM 2618 C C . GLU A 1 352 ? -17.69800 -3.30200 -3.10700 1.000 21.34642 360 GLU A C 1
ATOM 2619 O O . GLU A 1 352 ? -18.18200 -3.91600 -2.14600 1.000 24.88380 360 GLU A O 1
ATOM 2625 N N . HIS A 1 353 ? -16.44000 -2.86600 -3.10300 1.000 21.01770 361 HIS A N 1
ATOM 2626 C CA . HIS A 1 353 ? -15.47800 -3.34300 -2.11300 1.000 22.45795 361 HIS A CA 1
ATOM 2627 C C . HIS A 1 353 ? -15.86700 -2.97300 -0.68500 1.000 25.52937 361 HIS A C 1
ATOM 2628 O O . HIS A 1 353 ? -16.31400 -1.85700 -0.40400 1.000 24.84190 361 HIS A O 1
ATOM 2635 N N . GLN A 1 354 ? -15.66800 -3.92900 0.22400 1.000 28.43744 362 GLN A N 1
ATOM 2636 C CA . GLN A 1 354 ? -15.93100 -3.79600 1.64400 1.000 31.54966 362 GLN A CA 1
ATOM 2637 C C . GLN A 1 354 ? -14.86100 -4.59100 2.37900 1.000 32.94629 362 GLN A C 1
ATOM 2638 O O . GLN A 1 354 ? -14.43800 -5.65100 1.89600 1.000 33.36952 362 GLN A O 1
ATOM 2644 N N . PRO A 1 355 ? -14.37200 -4.10200 3.53000 1.000 34.76036 363 PRO A N 1
ATOM 2645 C CA . PRO A 1 355 ? -14.70600 -2.77700 4.05700 1.000 35.86807 363 PRO A CA 1
ATOM 2646 C C . PRO A 1 355 ? -13.77500 -1.73500 3.47100 1.000 34.99070 363 PRO A C 1
ATOM 2647 O O . PRO A 1 355 ? -12.83900 -2.09200 2.75500 1.000 35.67073 363 PRO A O 1
ATOM 2651 N N . LEU A 1 356 ? -14.02600 -0.47000 3.77900 1.000 36.34701 364 LEU A N 1
ATOM 2652 C CA . LEU A 1 356 ? -13.19400 0.63900 3.34500 1.000 37.25848 364 LEU A CA 1
ATOM 2653 C C . LEU A 1 356 ? -11.88600 0.65100 4.12700 1.000 39.28178 364 LEU A C 1
ATOM 2654 O O . LEU A 1 356 ? -11.77800 0.09400 5.22300 1.000 39.43127 364 LEU A O 1
ATOM 2659 N N . ASN A 1 357 ? -10.85200 1.23300 3.52600 1.000 40.01484 365 ASN A N 1
ATOM 2660 C CA . ASN A 1 357 ? -9.67300 1.57500 4.31700 1.000 43.57540 365 ASN A CA 1
ATOM 2661 C C . ASN A 1 357 ? -8.68600 0.43000 4.50300 1.000 39.07715 365 ASN A C 1
ATOM 2662 O O . ASN A 1 357 ? -7.75600 0.55300 5.31400 1.000 39.31689 365 ASN A O 1
ATOM 2667 N N . ASP A 1 358 ? -8.97700 -0.76400 3.99500 1.000 33.88446 366 ASP A N 1
ATOM 2668 C CA . ASP A 1 358 ? -8.00900 -1.84800 4.03700 1.000 31.05527 366 ASP A CA 1
ATOM 2669 C C . ASP A 1 358 ? -7.04300 -1.70700 2.86200 1.000 28.10746 366 ASP A C 1
ATOM 2670 O O . ASP A 1 358 ? -7.26700 -0.89300 1.95900 1.000 26.66342 366 ASP A O 1
ATOM 2675 N N . PRO A 1 359 ? -5.92900 -2.45000 2.86300 1.000 29.39047 367 PRO A N 1
ATOM 2676 C CA . PRO A 1 359 ? -4.93900 -2.27100 1.78400 1.000 30.05931 367 PRO A CA 1
ATOM 2677 C C . PRO A 1 359 ? -5.50200 -2.41300 0.37600 1.000 27.74817 367 PRO A C 1
ATOM 2678 O O . PRO A 1 359 ? -5.11600 -1.64500 -0.51500 1.000 27.01827 367 PRO A O 1
ATOM 2682 N N . ALA A 1 360 ? -6.41300 -3.36700 0.15200 1.000 24.56189 368 ALA A N 1
ATOM 2683 C CA . ALA A 1 360 ? -6.97900 -3.54200 -1.18400 1.000 23.08285 368 ALA A CA 1
ATOM 2684 C C . ALA A 1 360 ? -7.80700 -2.33000 -1.60200 1.000 23.53221 368 ALA A C 1
ATOM 2685 O O . ALA A 1 360 ? -7.81100 -1.95500 -2.78300 1.000 22.42022 368 ALA A O 1
ATOM 2687 N N . TYR A 1 361 ? -8.51800 -1.70500 -0.65500 1.000 22.30562 369 TYR A N 1
ATOM 2688 C CA . TYR A 1 361 ? -9.32000 -0.53500 -0.99300 1.000 19.36080 369 TYR A CA 1
ATOM 2689 C C . TYR A 1 361 ? -8.43600 0.64900 -1.35300 1.000 19.79471 369 TYR A C 1
ATOM 2690 O O . TYR A 1 361 ? -8.72100 1.37500 -2.31600 1.000 18.79421 369 TYR A O 1
ATOM 2699 N N . ILE A 1 362 ? -7.34100 0.84700 -0.61600 1.000 20.10288 370 ILE A N 1
ATOM 2700 C CA . ILE A 1 362 ? -6.34600 1.87600 -0.90800 1.000 22.62595 370 ILE A CA 1
ATOM 2701 C C . ILE A 1 362 ? -5.82300 1.71600 -2.32600 1.000 19.89569 370 ILE A C 1
ATOM 2702 O O . ILE A 1 362 ? -5.61100 2.70300 -3.04200 1.000 19.00278 370 ILE A O 1
ATOM 2707 N N . GLN A 1 363 ? -5.46100 0.46600 -2.63300 1.000 19.11038 371 GLN A N 1
ATOM 2708 C CA . GLN A 1 363 ? -4.92500 0.16500 -3.95500 1.000 19.09379 371 GLN A CA 1
ATOM 2709 C C . GLN A 1 363 ? -5.94900 0.44800 -5.04800 1.000 18.48159 371 GLN A C 1
ATOM 2710 O O . GLN A 1 363 ? -5.59600 0.96500 -6.11200 1.000 17.46076 371 GLN A O 1
ATOM 2716 N N . LEU A 1 364 ? -7.22000 0.10000 -4.82100 1.000 16.46259 372 LEU A N 1
ATOM 2717 C CA . LEU A 1 364 ? -8.25800 0.40700 -5.80500 1.000 15.06417 372 LEU A CA 1
ATOM 2718 C C . LEU A 1 364 ? -8.38500 1.90800 -6.00100 1.000 15.08083 372 LEU A C 1
ATOM 2719 O O . LEU A 1 364 ? -8.43400 2.39600 -7.13400 1.000 15.89462 372 LEU A O 1
ATOM 2724 N N . GLN A 1 365 ? -8.47000 2.65300 -4.89800 1.000 15.59571 373 GLN A N 1
ATOM 2725 C CA . GLN A 1 365 ? -8.52400 4.10500 -5.00900 1.000 17.69765 373 GLN A CA 1
ATOM 2726 C C . GLN A 1 365 ? -7.32800 4.63800 -5.78800 1.000 15.34957 373 GLN A C 1
ATOM 2727 O O . GLN A 1 365 ? -7.48400 5.43700 -6.72100 1.000 16.12603 373 GLN A O 1
ATOM 2733 N N . GLU A 1 366 ? -6.11500 4.15000 -5.51400 1.000 16.84329 374 GLU A N 1
ATOM 2734 C CA . GLU A 1 366 ? -4.94100 4.65400 -6.22400 1.000 17.90475 374 GLU A CA 1
ATOM 2735 C C . GLU A 1 366 ? -4.97300 4.27300 -7.69900 1.000 15.65974 374 GLU A C 1
ATOM 2736 O O . GLU A 1 366 ? -4.57800 5.07300 -8.55700 1.000 14.58273 374 GLU A O 1
ATOM 2742 N N . LYS A 1 367 ? -5.45600 3.06000 -8.01400 1.000 14.51391 375 LYS A N 1
ATOM 2743 C CA . LYS A 1 367 ? -5.56000 2.62700 -9.40300 1.000 11.87162 375 LYS A CA 1
ATOM 2744 C C . LYS A 1 367 ? -6.53100 3.51200 -10.19100 1.000 11.80747 375 LYS A C 1
ATOM 2745 O O . LYS A 1 367 ? -6.29500 3.81500 -11.36700 1.000 12.34798 375 LYS A O 1
ATOM 2751 N N . ARG A 1 368 ? -7.63000 3.94200 -9.56000 1.000 12.22038 376 ARG A N 1
ATOM 2752 C CA . ARG A 1 368 ? -8.54300 4.86000 -10.23700 1.000 12.29256 376 ARG A CA 1
ATOM 2753 C C . ARG A 1 368 ? -7.86400 6.19100 -10.53200 1.000 14.12615 376 ARG A C 1
ATOM 2754 O O . ARG A 1 368 ? -8.06100 6.76600 -11.60700 1.000 13.13335 376 ARG A O 1
ATOM 2762 N N . VAL A 1 369 ? -7.03600 6.68300 -9.60600 1.000 13.32685 377 VAL A N 1
ATOM 2763 C CA . VAL A 1 369 ? -6.26400 7.89900 -9.87200 1.000 13.76538 377 VAL A CA 1
ATOM 2764 C C . VAL A 1 369 ? -5.30500 7.68400 -11.03900 1.000 14.81018 377 VAL A C 1
ATOM 2765 O O . VAL A 1 369 ? -5.21700 8.52000 -11.94800 1.000 13.91980 377 VAL A O 1
ATOM 2769 N N . GLN A 1 370 ? -4.58100 6.56000 -11.03800 1.000 13.20982 378 GLN A N 1
ATOM 2770 C CA . GLN A 1 370 ? -3.60000 6.30400 -12.08800 1.000 13.75395 378 GLN A CA 1
ATOM 2771 C C . GLN A 1 370 ? -4.27100 6.19000 -13.45100 1.000 12.45984 378 GLN A C 1
ATOM 2772 O O . GLN A 1 370 ? -3.78300 6.74700 -14.44500 1.000 13.08343 378 GLN A O 1
ATOM 2778 N N . LEU A 1 371 ? -5.41700 5.50700 -13.50600 1.000 10.97642 379 LEU A N 1
ATOM 2779 C CA . LEU A 1 371 ? -6.14900 5.38200 -14.76400 1.000 9.35925 379 LEU A CA 1
ATOM 2780 C C . LEU A 1 371 ? -6.67900 6.73000 -15.23600 1.000 11.21680 379 LEU A C 1
ATOM 2781 O O . LEU A 1 371 ? -6.69600 7.01200 -16.44100 1.000 11.31381 379 LEU A O 1
ATOM 2786 N N . SER A 1 372 ? -7.11700 7.57400 -14.29800 1.000 11.60106 380 SER A N 1
ATOM 2787 C CA . SER A 1 372 ? -7.59300 8.91200 -14.63900 1.000 11.15048 380 SER A CA 1
ATOM 2788 C C . SER A 1 372 ? -6.45500 9.76100 -15.20900 1.000 10.29444 380 SER A C 1
ATOM 2789 O O . SER A 1 372 ? -6.63900 10.47600 -16.20900 1.000 11.78490 380 SER A O 1
ATOM 2792 N N . THR A 1 373 ? -5.27400 9.69100 -14.58000 1.000 10.98519 381 THR A N 1
ATOM 2793 C CA . THR A 1 373 ? -4.09900 10.37200 -15.11400 1.000 12.08117 381 THR A CA 1
ATOM 2794 C C . THR A 1 373 ? -3.78100 9.87400 -16.51900 1.000 9.51199 381 THR A C 1
ATOM 2795 O O . THR A 1 373 ? -3.50000 10.67100 -17.42300 1.000 11.32292 381 THR A O 1
ATOM 2799 N N . ALA A 1 374 ? -3.87200 8.56000 -16.73600 1.000 10.66923 382 ALA A N 1
ATOM 2800 C CA . ALA A 1 374 ? -3.58100 8.00700 -18.05800 1.000 9.67058 382 ALA A CA 1
ATOM 2801 C C . ALA A 1 374 ? -4.61400 8.42800 -19.10200 1.000 10.54612 382 ALA A C 1
ATOM 2802 O O . ALA A 1 374 ? -4.26500 8.64000 -20.26800 1.000 11.81826 382 ALA A O 1
ATOM 2804 N N . LEU A 1 375 ? -5.88000 8.52800 -18.71500 1.000 9.98103 383 LEU A N 1
ATOM 2805 C CA . LEU A 1 375 ? -6.89400 8.98200 -19.65900 1.000 10.17179 383 LEU A CA 1
ATOM 2806 C C . LEU A 1 375 ? -6.64400 10.42100 -20.06500 1.000 10.22067 383 LEU A C 1
ATOM 2807 O O . LEU A 1 375 ? -6.82400 10.78300 -21.23300 1.000 11.29021 383 LEU A O 1
ATOM 2812 N N . CYS A 1 376 ? -6.20200 11.24900 -19.11700 1.000 10.05171 384 CYS A N 1
ATOM 2813 C CA . CYS A 1 376 ? -5.88500 12.64600 -19.39900 1.000 11.43001 384 CYS A CA 1
ATOM 2814 C C . CYS A 1 376 ? -4.70800 12.74700 -20.34900 1.000 11.76497 384 CYS A C 1
ATOM 2815 O O . CYS A 1 376 ? -4.73200 13.56200 -21.28000 1.000 11.96198 384 CYS A O 1
ATOM 2818 N N . GLU A 1 377 ? -3.66600 11.96100 -20.05700 1.000 12.06345 385 GLU A N 1
ATOM 2819 C CA . GLU A 1 377 ? -2.49700 11.91200 -20.93100 1.000 12.01057 385 GLU A CA 1
ATOM 2820 C C . GLU A 1 377 ? -2.88700 11.41300 -22.31400 1.000 11.89542 385 GLU A C 1
ATOM 2821 O O . GLU A 1 377 ? -2.47200 11.98000 -23.33500 1.000 10.86180 385 GLU A O 1
ATOM 2827 N N . ASN A 1 378 ? -3.72300 10.37400 -22.36600 1.000 11.71137 386 ASN A N 1
ATOM 2828 C CA . ASN A 1 378 ? -4.18100 9.86300 -23.65400 1.000 10.22251 386 ASN A CA 1
ATOM 2829 C C . ASN A 1 378 ? -4.93600 10.93200 -24.43700 1.000 9.84880 386 ASN A C 1
ATOM 2830 O O . ASN A 1 378 ? -4.78400 11.02500 -25.66100 1.000 10.96267 386 ASN A O 1
ATOM 2835 N N . TYR A 1 379 ? -5.72900 11.77200 -23.75600 1.000 10.03509 387 TYR A N 1
ATOM 2836 C CA . TYR A 1 379 ? -6.44200 12.80200 -24.50100 1.000 9.27825 387 TYR A CA 1
ATOM 2837 C C . TYR A 1 379 ? -5.45900 13.79900 -25.10500 1.000 8.88409 387 TYR A C 1
ATOM 2838 O O . TYR A 1 379 ? -5.63200 14.24000 -26.24800 1.000 8.95915 387 TYR A O 1
ATOM 2847 N N . SER A 1 380 ? -4.42700 14.16800 -24.34800 1.000 9.37655 388 SER A N 1
ATOM 2848 C CA . SER A 1 380 ? -3.40300 15.04500 -24.90600 1.000 8.84770 388 SER A CA 1
ATOM 2849 C C . SER A 1 380 ? -2.75700 14.43300 -26.14500 1.000 9.65693 388 SER A C 1
ATOM 2850 O O . SER A 1 380 ? -2.51600 15.12400 -27.14500 1.000 9.37324 388 SER A O 1
ATOM 2853 N N . LYS A 1 381 ? -2.50700 13.12100 -26.12800 1.000 8.36852 389 LYS A N 1
ATOM 2854 C CA . LYS A 1 381 ? -1.99400 12.46600 -27.32600 1.000 8.98672 389 LYS A CA 1
ATOM 2855 C C . LYS A 1 381 ? -2.97500 12.55800 -28.48400 1.000 10.08790 389 LYS A C 1
ATOM 2856 O O . LYS A 1 381 ? -2.57300 12.74900 -29.63900 1.000 10.03286 389 LYS A O 1
ATOM 2862 N N . LEU A 1 382 ? -4.26700 12.36300 -28.20000 1.000 8.71893 390 LEU A N 1
ATOM 2863 C CA . LEU A 1 382 ? -5.27700 12.25400 -29.24100 1.000 9.78087 390 LEU A CA 1
ATOM 2864 C C . LEU A 1 382 ? -5.64400 13.60000 -29.84600 1.000 10.30015 390 LEU A C 1
ATOM 2865 O O . LEU A 1 382 ? -5.96100 13.66800 -31.03900 1.000 10.38257 390 LEU A O 1
ATOM 2870 N N . ASP A 1 383 ? -5.61700 14.66800 -29.04800 1.000 9.35805 391 ASP A N 1
ATOM 2871 C CA . ASP A 1 383 ? -6.11500 15.98300 -29.47500 1.000 8.97264 391 ASP A CA 1
ATOM 2872 C C . ASP A 1 383 ? -5.66700 16.42800 -30.87600 1.000 9.56981 391 ASP A C 1
ATOM 2873 O O . ASP A 1 383 ? -6.52900 16.84700 -31.65800 1.000 10.86682 391 ASP A O 1
ATOM 2878 N N . PRO A 1 384 ? -4.37900 16.38800 -31.23800 1.000 9.47293 392 PRO A N 1
ATOM 2879 C CA . PRO A 1 384 ? -3.98900 16.85700 -32.58800 1.000 9.85210 392 PRO A CA 1
ATOM 2880 C C . PRO A 1 384 ? -4.55800 16.01200 -33.72000 1.000 11.52805 392 PRO A C 1
ATOM 2881 O O . PRO A 1 384 ? -4.58600 16.47600 -34.86700 1.000 12.81705 392 PRO A O 1
ATOM 2885 N N . TYR A 1 385 ? -4.98300 14.78100 -33.44200 1.000 10.92729 393 TYR A N 1
ATOM 2886 C CA . TYR A 1 385 ? -5.52800 13.88800 -34.45400 1.000 11.00797 393 TYR A CA 1
ATOM 2887 C C . TYR A 1 385 ? -7.03300 14.02200 -34.65000 1.000 12.05613 393 TYR A C 1
ATOM 2888 O O . TYR A 1 385 ? -7.55600 13.47100 -35.62200 1.000 14.04560 393 TYR A O 1
ATOM 2897 N N . ILE A 1 386 ? -7.73900 14.72200 -33.75900 1.000 9.56310 394 ILE A N 1
ATOM 2898 C CA . ILE A 1 386 ? -9.19500 14.79100 -33.82200 1.000 10.40070 394 ILE A CA 1
ATOM 2899 C C . ILE A 1 386 ? -9.74500 16.20400 -33.81500 1.000 11.60598 394 ILE A C 1
ATOM 2900 O O . ILE A 1 386 ? -10.86700 16.42100 -34.30700 1.000 14.09880 394 ILE A O 1
ATOM 2905 N N . ARG A 1 387 ? -9.03400 17.19600 -33.28800 1.000 10.26037 395 ARG A N 1
ATOM 2906 C CA . ARG A 1 387 ? -9.58300 18.53500 -33.11300 1.000 9.60823 395 ARG A CA 1
ATOM 2907 C C . ARG A 1 387 ? -8.86000 19.51500 -34.02800 1.000 10.10152 395 ARG A C 1
ATOM 2908 O O . ARG A 1 387 ? -7.63300 19.66100 -33.95300 1.000 11.04977 395 ARG A O 1
ATOM 2916 N N . SER A 1 388 ? -9.62600 20.20800 -34.86500 1.000 8.91934 396 SER A N 1
ATOM 2917 C CA . SER A 1 388 ? -8.95300 21.19800 -35.68600 1.000 9.28327 396 SER A CA 1
ATOM 2918 C C . SER A 1 388 ? -8.60300 22.40700 -34.82300 1.000 11.62808 396 SER A C 1
ATOM 2919 O O . SER A 1 388 ? -9.39700 22.84200 -33.98100 1.000 10.89210 396 SER A O 1
ATOM 2922 N N . ARG A 1 389 ? -7.38000 22.88900 -35.03400 1.000 10.68628 397 ARG A N 1
ATOM 2923 C CA . ARG A 1 389 ? -6.77900 23.97100 -34.21800 1.000 11.62043 397 ARG A CA 1
ATOM 2924 C C . ARG A 1 389 ? -7.60700 25.25700 -34.25600 1.000 9.89907 397 ARG A C 1
ATOM 2925 O O . ARG A 1 389 ? -8.04400 25.66200 -35.34200 1.000 11.30525 397 ARG A O 1
ATOM 2933 N N . SER A 1 390 ? -7.81200 25.83100 -33.07000 1.000 10.95831 398 SER A N 1
ATOM 2934 C CA . SER A 1 390 ? -8.46300 27.11400 -32.87000 1.000 10.70052 398 SER A CA 1
ATOM 2935 C C . SER A 1 390 ? -7.46400 28.24400 -33.01900 1.000 10.17326 398 SER A C 1
ATOM 2936 O O . SER A 1 390 ? -6.24800 28.03900 -33.04600 1.000 9.90035 398 SER A O 1
ATOM 2939 N N . VAL A 1 391 ? -7.99700 29.47100 -33.03700 1.000 9.21054 399 VAL A N 1
ATOM 2940 C CA . VAL A 1 391 ? -7.12900 30.64800 -33.05200 1.000 9.81483 399 VAL A CA 1
ATOM 2941 C C . VAL A 1 391 ? -6.15300 30.62900 -31.89000 1.000 10.16547 399 VAL A C 1
ATOM 2942 O O . VAL A 1 391 ? -5.03400 31.14000 -32.00400 1.000 11.77287 399 VAL A O 1
ATOM 2946 N N . TYR A 1 392 ? -6.55700 30.04500 -30.75600 1.000 11.33451 400 TYR A N 1
ATOM 2947 C CA . TYR A 1 392 ? -5.71200 30.04200 -29.56500 1.000 10.64200 400 TYR A CA 1
ATOM 2948 C C . TYR A 1 392 ? -4.56200 29.06000 -29.69600 1.000 10.36998 400 TYR A C 1
ATOM 2949 O O . TYR A 1 392 ? -3.51600 29.25200 -29.06200 1.000 9.72646 400 TYR A O 1
ATOM 2958 N N . ASP A 1 393 ? -4.72100 28.02800 -30.53100 1.000 10.74069 401 ASP A N 1
ATOM 2959 C CA . ASP A 1 393 ? -3.59200 27.15600 -30.83600 1.000 10.43330 401 ASP A CA 1
ATOM 2960 C C . ASP A 1 393 ? -2.55800 27.88800 -31.68700 1.000 13.34841 401 ASP A C 1
ATOM 2961 O O . ASP A 1 393 ? -1.35200 27.76100 -31.45200 1.000 16.25053 401 ASP A O 1
ATOM 2966 N N . TYR A 1 394 ? -3.00800 28.70800 -32.64700 1.000 11.34507 402 TYR A N 1
ATOM 2967 C CA . TYR A 1 394 ? -2.08000 29.42600 -33.51500 1.000 12.95423 402 TYR A CA 1
ATOM 2968 C C . TYR A 1 394 ? -1.38000 30.57000 -32.79700 1.000 13.41022 402 TYR A C 1
ATOM 2969 O O . TYR A 1 394 ? -0.21900 30.87000 -33.11200 1.000 15.80650 402 TYR A O 1
ATOM 2978 N N . ASN A 1 395 ? -2.04300 31.22200 -31.84400 1.000 12.94444 403 ASN A N 1
ATOM 2979 C CA 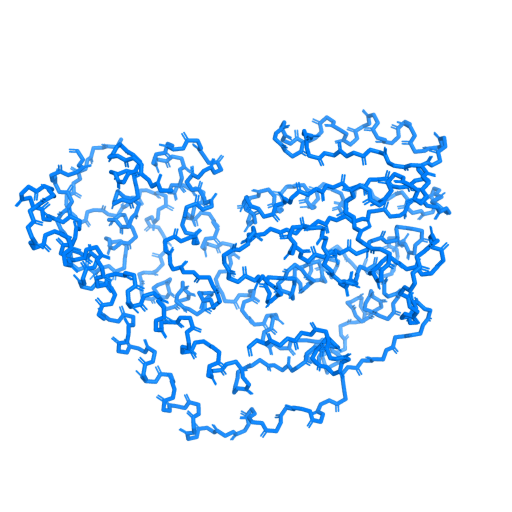. ASN A 1 395 ? -1.44600 32.39400 -31.20300 1.000 14.27589 403 ASN A CA 1
ATOM 2980 C C . ASN A 1 395 ? -0.63300 32.06800 -29.95600 1.000 14.80418 403 ASN A C 1
ATOM 2981 O O . ASN A 1 395 ? -0.15900 32.99200 -29.27700 1.000 17.41822 403 ASN A O 1
ATOM 2986 N N . GLY A 1 396 ? -0.46200 30.79000 -29.64800 1.000 14.13745 404 GLY A N 1
ATOM 2987 C CA . GLY A 1 396 ? 0.40700 30.34900 -28.58000 1.000 15.12546 404 GLY A CA 1
ATOM 2988 C C . GLY A 1 396 ? -0.24800 30.26900 -27.22300 1.000 18.26234 404 GLY A C 1
ATOM 2989 O O . GLY A 1 396 ? 0.38200 29.76600 -26.27700 1.000 21.86356 404 GLY A O 1
ATOM 2990 N N . SER A 1 397 ? -1.49600 30.71800 -27.09400 1.000 15.05117 405 SER A N 1
ATOM 2991 C CA . SER A 1 397 ? -2.10600 30.77500 -25.77300 1.000 12.81156 405 SER A CA 1
ATOM 2992 C C . SER A 1 397 ? -2.61800 29.43100 -25.27400 1.000 13.34891 405 SER A C 1
ATOM 2993 O O . SER A 1 397 ? -2.72500 29.25100 -24.05900 1.000 15.11916 405 SER A O 1
ATOM 2996 N N . LEU A 1 398 ? -2.91000 28.49100 -26.16600 1.000 12.59687 406 LEU A N 1
ATOM 2997 C CA . LEU A 1 398 ? -3.48800 27.20200 -25.80600 1.000 11.96859 406 LEU A CA 1
ATOM 2998 C C . LEU A 1 398 ? -2.48900 26.09100 -26.09800 1.000 11.64254 406 LEU A C 1
ATOM 2999 O O . LEU A 1 398 ? -2.01300 25.96500 -27.23200 1.000 11.93992 406 LEU A O 1
ATOM 3004 N N . LYS A 1 399 ? -2.16300 25.29500 -25.07500 1.000 11.47310 407 LYS A N 1
ATOM 3005 C CA . LYS A 1 399 ? -1.35700 24.08400 -25.23800 1.000 11.57489 407 LYS A CA 1
ATOM 3006 C C . LYS A 1 399 ? -2.06700 22.95400 -24.50100 1.000 12.72762 407 LYS A C 1
ATOM 3007 O O . LYS A 1 399 ? -2.15200 22.97200 -23.26800 1.000 16.93065 407 LYS A O 1
ATOM 3013 N N . VAL A 1 400 ? -2.60500 21.99500 -25.25700 1.000 12.92651 408 VAL A N 1
ATOM 3014 C CA . VAL A 1 400 ? -3.33700 20.83900 -24.72200 1.000 13.67675 408 VAL A CA 1
ATOM 3015 C C . VAL A 1 400 ? -2.47500 19.58700 -24.83400 1.000 16.86589 408 VAL A C 1
ATOM 3016 O O . VAL A 1 400 ? -1.65900 19.48500 -25.75400 1.000 19.17994 408 VAL A O 1
#

Radius of gyration: 21.69 Å; Cα contacts (8 Å, |Δi|>4): 514; chains: 1; bounding box: 36×59×49 Å

GO terms:
  GO:0005768 endosome (C, IDA)
  GO:0005811 lipid droplet (C, IDA)
  GO:0005829 cytosol (C, IDA)
  GO:0045717 negative regulation of fatty acid biosynthetic process (P, IDA)
  GO:0008526 phosphatidylinositol transfer activity (F, IDA)
  GO:0015914 phospholipid transport (P, IDA)
  GO:0043001 Golgi to plasma membrane protein transport (P, IGI)
  GO:0045717 negative regulation of fatty acid biosynthetic process (P, IGI)
  GO:2001247 positive regulation of phosphatidylcholine biosynthetic process (P, IGI)
  GO:1901352 negative regulation of phosphatidylglycerol biosynthetic process (P, IGI)
  GO:0046488 phosphatidylinositol metabolic process (P, IGI)
  GO:0006893 Golgi to plasma membrane transport (P, IGI)
  GO:0005628 prospore membrane (C, HDA)
  GO:0005739 mitochondrion (C, HDA)
  GO:0005829 cytosol (C, HDA)
  GO:0045717 negative regulation of fatty acid biosynthetic process (P, IMP)
  GO:0005737 cytoplasm (C, EXP)

Foldseek 3Di:
DDDPLLVLLLLLLLQLLCLLLVQDFDLPVSDVVDDHSDHQPLANPPHNPQLVVQVLLVDFQAFPSVVLVLLCVLVPNDNNNSNNLVSVQSVVPRCVLVCLQQCAVVVCVVVPQQLLVVCQFLPQWAFQAAKPQQQTEIEHELLSAAPVSHDPVSVVSNVSNRLSVRQLSDDPPTQSAYEYEYECVNPDPRSPDCSNLLCCQVVCVRHVGSHHAAYEYEQHDPVCVVVCVVSLVSHDVVNSVRYDYYYAPVRVCVIHPQCRDDVVRPGNRPPDSNGHDWDPQPLLVQQPVVVQLVVLVVVLVVLVVVLSVLSSCQSPDPDDDDPVNVVSVVVNVVSSVVSSVSSLSNCSRRHGDGPCNVVVRGRD